Protein AF-A0A843EJM9-F1 (afdb_monomer_lite)

pLDDT: mean 90.45, std 9.43, range [41.16, 98.75]

Radius of gyration: 26.61 Å; chains: 1; bounding box: 65×50×75 Å

Secondary structure (DSSP, 8-state):
--HHHHHHHH----HHHHHHHT-B-SS--HHHHHHHHHHHHHHHHHHHHHHHHHHHHHH-TT-B---TT-SSSSHHHHHHH---S-BHHHHHHHHHSPPPP-SSSHHHHHHHHHHHHHHHHHHHHHHTTT--S--SSPPPHHHHHHTHHHHHSSSS--EEEEEE----HHHHHHHHHHHHHTTPEEEEETTHHHHHHHTT---BTTTTEEEEESGGGGHHHHHHHHHHHHHHS-PPTT-HHHHHHHHHHSS-EEEEEESPPBHHHHHHHHHHHHTT-EEEESS----BTTTEEE-S-HHHHHHHHHHHHT-----PPP--SS-BSGGGTT----GGGEEEEEETTTS-EEEEEEE--GGG--TT-EEEES--GGGS-TTEEE-EEEEEEEE-TT--TTSHHHHHTTHHHHHHTBTTEEEE--GGG-EEEEEHHHHHHT--THHHHHHHHHHHHHHHTTT-SEEEEEEE--HHHHHHHHHHHHHHHHHHHHHHHH--GGG-S--EEE-GGGGT-TT--EEEBTTB---

Structure (mmCIF, N/CA/C/O backbone):
data_AF-A0A843EJM9-F1
#
_entry.id   AF-A0A843EJM9-F1
#
loop_
_atom_site.group_PDB
_atom_site.id
_atom_site.type_symbol
_atom_site.label_atom_id
_atom_site.label_alt_id
_atom_site.label_comp_id
_atom_site.label_asym_id
_atom_site.label_entity_id
_atom_site.label_seq_id
_atom_site.pdbx_PDB_ins_code
_atom_site.Cartn_x
_atom_site.Cartn_y
_atom_site.Cartn_z
_atom_site.occupancy
_atom_site.B_iso_or_equiv
_atom_site.auth_seq_id
_atom_site.auth_comp_id
_atom_site.auth_asym_id
_atom_site.auth_atom_id
_atom_site.pdbx_PDB_model_num
ATOM 1 N N . MET A 1 1 ? 20.949 8.458 -7.447 1.00 70.50 1 MET A N 1
ATOM 2 C CA . MET A 1 1 ? 21.059 6.996 -7.638 1.00 70.50 1 MET A CA 1
ATOM 3 C C . MET A 1 1 ? 22.525 6.599 -7.776 1.00 70.50 1 MET A C 1
ATOM 5 O O . MET A 1 1 ? 23.237 7.225 -8.551 1.00 70.50 1 MET A O 1
ATOM 9 N N . ASP A 1 2 ? 22.974 5.608 -7.005 1.00 79.94 2 ASP A N 1
ATOM 10 C CA . ASP A 1 2 ? 24.360 5.109 -6.994 1.00 79.94 2 ASP A CA 1
ATOM 11 C C . ASP A 1 2 ? 24.574 4.036 -8.083 1.00 79.94 2 ASP A C 1
ATOM 13 O O . ASP A 1 2 ? 23.915 2.993 -8.078 1.00 79.94 2 ASP A O 1
ATOM 17 N N . THR A 1 3 ? 25.498 4.279 -9.019 1.00 85.12 3 THR A N 1
ATOM 18 C CA . THR A 1 3 ? 25.834 3.345 -10.109 1.00 85.12 3 THR A CA 1
ATOM 19 C C . THR A 1 3 ? 26.498 2.060 -9.612 1.00 85.12 3 THR A C 1
ATOM 21 O O . THR A 1 3 ? 26.381 1.022 -10.270 1.00 85.12 3 THR A O 1
ATOM 24 N N . GLY A 1 4 ? 27.128 2.084 -8.432 1.00 87.31 4 GLY A N 1
ATOM 25 C CA . GLY A 1 4 ? 27.654 0.892 -7.770 1.00 87.31 4 GLY A CA 1
ATOM 26 C C . GLY A 1 4 ? 26.537 -0.083 -7.398 1.00 87.31 4 GLY A C 1
ATOM 27 O O . GLY A 1 4 ? 26.602 -1.258 -7.758 1.00 87.31 4 GLY A O 1
ATOM 28 N N . ARG A 1 5 ? 25.456 0.424 -6.785 1.00 88.81 5 ARG A N 1
ATOM 29 C CA . ARG A 1 5 ? 24.248 -0.363 -6.459 1.00 88.81 5 ARG A CA 1
ATOM 30 C C . ARG A 1 5 ? 23.571 -0.941 -7.702 1.00 88.81 5 ARG A C 1
ATOM 32 O O . ARG A 1 5 ? 23.078 -2.066 -7.665 1.00 88.81 5 ARG A O 1
ATOM 39 N N . ILE A 1 6 ? 23.532 -0.185 -8.803 1.00 91.88 6 ILE A N 1
ATOM 40 C CA . ILE A 1 6 ? 22.977 -0.665 -10.081 1.00 91.88 6 ILE A CA 1
ATOM 41 C C . ILE A 1 6 ? 23.817 -1.828 -10.609 1.00 91.88 6 ILE A C 1
ATOM 43 O O . ILE A 1 6 ? 23.265 -2.880 -10.922 1.00 91.88 6 ILE A O 1
ATOM 47 N N . THR A 1 7 ? 25.141 -1.665 -10.638 1.00 90.75 7 THR A N 1
ATOM 48 C CA . THR A 1 7 ? 26.065 -2.707 -11.104 1.00 90.75 7 THR A CA 1
ATOM 49 C C . THR A 1 7 ? 25.955 -3.987 -10.274 1.00 90.75 7 THR A C 1
ATOM 51 O O . THR A 1 7 ? 25.952 -5.086 -10.823 1.00 90.75 7 THR A O 1
ATOM 54 N N . GLU A 1 8 ? 25.814 -3.866 -8.952 1.00 90.06 8 GLU A N 1
ATOM 55 C CA . GLU A 1 8 ? 25.643 -5.014 -8.055 1.00 90.06 8 GLU A CA 1
ATOM 56 C C . GLU A 1 8 ? 24.356 -5.805 -8.345 1.00 90.06 8 GLU A C 1
ATOM 58 O O . GLU A 1 8 ? 24.375 -7.035 -8.346 1.00 90.06 8 GLU A O 1
ATOM 63 N N . ARG A 1 9 ? 23.239 -5.114 -8.617 1.00 90.12 9 ARG A N 1
ATOM 64 C CA . ARG A 1 9 ? 21.922 -5.748 -8.804 1.00 90.12 9 ARG A CA 1
ATOM 65 C C . ARG A 1 9 ? 21.672 -6.240 -10.231 1.00 90.12 9 ARG A C 1
ATOM 67 O O . ARG A 1 9 ? 21.027 -7.272 -10.404 1.00 90.12 9 ARG A O 1
ATOM 74 N N . TYR A 1 10 ? 22.145 -5.507 -11.235 1.00 92.44 10 TYR A N 1
ATOM 75 C CA . TYR A 1 10 ? 21.808 -5.740 -12.647 1.00 92.44 10 TYR A CA 1
ATOM 76 C C . TYR A 1 10 ? 23.015 -6.140 -13.506 1.00 92.44 10 TYR A C 1
ATOM 78 O O . TYR A 1 10 ? 22.869 -6.386 -14.701 1.00 92.44 10 TYR A O 1
ATOM 86 N N . GLY A 1 11 ? 24.205 -6.240 -12.911 1.00 88.62 11 GLY A N 1
ATOM 87 C CA . GLY A 1 11 ? 25.445 -6.508 -13.630 1.00 88.62 11 GLY A CA 1
ATOM 88 C C . GLY A 1 11 ? 26.003 -5.271 -14.341 1.00 88.62 11 GLY A C 1
ATOM 89 O O . GLY A 1 11 ? 25.555 -4.145 -14.139 1.00 88.62 11 GLY A O 1
ATOM 90 N N . ASN A 1 12 ? 27.017 -5.485 -15.180 1.00 90.50 12 ASN A N 1
ATOM 91 C CA . ASN A 1 12 ? 27.814 -4.421 -15.802 1.00 90.50 12 ASN A CA 1
ATOM 92 C C . ASN A 1 12 ? 27.115 -3.761 -17.006 1.00 90.50 12 ASN A C 1
ATOM 94 O O . ASN A 1 12 ? 27.649 -3.796 -18.115 1.00 90.50 12 ASN A O 1
ATOM 98 N N . ILE A 1 13 ? 25.944 -3.153 -16.801 1.00 93.56 13 ILE A N 1
ATOM 99 C CA . ILE A 1 13 ? 25.294 -2.338 -17.839 1.00 93.56 13 ILE A CA 1
ATOM 100 C C . ILE A 1 13 ? 26.285 -1.249 -18.300 1.00 93.56 13 ILE A C 1
ATOM 102 O O . ILE A 1 13 ? 26.849 -0.558 -17.445 1.00 93.56 13 ILE A O 1
ATOM 106 N N . PRO A 1 14 ? 26.509 -1.071 -19.619 1.00 94.50 14 PRO A N 1
ATOM 107 C CA . PRO A 1 14 ? 27.457 -0.089 -20.132 1.00 94.50 14 PRO A CA 1
ATOM 108 C C . PRO A 1 14 ? 27.232 1.322 -19.577 1.00 94.50 14 PRO A C 1
ATOM 110 O O . PRO A 1 14 ? 26.109 1.834 -19.553 1.00 94.50 14 PRO A O 1
ATOM 113 N N . GLU A 1 15 ? 28.326 1.972 -19.171 1.00 93.19 15 GLU A N 1
ATOM 114 C CA . GLU A 1 15 ? 28.306 3.307 -18.558 1.00 93.19 15 GLU A CA 1
ATOM 115 C C . GLU A 1 15 ? 27.680 4.363 -19.481 1.00 93.19 15 GLU A C 1
ATOM 117 O O . GLU A 1 15 ? 27.012 5.276 -19.005 1.00 93.19 15 GLU A O 1
ATOM 122 N N . GLU A 1 16 ? 27.816 4.204 -20.800 1.00 94.50 16 GLU A N 1
ATOM 123 C CA . GLU A 1 16 ? 27.178 5.076 -21.791 1.00 94.50 16 GLU A CA 1
ATOM 124 C C . GLU A 1 16 ? 25.646 5.086 -21.677 1.00 94.50 16 GLU A C 1
ATOM 126 O O . GLU A 1 16 ? 25.035 6.151 -21.764 1.00 94.50 16 GLU A O 1
ATOM 131 N N . TYR A 1 17 ? 25.016 3.938 -21.402 1.00 95.56 17 TYR A N 1
ATOM 132 C CA . TYR A 1 17 ? 23.567 3.867 -21.205 1.00 95.56 17 TYR A CA 1
ATOM 133 C C . TYR A 1 17 ? 23.180 4.409 -19.834 1.00 95.56 17 TYR A C 1
ATOM 135 O O . TYR A 1 17 ? 22.233 5.184 -19.728 1.00 95.56 17 TYR A O 1
ATOM 143 N N . LEU A 1 18 ? 23.932 4.055 -18.786 1.00 95.25 18 LEU A N 1
ATOM 144 C CA . LEU A 1 18 ? 23.668 4.539 -17.428 1.00 95.25 18 LEU A CA 1
ATOM 145 C C . LEU A 1 18 ? 23.794 6.063 -17.327 1.00 95.25 18 LEU A C 1
ATOM 147 O O . LEU A 1 18 ? 22.966 6.700 -16.680 1.00 95.25 18 LEU A O 1
ATOM 151 N N . SER A 1 19 ? 24.786 6.653 -17.996 1.00 94.88 19 SER A N 1
ATOM 152 C CA . SER A 1 19 ? 24.987 8.100 -18.024 1.00 94.88 19 SER A CA 1
ATOM 153 C C . SER A 1 19 ? 23.803 8.828 -18.660 1.00 94.88 19 SER A C 1
ATOM 155 O O . SER A 1 19 ? 23.397 9.866 -18.140 1.00 94.88 19 SER A O 1
ATOM 157 N N . VAL A 1 20 ? 23.221 8.279 -19.733 1.00 96.81 20 VAL A N 1
ATOM 158 C CA . VAL A 1 20 ? 21.998 8.833 -20.332 1.00 96.81 20 VAL A CA 1
ATOM 159 C C . VAL A 1 20 ? 20.810 8.616 -19.400 1.00 96.81 20 VAL A C 1
ATOM 161 O O . VAL A 1 20 ? 20.120 9.569 -19.067 1.00 96.81 20 VAL A O 1
ATOM 164 N N . LEU A 1 21 ? 20.581 7.396 -18.914 1.00 97.00 21 LEU A N 1
ATOM 165 C CA . LEU A 1 21 ? 19.407 7.067 -18.096 1.00 97.00 21 LEU A CA 1
ATOM 166 C C . LEU A 1 21 ? 19.302 7.904 -16.820 1.00 97.00 21 LEU A C 1
ATOM 168 O O . LEU A 1 21 ? 18.214 8.358 -16.467 1.00 97.00 21 LEU A O 1
ATOM 172 N N . LEU A 1 22 ? 20.435 8.115 -16.150 1.00 95.31 22 LEU A N 1
ATOM 173 C CA . LEU A 1 22 ? 20.527 8.858 -14.895 1.00 95.31 22 LEU A CA 1
ATOM 174 C C . LEU A 1 22 ? 20.715 10.367 -15.104 1.00 95.31 22 LEU A C 1
ATOM 176 O O . LEU A 1 22 ? 20.708 11.117 -14.130 1.00 95.31 22 LEU A O 1
ATOM 180 N N . GLY A 1 23 ? 20.875 10.818 -16.351 1.00 95.06 23 GLY A N 1
ATOM 181 C CA . GLY A 1 23 ? 21.037 12.227 -16.683 1.00 95.06 23 GLY A CA 1
ATOM 182 C C . GLY A 1 23 ? 19.778 13.034 -16.368 1.00 95.06 23 GLY A C 1
ATOM 183 O O . GLY A 1 23 ? 18.676 12.675 -16.794 1.00 95.06 23 GLY A O 1
ATOM 184 N N . THR A 1 24 ? 19.952 14.150 -15.665 1.00 93.62 24 THR A N 1
ATOM 185 C CA . THR A 1 24 ? 18.893 15.097 -15.280 1.00 93.62 24 THR A CA 1
ATOM 186 C C . THR A 1 24 ? 19.000 16.395 -16.080 1.00 93.62 24 THR A C 1
ATOM 188 O O . THR A 1 24 ? 20.034 16.666 -16.684 1.00 93.62 24 THR A O 1
ATOM 191 N N . GLU A 1 25 ? 17.955 17.219 -16.037 1.00 88.88 25 GLU A N 1
ATOM 192 C CA . GLU A 1 25 ? 17.950 18.577 -16.594 1.00 88.88 25 GLU A CA 1
ATOM 193 C C . GLU A 1 25 ? 17.579 19.592 -15.505 1.00 88.88 25 GLU A C 1
ATOM 195 O O . GLU A 1 25 ? 16.745 19.307 -14.647 1.00 88.88 25 GLU A O 1
ATOM 200 N N . ASP A 1 26 ? 18.177 20.787 -15.544 1.00 80.50 26 ASP A N 1
ATOM 201 C CA . ASP A 1 26 ? 17.941 21.834 -14.532 1.00 80.50 26 ASP A CA 1
ATOM 202 C C . ASP A 1 26 ? 16.578 22.528 -14.690 1.00 80.50 26 ASP A C 1
ATOM 204 O O . ASP A 1 26 ? 16.025 23.075 -13.734 1.00 80.50 26 ASP A O 1
ATOM 208 N N . LYS A 1 27 ? 16.048 22.574 -15.916 1.00 82.88 27 LYS A N 1
ATOM 209 C CA . LYS A 1 27 ? 14.751 23.175 -16.245 1.00 82.88 27 LYS A CA 1
ATOM 210 C C . LYS A 1 27 ? 14.001 22.256 -17.185 1.00 82.88 27 LYS A C 1
ATOM 212 O O . LYS A 1 27 ? 14.516 21.926 -18.247 1.00 82.88 27 LYS A O 1
ATOM 217 N N . ILE A 1 28 ? 12.776 21.908 -16.812 1.00 85.25 28 ILE A N 1
ATOM 218 C CA . ILE A 1 28 ? 11.966 20.953 -17.556 1.00 85.25 28 ILE A CA 1
ATOM 219 C C . ILE A 1 28 ? 10.690 21.658 -18.026 1.00 85.25 28 ILE A C 1
ATOM 221 O O . ILE A 1 28 ? 9.839 22.033 -17.228 1.00 85.25 28 ILE A O 1
ATOM 225 N N . ASP A 1 29 ? 10.561 21.862 -19.334 1.00 86.75 29 ASP A N 1
ATOM 226 C CA . ASP A 1 29 ? 9.294 22.195 -19.990 1.00 86.75 29 ASP A CA 1
ATOM 227 C C . ASP A 1 29 ? 8.723 20.955 -20.706 1.00 86.75 29 ASP A C 1
ATOM 229 O O . ASP A 1 29 ? 9.326 19.883 -20.667 1.00 86.75 29 ASP A O 1
ATOM 233 N N . VAL A 1 30 ? 7.545 21.056 -21.340 1.00 86.81 30 VAL A N 1
ATOM 234 C CA . VAL A 1 30 ? 6.938 19.890 -22.024 1.00 86.81 30 VAL A CA 1
ATOM 235 C C . VAL A 1 30 ? 7.855 19.313 -23.113 1.00 86.81 30 VAL A C 1
ATOM 237 O O . VAL A 1 30 ? 8.052 18.098 -23.104 1.00 86.81 30 VAL A O 1
ATOM 240 N N . PRO A 1 31 ? 8.445 20.115 -24.027 1.00 91.06 31 PRO A N 1
ATOM 241 C CA . PRO A 1 31 ? 9.383 19.587 -25.020 1.00 91.06 31 PRO A CA 1
ATOM 242 C C . PRO A 1 31 ? 10.592 18.884 -24.397 1.00 91.06 31 PRO A C 1
ATOM 244 O O . PRO A 1 31 ? 10.966 17.802 -24.843 1.00 91.06 31 PRO A O 1
ATOM 247 N N . THR A 1 32 ? 11.172 19.460 -23.342 1.00 92.56 32 THR A N 1
ATOM 248 C CA . THR A 1 32 ? 12.307 18.853 -22.634 1.00 92.56 32 THR A CA 1
ATOM 249 C C . THR A 1 32 ? 11.893 17.541 -21.978 1.00 92.56 32 THR A C 1
ATOM 251 O O . THR A 1 32 ? 12.598 16.550 -22.121 1.00 92.56 32 THR A O 1
ATOM 254 N N . LEU A 1 33 ? 10.721 17.486 -21.337 1.00 92.44 33 LEU A N 1
ATOM 255 C CA . LEU A 1 33 ? 10.196 16.263 -20.728 1.00 92.44 33 LEU A CA 1
ATOM 256 C C . LEU A 1 33 ? 9.973 15.147 -21.763 1.00 92.44 33 LEU A C 1
ATOM 258 O O . LEU A 1 33 ? 10.309 13.993 -21.500 1.00 92.44 33 LEU A O 1
ATOM 262 N N . LEU A 1 34 ? 9.441 15.483 -22.944 1.00 95.00 34 LEU A N 1
ATOM 263 C CA . LEU A 1 34 ? 9.267 14.538 -24.053 1.00 95.00 34 LEU A CA 1
ATOM 264 C C . LEU A 1 34 ? 10.615 14.042 -24.598 1.00 95.00 34 LEU A C 1
ATOM 266 O O . LEU A 1 34 ? 10.774 12.841 -24.809 1.00 95.00 34 LEU A O 1
ATOM 270 N N . SER A 1 35 ? 11.598 14.935 -24.765 1.00 96.56 35 SER A N 1
ATOM 271 C CA . SER A 1 35 ? 12.964 14.561 -25.171 1.00 96.56 35 SER A CA 1
ATOM 272 C C . SER A 1 35 ? 13.613 13.644 -24.143 1.00 96.56 35 SER A C 1
ATOM 274 O O . SER A 1 35 ? 14.123 12.585 -24.494 1.00 96.56 35 SER A O 1
ATOM 276 N N . MET A 1 36 ? 13.520 13.995 -22.858 1.00 96.75 36 MET A N 1
ATOM 277 C CA . MET A 1 36 ? 14.058 13.187 -21.767 1.00 96.75 36 MET A CA 1
ATOM 278 C C . MET A 1 36 ? 13.436 11.789 -21.738 1.00 96.75 36 MET A C 1
ATOM 280 O O . MET A 1 36 ? 14.160 10.807 -21.591 1.00 96.75 36 MET A O 1
ATOM 284 N N . ALA A 1 37 ? 12.114 11.686 -21.901 1.00 97.38 37 ALA A N 1
ATOM 285 C CA . ALA A 1 37 ? 11.422 10.403 -21.947 1.00 97.38 37 ALA A CA 1
ATOM 286 C C . ALA A 1 37 ? 11.839 9.565 -23.166 1.00 97.38 37 ALA A C 1
ATOM 288 O O . ALA A 1 37 ? 12.096 8.372 -23.019 1.00 97.38 37 ALA A O 1
ATOM 289 N N . SER A 1 38 ? 11.953 10.177 -24.349 1.00 98.25 38 SER A N 1
ATOM 290 C CA . SER A 1 38 ? 12.423 9.516 -25.575 1.00 98.25 38 SER A CA 1
ATOM 291 C C . SER A 1 38 ? 13.861 9.002 -25.436 1.00 98.25 38 SER A C 1
ATOM 293 O O . SER A 1 38 ? 14.134 7.824 -25.676 1.00 98.25 38 SER A O 1
ATOM 295 N N . GLU A 1 39 ? 14.774 9.852 -24.956 1.00 98.25 39 GLU A N 1
ATOM 296 C CA . GLU A 1 39 ? 16.179 9.514 -24.709 1.00 98.25 39 GLU A CA 1
ATOM 297 C C . GLU A 1 39 ? 16.314 8.399 -23.665 1.00 98.25 39 GLU A C 1
ATOM 299 O O . GLU A 1 39 ? 17.049 7.433 -23.880 1.00 98.25 39 GLU A O 1
ATOM 304 N N . GLY A 1 40 ? 15.569 8.497 -22.560 1.00 98.12 40 GLY A N 1
ATOM 305 C CA . GLY A 1 40 ? 15.523 7.473 -21.520 1.00 98.12 40 GLY A CA 1
ATOM 306 C C . GLY A 1 40 ? 14.978 6.144 -22.037 1.00 98.12 40 GLY A C 1
ATOM 307 O O . GLY A 1 40 ? 15.568 5.099 -21.777 1.00 98.12 40 GLY A O 1
ATOM 308 N N . SER A 1 41 ? 13.900 6.183 -22.823 1.00 98.56 41 SER A N 1
ATOM 309 C CA . SER A 1 41 ? 13.293 5.010 -23.457 1.00 98.56 41 SER A CA 1
ATOM 310 C C . SER A 1 41 ? 14.263 4.304 -24.404 1.00 98.56 41 SER A C 1
ATOM 312 O O . SER A 1 41 ? 14.472 3.095 -24.303 1.00 98.56 41 SER A O 1
ATOM 314 N N . LYS A 1 42 ? 14.942 5.060 -25.271 1.00 98.31 42 LYS A N 1
ATOM 315 C CA . LYS A 1 42 ? 15.961 4.511 -26.168 1.00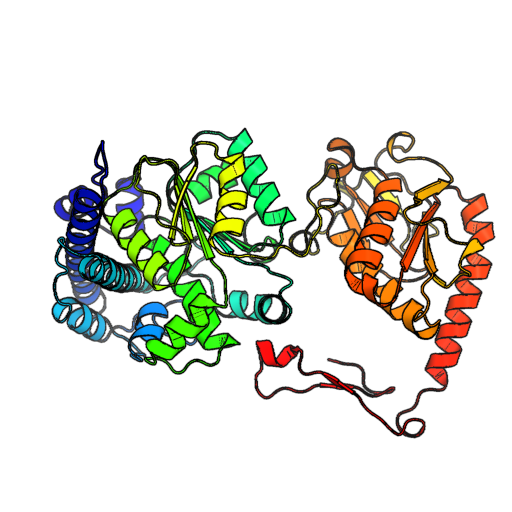 98.31 42 LYS A CA 1
ATOM 316 C C . LYS A 1 42 ? 17.113 3.880 -25.390 1.00 98.31 42 LYS A C 1
ATOM 318 O O . LYS A 1 42 ? 17.488 2.742 -25.662 1.00 98.31 42 LYS A O 1
ATOM 323 N N . ALA A 1 43 ? 17.650 4.590 -24.399 1.00 98.44 43 ALA A N 1
ATOM 324 C CA . ALA A 1 43 ? 18.776 4.103 -23.612 1.00 98.44 43 ALA A CA 1
ATOM 325 C C . ALA A 1 43 ? 18.429 2.843 -22.802 1.00 98.44 43 ALA A C 1
ATOM 327 O O . ALA A 1 43 ? 19.255 1.935 -22.718 1.00 98.44 43 ALA A O 1
ATOM 328 N N . ILE A 1 44 ? 17.216 2.741 -22.242 1.00 98.56 44 ILE A N 1
ATOM 329 C CA . ILE A 1 44 ? 16.826 1.554 -21.467 1.00 98.56 44 ILE A CA 1
ATOM 330 C C . ILE A 1 44 ? 16.556 0.352 -22.372 1.00 98.56 44 ILE A C 1
ATOM 332 O O . ILE A 1 44 ? 16.877 -0.770 -21.991 1.00 98.56 44 ILE A O 1
ATOM 336 N N . VAL A 1 45 ? 16.036 0.568 -23.585 1.00 98.69 45 VAL A N 1
ATOM 337 C CA . VAL A 1 45 ? 15.889 -0.495 -24.590 1.00 98.69 45 VAL A CA 1
ATOM 338 C C . VAL A 1 45 ? 17.259 -1.041 -25.003 1.00 98.69 45 VAL A C 1
ATOM 340 O O . VAL A 1 45 ? 17.434 -2.258 -25.039 1.00 98.69 45 VAL A O 1
ATOM 343 N N . GLU A 1 46 ? 18.254 -0.182 -25.248 1.00 98.38 46 GLU A N 1
ATOM 344 C CA . GLU A 1 46 ? 19.625 -0.630 -25.547 1.00 98.38 46 GLU A CA 1
ATOM 345 C C . GLU A 1 46 ? 20.276 -1.348 -24.354 1.00 98.38 46 GLU A C 1
ATOM 347 O O . GLU A 1 46 ? 20.861 -2.422 -24.517 1.00 98.38 46 GLU A O 1
ATOM 352 N N . ALA A 1 47 ? 20.085 -0.840 -23.132 1.00 98.25 47 ALA A N 1
ATOM 353 C CA . ALA A 1 47 ? 20.531 -1.525 -21.920 1.00 98.25 47 ALA A CA 1
ATOM 354 C C . ALA A 1 47 ? 19.864 -2.903 -21.751 1.00 98.25 47 ALA A C 1
ATOM 356 O O . ALA A 1 47 ? 20.523 -3.868 -21.355 1.00 98.25 47 ALA A O 1
ATOM 357 N N . ALA A 1 48 ? 18.578 -3.033 -22.090 1.00 98.56 48 ALA A N 1
ATOM 358 C CA . ALA A 1 48 ? 17.859 -4.301 -22.047 1.00 98.56 48 ALA A CA 1
ATOM 359 C C . ALA A 1 48 ? 18.377 -5.289 -23.103 1.00 98.56 48 ALA A C 1
ATOM 361 O O . ALA A 1 48 ? 18.592 -6.455 -22.776 1.00 98.56 48 ALA A O 1
ATOM 362 N N . LYS A 1 49 ? 18.658 -4.838 -24.336 1.00 98.44 49 LYS A N 1
ATOM 363 C CA . LYS A 1 49 ? 19.265 -5.674 -25.394 1.00 98.44 49 LYS A CA 1
ATOM 364 C C . LYS A 1 49 ? 20.632 -6.218 -24.975 1.00 98.44 49 LYS A C 1
ATOM 366 O O . LYS A 1 49 ? 20.914 -7.401 -25.189 1.00 98.44 49 LYS A O 1
ATOM 371 N N . TRP A 1 50 ? 21.457 -5.374 -24.351 1.00 97.94 50 TRP A N 1
ATOM 372 C CA . TRP A 1 50 ? 22.734 -5.793 -23.772 1.00 97.94 50 TRP A CA 1
ATOM 373 C C . TRP A 1 50 ? 22.520 -6.836 -22.667 1.00 97.94 50 TRP A C 1
ATOM 375 O O . TRP A 1 50 ? 23.118 -7.910 -22.703 1.00 97.94 50 TRP A O 1
ATOM 385 N N . THR A 1 51 ? 21.599 -6.561 -21.737 1.00 98.06 51 THR A N 1
ATOM 386 C CA . THR A 1 51 ? 21.331 -7.412 -20.564 1.00 98.06 51 THR A CA 1
ATOM 387 C C . THR A 1 51 ? 20.823 -8.794 -20.971 1.00 98.06 51 THR A C 1
ATOM 389 O O . THR A 1 51 ? 21.282 -9.808 -20.447 1.00 98.06 51 THR A O 1
ATOM 392 N N . VAL A 1 52 ? 19.913 -8.848 -21.947 1.00 98.31 52 VAL A N 1
ATOM 393 C CA . VAL A 1 52 ? 19.395 -10.098 -22.516 1.00 98.31 52 VAL A CA 1
ATOM 394 C C . VAL A 1 52 ? 20.499 -10.886 -23.222 1.00 98.31 52 VAL A C 1
ATOM 396 O O . VAL A 1 52 ? 20.570 -12.097 -23.030 1.00 98.31 52 VAL A O 1
ATOM 399 N N . SER A 1 53 ? 21.375 -10.233 -23.995 1.00 97.81 53 SER A N 1
ATOM 400 C CA . SER A 1 53 ? 22.476 -10.929 -24.684 1.00 97.81 53 SER A CA 1
ATOM 401 C C . SER A 1 53 ? 23.464 -11.548 -23.694 1.00 97.81 53 SER A C 1
ATOM 403 O O . SER A 1 53 ? 23.791 -12.725 -23.806 1.00 97.81 53 SER A O 1
ATOM 405 N N . GLU A 1 54 ? 23.867 -10.802 -22.666 1.00 97.31 54 GLU A N 1
ATOM 406 C CA . GLU A 1 54 ? 24.767 -11.302 -21.619 1.00 97.31 54 GLU A CA 1
ATOM 407 C C . GLU A 1 54 ? 24.164 -12.446 -20.803 1.00 97.31 54 GLU A C 1
ATOM 409 O O . GLU A 1 54 ? 24.867 -13.368 -20.382 1.00 97.31 54 GLU A O 1
ATOM 414 N N . ALA A 1 55 ? 22.855 -12.394 -20.553 1.00 97.50 55 ALA A N 1
ATOM 415 C CA . ALA A 1 55 ? 22.143 -13.491 -19.918 1.00 97.50 55 ALA A CA 1
ATOM 416 C C . ALA A 1 55 ? 22.058 -14.710 -20.844 1.00 97.50 55 ALA A C 1
ATOM 418 O O . ALA A 1 55 ? 22.245 -15.835 -20.382 1.00 97.50 55 ALA A O 1
ATOM 419 N N . ALA A 1 56 ? 21.834 -14.507 -22.144 1.00 97.75 56 ALA A N 1
ATOM 420 C CA . ALA A 1 56 ? 21.754 -15.588 -23.122 1.00 97.75 56 ALA A CA 1
ATOM 421 C C . ALA A 1 56 ? 23.102 -16.294 -23.305 1.00 97.75 56 ALA A C 1
ATOM 423 O O . ALA A 1 56 ? 23.132 -17.521 -23.391 1.00 97.75 56 ALA A O 1
ATOM 424 N N . ASP A 1 57 ? 24.214 -15.559 -23.260 1.00 97.19 57 ASP A N 1
ATOM 425 C CA . ASP A 1 57 ? 25.561 -16.138 -23.282 1.00 97.19 57 ASP A CA 1
ATOM 426 C C . ASP A 1 57 ? 25.825 -17.053 -22.072 1.00 97.19 57 ASP A C 1
ATOM 428 O O . ASP A 1 57 ? 26.577 -18.025 -22.170 1.00 97.19 57 ASP A O 1
ATOM 432 N N . LYS A 1 58 ? 25.184 -16.778 -20.927 1.00 96.31 58 LYS A N 1
ATOM 433 C CA . LYS A 1 58 ? 25.336 -17.550 -19.680 1.00 96.31 58 LYS A CA 1
ATOM 434 C C . LYS A 1 58 ? 24.334 -18.697 -19.546 1.00 96.31 58 LYS A C 1
ATOM 436 O O . LYS A 1 58 ? 24.690 -19.756 -19.030 1.00 96.31 58 LYS A O 1
ATOM 441 N N . HIS A 1 59 ? 23.091 -18.487 -19.972 1.00 97.25 59 HIS A N 1
ATOM 442 C CA . HIS A 1 59 ? 21.956 -19.369 -19.673 1.00 97.25 59 HIS A CA 1
ATOM 443 C C . HIS A 1 59 ? 21.302 -19.996 -20.916 1.00 97.25 59 HIS A C 1
ATOM 445 O O . HIS A 1 59 ? 20.506 -20.922 -20.776 1.00 97.25 59 HIS A O 1
ATOM 451 N N . GLY A 1 60 ? 21.662 -19.544 -22.120 1.00 98.00 60 GLY A N 1
ATOM 452 C CA . GLY A 1 60 ? 21.079 -19.969 -23.393 1.00 98.00 60 GLY A CA 1
ATOM 453 C C . GLY A 1 60 ? 19.795 -19.215 -23.759 1.00 98.00 60 GLY A C 1
ATOM 454 O O . GLY A 1 60 ? 19.018 -18.822 -22.895 1.00 98.00 60 GLY A O 1
ATOM 455 N N . TRP A 1 61 ? 19.548 -19.039 -25.061 1.00 98.19 61 TRP A N 1
ATOM 456 C CA . TRP A 1 61 ? 18.398 -18.288 -25.596 1.00 98.19 61 TRP A CA 1
ATOM 457 C C . TRP A 1 61 ? 17.023 -18.866 -25.215 1.00 98.19 61 TRP A C 1
ATOM 459 O O . TRP A 1 61 ? 16.065 -18.110 -25.052 1.00 98.19 61 TRP A O 1
ATOM 469 N N . ASP A 1 62 ? 16.943 -20.180 -24.992 1.00 97.88 62 ASP A N 1
ATOM 470 C CA . ASP A 1 62 ? 15.722 -20.877 -24.562 1.00 97.88 62 ASP A CA 1
ATOM 471 C C . ASP A 1 62 ? 15.423 -20.719 -23.059 1.00 97.88 62 ASP A C 1
ATOM 473 O O . ASP A 1 62 ? 14.425 -21.248 -22.569 1.00 97.88 62 ASP A O 1
ATOM 477 N N . CYS A 1 63 ? 16.281 -20.026 -22.299 1.00 97.94 63 CYS A N 1
ATOM 478 C CA . CYS A 1 63 ? 16.091 -19.828 -20.865 1.00 97.94 63 CYS A CA 1
ATOM 479 C C . CYS A 1 63 ? 14.782 -19.058 -20.595 1.00 97.94 63 CYS A C 1
ATOM 481 O O . CYS A 1 63 ? 14.630 -17.936 -21.095 1.00 97.94 63 CYS A O 1
ATOM 483 N N . PRO A 1 64 ? 13.841 -19.625 -19.812 1.00 97.00 64 PRO A N 1
ATOM 484 C CA . PRO A 1 64 ? 12.632 -18.921 -19.403 1.00 97.00 64 PRO A CA 1
ATOM 485 C C . PRO A 1 64 ? 12.957 -17.742 -18.489 1.00 97.00 64 PRO A C 1
ATOM 487 O O . PRO A 1 64 ? 13.818 -17.845 -17.614 1.00 97.00 64 PRO A O 1
ATOM 490 N N . ILE A 1 65 ? 12.212 -16.652 -18.643 1.00 97.12 65 ILE A N 1
ATOM 491 C CA . ILE A 1 65 ? 12.287 -15.484 -17.766 1.00 97.12 65 ILE A CA 1
ATOM 492 C C . ILE A 1 65 ? 10.942 -15.237 -17.090 1.00 97.12 65 ILE A C 1
ATOM 494 O O . ILE A 1 65 ? 9.875 -15.500 -17.647 1.00 97.12 65 ILE A O 1
ATOM 498 N N . GLY A 1 66 ? 10.981 -14.730 -15.862 1.00 95.31 66 GLY A N 1
ATOM 499 C CA . GLY A 1 66 ? 9.773 -14.491 -15.087 1.00 95.31 66 GLY A CA 1
ATOM 500 C C . GLY A 1 66 ? 10.061 -14.057 -13.663 1.00 95.31 66 GLY A C 1
ATOM 501 O O . GLY A 1 66 ? 11.211 -13.916 -13.252 1.00 95.31 66 GLY A O 1
ATOM 502 N N . PHE A 1 67 ? 8.984 -13.859 -12.913 1.00 95.56 67 PHE A N 1
ATOM 503 C CA . PHE A 1 67 ? 9.040 -13.486 -11.507 1.00 95.56 67 PHE A CA 1
ATOM 504 C C . PHE A 1 67 ? 8.581 -14.638 -10.603 1.00 95.56 67 PHE A C 1
ATOM 506 O O . PHE A 1 67 ? 7.851 -15.528 -11.051 1.00 95.56 67 PHE A O 1
ATOM 513 N N . PRO A 1 68 ? 8.983 -14.645 -9.321 1.00 91.44 68 PRO A N 1
ATOM 514 C CA . PRO A 1 68 ? 8.504 -15.640 -8.369 1.00 91.44 68 PRO A CA 1
ATOM 515 C C . PRO A 1 68 ? 7.009 -15.461 -8.068 1.00 91.44 68 PRO A C 1
ATOM 517 O O . PRO A 1 68 ? 6.502 -14.342 -8.017 1.00 91.44 68 PRO A O 1
ATOM 520 N N . GLU A 1 69 ? 6.315 -16.576 -7.813 1.00 90.19 69 GLU A N 1
ATOM 521 C CA . GLU A 1 69 ? 4.930 -16.589 -7.308 1.00 90.19 69 GLU A CA 1
ATOM 522 C C . GLU A 1 69 ? 3.939 -15.731 -8.136 1.00 90.19 69 GLU A C 1
ATOM 524 O O . GLU A 1 69 ? 3.074 -15.051 -7.575 1.00 90.19 69 GLU A O 1
ATOM 529 N N . THR A 1 70 ? 4.042 -15.766 -9.472 1.00 91.94 70 THR A N 1
ATOM 530 C CA . THR A 1 70 ? 3.087 -15.114 -10.388 1.00 91.94 70 THR A CA 1
ATOM 531 C C . THR A 1 70 ? 2.539 -16.066 -11.444 1.00 91.94 70 THR A C 1
ATOM 533 O O . THR A 1 70 ? 3.268 -16.880 -12.008 1.00 91.94 70 THR A O 1
ATOM 536 N N . GLY A 1 71 ? 1.240 -15.948 -11.726 1.00 90.50 71 GLY A N 1
ATOM 537 C CA . GLY A 1 71 ? 0.577 -16.636 -12.838 1.00 90.50 71 GLY A CA 1
ATOM 538 C C . GLY A 1 71 ? 0.620 -15.861 -14.159 1.00 90.50 71 GLY A C 1
ATOM 539 O O . GLY A 1 71 ? 0.113 -16.354 -15.162 1.00 90.50 71 GLY A O 1
ATOM 540 N N . TYR A 1 72 ? 1.203 -14.660 -14.165 1.00 92.25 72 TYR A N 1
ATOM 541 C CA . TYR A 1 72 ? 1.100 -13.692 -15.262 1.00 92.25 72 TYR A CA 1
ATOM 542 C C . TYR A 1 72 ? 2.417 -13.466 -16.023 1.00 92.25 72 TYR A C 1
ATOM 544 O O . TYR A 1 72 ? 2.577 -12.431 -16.663 1.00 92.25 72 TYR A O 1
ATOM 552 N N . SER A 1 73 ? 3.368 -14.411 -15.960 1.00 91.56 73 SER A N 1
ATOM 553 C CA . SER A 1 73 ? 4.684 -14.309 -16.619 1.00 91.56 73 SER A CA 1
ATOM 554 C C . SER A 1 73 ? 5.381 -12.972 -16.291 1.00 91.56 73 SER A C 1
ATOM 556 O O . SER A 1 73 ? 5.663 -12.730 -15.117 1.00 91.56 73 SER A O 1
ATOM 558 N N . LEU A 1 74 ? 5.640 -12.117 -17.289 1.00 97.50 74 LEU A N 1
ATOM 559 C CA . LEU A 1 74 ? 6.028 -10.709 -17.135 1.00 97.50 74 LEU A CA 1
ATOM 560 C C . LEU A 1 74 ? 4.752 -9.853 -17.202 1.00 97.50 74 LEU A C 1
ATOM 562 O O . LEU A 1 74 ? 4.223 -9.661 -18.299 1.00 97.50 74 LEU A O 1
ATOM 566 N N . PRO A 1 75 ? 4.200 -9.386 -16.067 1.00 97.44 75 PRO A N 1
ATOM 567 C CA . PRO A 1 75 ? 2.805 -8.973 -16.042 1.00 97.44 75 PRO A CA 1
ATOM 568 C C . PRO A 1 75 ? 2.453 -7.721 -16.840 1.00 97.44 75 PRO A C 1
ATOM 570 O O . PRO A 1 75 ? 1.333 -7.658 -17.338 1.00 97.44 75 PRO A O 1
ATOM 573 N N . ALA A 1 76 ? 3.342 -6.732 -16.980 1.00 97.25 76 ALA A N 1
ATOM 574 C CA . ALA A 1 76 ? 3.042 -5.575 -17.824 1.00 97.25 76 ALA A CA 1
ATOM 575 C C . ALA A 1 76 ? 3.038 -5.969 -19.304 1.00 97.25 76 ALA A C 1
ATOM 577 O O . ALA A 1 76 ? 2.069 -5.680 -20.004 1.00 97.25 76 ALA A O 1
ATOM 578 N N . ILE A 1 77 ? 4.051 -6.704 -19.768 1.00 98.12 77 ILE A N 1
ATOM 579 C CA . ILE A 1 77 ? 4.075 -7.229 -21.142 1.00 98.12 77 ILE A CA 1
ATOM 580 C C . ILE A 1 77 ? 2.851 -8.110 -21.400 1.00 98.12 77 ILE A C 1
ATOM 582 O O . ILE A 1 77 ? 2.141 -7.911 -22.387 1.00 98.12 77 ILE A O 1
ATOM 586 N N . HIS A 1 78 ? 2.559 -9.042 -20.496 1.00 97.69 78 HIS A N 1
ATOM 587 C CA . HIS A 1 78 ? 1.427 -9.949 -20.622 1.00 97.69 78 HIS A CA 1
ATOM 588 C C . HIS A 1 78 ? 0.092 -9.203 -20.679 1.00 97.69 78 HIS A C 1
ATOM 590 O O . HIS A 1 78 ? -0.700 -9.439 -21.589 1.00 97.69 78 HIS A O 1
ATOM 596 N N . ALA A 1 79 ? -0.139 -8.249 -19.772 1.00 97.00 79 ALA A N 1
ATOM 597 C CA . ALA A 1 79 ? -1.375 -7.473 -19.738 1.00 97.00 79 ALA A CA 1
ATOM 598 C C . ALA A 1 79 ? -1.598 -6.673 -21.031 1.00 97.00 79 ALA A C 1
ATOM 600 O O . ALA A 1 79 ? -2.701 -6.676 -21.572 1.00 97.00 79 ALA A O 1
ATOM 601 N N . TRP A 1 80 ? -0.556 -6.014 -21.544 1.00 97.31 80 TRP A N 1
ATOM 602 C CA . TRP A 1 80 ? -0.669 -5.095 -22.681 1.00 97.31 80 TRP A CA 1
ATOM 603 C C . TRP A 1 80 ? -0.574 -5.760 -24.059 1.00 97.31 80 TRP A C 1
ATOM 605 O O . TRP A 1 80 ? -0.970 -5.143 -25.050 1.00 97.31 80 TRP A O 1
ATOM 615 N N . THR A 1 81 ? -0.039 -6.983 -24.146 1.00 96.69 81 THR A N 1
ATOM 616 C CA . THR A 1 81 ? 0.228 -7.663 -25.430 1.00 96.69 81 THR A CA 1
ATOM 617 C C . THR A 1 81 ? -0.362 -9.069 -25.540 1.00 96.69 81 THR A C 1
ATOM 619 O O . THR A 1 81 ? -0.432 -9.613 -26.638 1.00 96.69 81 THR A O 1
ATOM 622 N N . GLY A 1 82 ? -0.753 -9.685 -24.422 1.00 96.44 82 GLY A N 1
ATOM 623 C CA . GLY A 1 82 ? -1.206 -11.077 -24.361 1.00 96.44 82 GLY A CA 1
ATOM 624 C C . GLY A 1 82 ? -0.081 -12.117 -24.411 1.00 96.44 82 GLY A C 1
ATOM 625 O O . GLY A 1 82 ? -0.339 -13.307 -24.225 1.00 96.44 82 GLY A O 1
ATOM 626 N N . MET A 1 83 ? 1.175 -11.706 -24.619 1.00 96.00 83 MET A N 1
ATOM 627 C CA . MET A 1 83 ? 2.314 -12.628 -24.652 1.00 96.00 83 MET A CA 1
ATOM 628 C C . MET A 1 83 ? 2.566 -13.256 -23.276 1.00 96.00 83 MET A C 1
ATOM 630 O O . MET A 1 83 ? 2.420 -12.599 -22.249 1.00 96.00 83 MET A O 1
ATOM 634 N N . LYS A 1 84 ? 2.943 -14.535 -23.239 1.00 94.69 84 LYS A N 1
ATOM 635 C CA . LYS A 1 84 ? 3.226 -15.291 -22.009 1.00 94.69 84 LYS A CA 1
ATOM 636 C C . LYS A 1 84 ? 4.351 -16.293 -22.240 1.00 94.69 84 LYS A C 1
ATOM 638 O O . LYS A 1 84 ? 4.736 -16.513 -23.385 1.00 94.69 84 LYS A O 1
ATOM 643 N N . ASP A 1 85 ? 4.811 -16.920 -21.159 1.00 91.44 85 ASP A N 1
ATOM 644 C CA . ASP A 1 85 ? 5.820 -17.987 -21.191 1.00 91.44 85 ASP A CA 1
ATOM 645 C C . ASP A 1 85 ? 7.108 -17.543 -21.916 1.00 91.44 85 ASP A C 1
ATOM 647 O O . ASP A 1 85 ? 7.674 -18.266 -22.733 1.00 91.44 85 ASP A O 1
ATOM 651 N N . LEU A 1 86 ? 7.540 -16.306 -21.636 1.00 96.44 86 LEU A N 1
ATOM 652 C CA . LEU A 1 86 ? 8.644 -15.653 -22.334 1.00 96.44 86 LEU A CA 1
ATOM 653 C C . LEU A 1 86 ? 10.003 -16.289 -22.010 1.00 96.44 86 LEU A C 1
ATOM 655 O O . LEU A 1 86 ? 10.298 -16.654 -20.871 1.00 96.44 86 LEU A O 1
ATOM 659 N N . THR A 1 87 ? 10.858 -16.337 -23.027 1.00 98.38 87 THR A N 1
ATOM 660 C CA . THR A 1 87 ? 12.275 -16.714 -22.940 1.00 98.38 87 THR A CA 1
ATOM 661 C C . THR A 1 87 ? 13.182 -15.517 -23.220 1.00 98.38 87 THR A C 1
ATOM 663 O O . THR A 1 87 ? 12.711 -14.460 -23.650 1.00 98.38 87 THR A O 1
ATOM 666 N N . LEU A 1 88 ? 14.496 -15.679 -23.039 1.00 98.50 88 LEU A N 1
ATOM 667 C CA . LEU A 1 88 ? 15.483 -14.687 -23.484 1.00 98.50 88 LEU A CA 1
ATOM 668 C C . LEU A 1 88 ? 15.390 -14.405 -24.995 1.00 98.50 88 LEU A C 1
ATOM 670 O O . LEU A 1 88 ? 15.525 -13.254 -25.406 1.00 98.50 88 LEU A O 1
ATOM 674 N N . GLU A 1 89 ? 15.101 -15.415 -25.823 1.00 98.31 89 GLU A N 1
ATOM 675 C CA . GLU A 1 89 ? 14.828 -15.205 -27.252 1.00 98.31 89 GLU A CA 1
ATOM 676 C C . GLU A 1 89 ? 13.579 -14.350 -27.481 1.00 98.31 89 GLU A C 1
ATOM 678 O O . GLU A 1 89 ? 13.629 -13.368 -28.222 1.00 98.31 89 GLU A O 1
ATOM 683 N N . SER A 1 90 ? 12.481 -14.665 -26.791 1.00 97.62 90 SER A N 1
ATOM 684 C CA . SER A 1 90 ? 11.245 -13.882 -26.903 1.00 97.62 90 SER A CA 1
ATOM 685 C C . SER A 1 90 ? 11.475 -12.427 -26.479 1.00 97.62 90 SER A C 1
ATOM 687 O O . SER A 1 90 ? 11.007 -11.501 -27.136 1.00 97.62 90 SER A O 1
ATOM 689 N N . ALA A 1 91 ? 12.243 -12.209 -25.406 1.00 98.06 91 ALA A N 1
ATOM 690 C CA . ALA A 1 91 ? 12.612 -10.879 -24.928 1.00 98.06 91 ALA A CA 1
ATOM 691 C C . ALA A 1 91 ? 13.455 -10.101 -25.949 1.00 98.06 91 ALA A C 1
ATOM 693 O O . ALA A 1 91 ? 13.192 -8.920 -26.177 1.00 98.06 91 ALA A O 1
ATOM 694 N N . ARG A 1 92 ? 14.428 -10.756 -26.601 1.00 98.31 92 ARG A N 1
ATOM 695 C CA . ARG A 1 92 ? 15.181 -10.167 -27.718 1.00 98.31 92 ARG A CA 1
ATOM 696 C C . ARG A 1 92 ? 14.223 -9.722 -28.815 1.00 98.31 92 ARG A C 1
ATOM 698 O O . ARG A 1 92 ? 14.253 -8.564 -29.215 1.00 98.31 92 ARG A O 1
ATOM 705 N N . ASP A 1 93 ? 13.360 -10.613 -29.280 1.00 97.88 93 ASP A N 1
ATOM 706 C CA . ASP A 1 93 ? 12.471 -10.311 -30.399 1.00 97.88 93 ASP A CA 1
ATOM 707 C C . ASP A 1 93 ? 11.512 -9.161 -30.061 1.00 97.88 93 ASP A C 1
ATOM 709 O O . ASP A 1 93 ? 11.285 -8.287 -30.895 1.00 97.88 93 ASP A O 1
ATOM 713 N N . ILE A 1 94 ? 11.021 -9.089 -28.821 1.00 97.81 94 ILE A N 1
ATOM 714 C CA . ILE A 1 94 ? 10.240 -7.949 -28.331 1.00 97.81 94 ILE A CA 1
ATOM 715 C C . ILE A 1 94 ? 11.056 -6.652 -28.437 1.00 97.81 94 ILE A C 1
ATOM 717 O O . ILE A 1 94 ? 10.605 -5.711 -29.083 1.00 97.81 94 ILE A O 1
ATOM 721 N N . LEU A 1 95 ? 12.266 -6.606 -27.871 1.00 98.25 95 LEU A N 1
ATOM 722 C CA . LEU A 1 95 ? 13.115 -5.405 -27.835 1.00 98.25 95 LEU A CA 1
ATOM 723 C C . LEU A 1 95 ? 13.563 -4.917 -29.220 1.00 98.25 95 LEU A C 1
ATOM 725 O O . LEU A 1 95 ? 13.700 -3.715 -29.433 1.00 98.25 95 LEU A O 1
ATOM 729 N N . TYR A 1 96 ? 13.827 -5.831 -30.155 1.00 97.44 96 TYR A N 1
ATOM 730 C CA . TYR A 1 96 ? 14.269 -5.481 -31.509 1.00 97.44 96 TYR A CA 1
ATOM 731 C C . TYR A 1 96 ? 13.122 -5.060 -32.433 1.00 97.44 96 TYR A C 1
ATOM 733 O O . TYR A 1 96 ? 13.378 -4.375 -33.420 1.00 97.44 96 TYR A O 1
ATOM 741 N N . ASN A 1 97 ? 11.880 -5.433 -32.110 1.00 96.56 97 ASN A N 1
ATOM 742 C CA . ASN A 1 97 ? 10.690 -5.036 -32.865 1.00 96.56 97 ASN A CA 1
ATOM 743 C C . ASN A 1 97 ? 9.988 -3.791 -32.288 1.00 96.56 97 ASN A C 1
ATOM 745 O O . ASN A 1 97 ? 8.963 -3.378 -32.826 1.00 96.56 97 ASN A O 1
ATOM 749 N N . MET A 1 98 ? 10.496 -3.190 -31.204 1.00 94.75 98 MET A N 1
ATOM 750 C CA . MET A 1 98 ? 9.959 -1.926 -30.692 1.00 94.75 98 MET A CA 1
ATOM 751 C C . MET A 1 98 ? 10.352 -0.760 -31.598 1.00 94.75 98 MET A C 1
ATOM 753 O O . MET A 1 98 ? 11.537 -0.507 -31.816 1.00 94.75 98 MET A O 1
ATOM 757 N N . ASP A 1 99 ? 9.359 0.002 -32.051 1.00 94.25 99 ASP A N 1
ATOM 758 C CA . ASP A 1 99 ? 9.598 1.289 -32.700 1.00 94.25 99 ASP A CA 1
ATOM 759 C C . ASP A 1 99 ? 10.181 2.298 -31.701 1.00 94.25 99 ASP A C 1
ATOM 761 O O . ASP A 1 99 ? 9.695 2.416 -30.568 1.00 94.25 99 ASP A O 1
ATOM 765 N N . GLU A 1 100 ? 11.197 3.054 -32.128 1.00 93.88 100 GLU A N 1
ATOM 766 C CA . GLU A 1 100 ? 11.718 4.180 -31.349 1.00 93.88 100 GLU A CA 1
ATOM 767 C C . GLU A 1 100 ? 10.626 5.246 -31.174 1.00 93.88 100 GLU A C 1
ATOM 769 O O . GLU A 1 100 ? 9.923 5.606 -32.120 1.00 93.88 100 GLU A O 1
ATOM 774 N N . ALA A 1 101 ? 10.489 5.765 -29.955 1.00 94.06 101 ALA A N 1
ATOM 775 C CA . ALA A 1 101 ? 9.554 6.844 -29.671 1.00 94.06 101 ALA A CA 1
ATOM 776 C C . ALA A 1 101 ? 10.106 8.185 -30.173 1.00 94.06 101 ALA A C 1
ATOM 778 O O . ALA A 1 101 ? 11.288 8.481 -29.982 1.00 94.06 101 ALA A O 1
ATOM 779 N N . GLY A 1 102 ? 9.250 9.024 -30.762 1.00 95.00 102 GLY A N 1
ATOM 780 C CA . GLY A 1 102 ? 9.593 10.414 -31.057 1.00 95.00 102 GLY A CA 1
ATOM 781 C C . GLY A 1 102 ? 9.752 11.258 -29.784 1.00 95.00 102 GLY A C 1
ATOM 782 O O . GLY A 1 102 ? 9.865 10.735 -28.678 1.00 95.00 102 GLY A O 1
ATOM 783 N N . ALA A 1 103 ? 9.736 12.581 -29.933 1.00 94.75 103 ALA A N 1
ATOM 784 C CA . ALA A 1 103 ? 9.843 13.528 -28.814 1.00 94.75 103 ALA A CA 1
ATOM 785 C C . ALA A 1 103 ? 9.027 14.818 -29.037 1.00 94.75 103 ALA A C 1
ATOM 787 O O . ALA A 1 103 ? 9.294 15.846 -28.418 1.00 94.75 103 ALA A O 1
ATOM 788 N N . SER A 1 104 ? 8.079 14.804 -29.978 1.00 91.12 104 SER A N 1
ATOM 789 C CA . SER A 1 104 ? 7.382 16.013 -30.438 1.00 91.12 104 SER A CA 1
ATOM 790 C C . SER A 1 104 ? 5.967 16.139 -29.885 1.00 91.12 104 SER A C 1
ATOM 792 O O . SER A 1 104 ? 5.486 17.255 -29.691 1.00 91.12 104 SER A O 1
ATOM 794 N N . GLU A 1 105 ? 5.290 15.020 -29.631 1.00 93.75 105 GLU A N 1
ATOM 795 C CA . GLU A 1 105 ? 3.895 15.009 -29.193 1.00 93.75 105 GLU A CA 1
ATOM 796 C C . GLU A 1 105 ? 3.637 14.078 -28.005 1.00 93.75 105 GLU A C 1
ATOM 798 O O . GLU A 1 105 ? 4.448 13.232 -27.645 1.00 93.75 105 GLU A O 1
ATOM 803 N N . LEU A 1 106 ? 2.468 14.217 -27.375 1.00 91.06 106 LEU A N 1
ATOM 804 C CA . LEU A 1 106 ? 2.092 13.398 -26.219 1.00 91.06 106 LEU A CA 1
ATOM 805 C C . LEU A 1 106 ? 2.085 11.893 -26.538 1.00 91.06 106 LEU A C 1
ATOM 807 O O . LEU A 1 106 ? 2.441 11.087 -25.681 1.00 91.06 106 LEU A O 1
ATOM 811 N N . ALA A 1 107 ? 1.691 11.519 -27.759 1.00 94.88 107 ALA A N 1
ATOM 812 C CA . ALA A 1 107 ? 1.698 10.129 -28.208 1.00 94.88 107 ALA A CA 1
ATOM 813 C C . ALA A 1 107 ? 3.115 9.534 -28.199 1.00 94.88 107 ALA A C 1
ATOM 815 O O . ALA A 1 107 ? 3.283 8.382 -27.798 1.00 94.88 107 ALA A O 1
ATOM 816 N N . ASP A 1 108 ? 4.127 10.339 -28.538 1.00 96.50 108 ASP A N 1
ATOM 817 C CA . ASP A 1 108 ? 5.528 9.940 -28.438 1.00 96.50 108 ASP A CA 1
ATOM 818 C C . ASP A 1 108 ? 5.922 9.656 -26.987 1.00 96.50 108 ASP A C 1
ATOM 820 O O . ASP A 1 108 ? 6.519 8.623 -26.700 1.00 96.50 108 ASP A O 1
ATOM 824 N N . GLY A 1 109 ? 5.532 10.533 -26.056 1.00 96.31 109 GLY A N 1
ATOM 825 C CA . GLY A 1 109 ? 5.770 10.328 -24.626 1.00 96.31 109 GLY A CA 1
ATOM 826 C C . GLY A 1 109 ? 5.138 9.029 -24.116 1.00 96.31 109 GLY A C 1
ATOM 827 O O . GLY A 1 109 ? 5.800 8.234 -23.452 1.00 96.31 109 GLY A O 1
ATOM 828 N N . MET A 1 110 ? 3.882 8.756 -24.488 1.00 96.38 110 MET A N 1
ATOM 829 C CA . MET A 1 110 ? 3.193 7.507 -24.125 1.00 96.38 110 MET A CA 1
ATOM 830 C C . MET A 1 110 ? 3.898 6.274 -24.702 1.00 96.38 110 MET A C 1
ATOM 832 O O . MET A 1 110 ? 4.059 5.277 -23.996 1.00 96.38 110 MET A O 1
ATOM 836 N N . LYS A 1 111 ? 4.374 6.348 -25.953 1.00 98.06 111 LYS A N 1
ATOM 837 C CA . LYS A 1 111 ? 5.158 5.274 -26.574 1.00 98.06 111 LYS A CA 1
ATOM 838 C C . LYS A 1 111 ? 6.498 5.069 -25.867 1.00 98.06 111 LYS A C 1
ATOM 840 O O . LYS A 1 111 ? 6.883 3.931 -25.605 1.00 98.06 111 LYS A O 1
ATOM 845 N N . ALA A 1 112 ? 7.177 6.158 -25.510 1.00 98.50 112 ALA A N 1
ATOM 846 C CA . ALA A 1 112 ? 8.425 6.124 -24.762 1.00 98.50 112 ALA A CA 1
ATOM 847 C C . ALA A 1 112 ? 8.238 5.424 -23.407 1.00 98.50 112 ALA A C 1
ATOM 849 O O . ALA A 1 112 ? 9.047 4.568 -23.042 1.00 98.50 112 ALA A O 1
ATOM 850 N N . GLY A 1 113 ? 7.143 5.737 -22.706 1.00 98.31 113 GLY A N 1
ATOM 851 C CA . GLY A 1 113 ? 6.772 5.094 -21.449 1.00 98.31 113 GLY A CA 1
ATOM 852 C C . GLY A 1 113 ? 6.455 3.605 -21.591 1.00 98.31 113 GLY A C 1
ATOM 853 O O . GLY A 1 113 ? 6.956 2.808 -20.801 1.00 98.31 113 GLY A O 1
ATOM 854 N N . GLU A 1 114 ? 5.691 3.204 -22.611 1.00 98.31 114 GLU A N 1
ATOM 855 C CA . GLU A 1 114 ? 5.421 1.787 -22.903 1.00 98.31 114 GLU A CA 1
ATOM 856 C C . GLU A 1 114 ? 6.719 1.001 -23.141 1.00 98.31 114 GLU A C 1
ATOM 858 O O . GLU A 1 114 ? 6.968 -0.009 -22.479 1.00 98.31 114 GLU A O 1
ATOM 863 N N . ASN A 1 115 ? 7.571 1.496 -24.043 1.00 98.62 115 ASN A N 1
ATOM 864 C CA . ASN A 1 115 ? 8.848 0.865 -24.367 1.00 98.62 115 ASN A CA 1
ATOM 865 C C . ASN A 1 115 ? 9.746 0.752 -23.123 1.00 98.62 115 ASN A C 1
ATOM 867 O O . ASN A 1 115 ? 10.324 -0.305 -22.868 1.00 98.62 115 ASN A O 1
ATOM 871 N N . ALA A 1 116 ? 9.827 1.816 -22.314 1.00 98.75 116 ALA A N 1
ATOM 872 C CA . ALA A 1 116 ? 10.632 1.824 -21.097 1.00 98.75 116 ALA A CA 1
ATOM 873 C C . ALA A 1 116 ? 10.105 0.838 -20.047 1.00 98.75 116 ALA A C 1
ATOM 875 O O . ALA A 1 116 ? 10.893 0.130 -19.423 1.00 98.75 116 ALA A O 1
ATOM 876 N N . MET A 1 117 ? 8.784 0.748 -19.878 1.00 98.56 117 MET A N 1
ATOM 877 C CA . MET A 1 117 ? 8.150 -0.219 -18.983 1.00 98.56 117 MET A CA 1
ATOM 878 C C . MET A 1 117 ? 8.456 -1.660 -19.408 1.00 98.56 117 MET A C 1
ATOM 880 O O . MET A 1 117 ? 8.861 -2.461 -18.570 1.00 98.56 117 MET A O 1
ATOM 884 N N . PHE A 1 118 ? 8.319 -1.995 -20.694 1.00 98.69 118 PHE A N 1
ATOM 885 C CA . PHE A 1 118 ? 8.628 -3.342 -21.187 1.00 98.69 118 PHE A CA 1
ATOM 886 C C . PHE A 1 118 ? 10.118 -3.677 -21.069 1.00 98.69 118 PHE A C 1
ATOM 888 O O . PHE A 1 118 ? 10.465 -4.753 -20.582 1.00 98.69 118 PHE A O 1
ATOM 895 N N . ALA A 1 119 ? 11.006 -2.757 -21.456 1.00 98.75 119 ALA A N 1
ATOM 896 C CA . ALA A 1 119 ? 12.449 -2.951 -21.338 1.00 98.75 119 ALA A CA 1
ATOM 897 C C . ALA A 1 119 ? 12.891 -3.129 -19.876 1.00 98.75 119 ALA A C 1
ATOM 899 O O . ALA A 1 119 ? 13.667 -4.035 -19.571 1.00 98.75 119 ALA A O 1
ATOM 900 N N . ALA A 1 120 ? 12.354 -2.320 -18.959 1.00 98.62 120 ALA A N 1
ATOM 901 C CA . ALA A 1 120 ? 12.630 -2.441 -17.532 1.00 98.62 120 ALA A CA 1
ATOM 902 C C . ALA A 1 120 ? 12.100 -3.754 -16.942 1.00 98.62 120 ALA A C 1
ATOM 904 O O . ALA A 1 120 ? 12.792 -4.378 -16.142 1.00 98.62 120 ALA A O 1
ATOM 905 N N . GLU A 1 121 ? 10.908 -4.207 -17.346 1.00 98.62 121 GLU A N 1
ATOM 906 C CA . GLU A 1 121 ? 10.360 -5.482 -16.874 1.00 98.62 121 GLU A CA 1
ATOM 907 C C . GLU A 1 121 ? 11.193 -6.677 -17.354 1.00 98.62 121 GLU A C 1
ATOM 909 O O . GLU A 1 121 ? 11.402 -7.618 -16.588 1.00 98.62 121 GLU A O 1
ATOM 914 N N . ILE A 1 122 ? 11.735 -6.612 -18.576 1.00 98.75 122 ILE A N 1
ATOM 915 C CA . ILE A 1 122 ? 12.689 -7.603 -19.093 1.00 98.75 122 ILE A CA 1
ATOM 916 C C . ILE A 1 122 ? 13.986 -7.587 -18.276 1.00 98.75 122 ILE A C 1
ATOM 918 O O . ILE A 1 122 ? 14.434 -8.650 -17.853 1.00 98.75 122 ILE A O 1
ATOM 922 N N . ILE A 1 123 ? 14.577 -6.413 -18.012 1.00 98.56 123 ILE A N 1
ATOM 923 C CA . ILE A 1 123 ? 15.798 -6.301 -17.190 1.00 98.56 123 ILE A CA 1
ATOM 924 C C . ILE A 1 123 ? 15.563 -6.868 -15.785 1.00 98.56 123 ILE A C 1
ATOM 926 O O . ILE A 1 123 ? 16.376 -7.661 -15.305 1.00 98.56 123 ILE A O 1
ATOM 930 N N . GLU A 1 124 ? 14.445 -6.518 -15.134 1.00 98.12 124 GLU A N 1
ATOM 931 C CA . GLU A 1 124 ? 14.117 -7.095 -13.830 1.00 98.12 124 GLU A CA 1
ATOM 932 C C . GLU A 1 124 ? 13.989 -8.614 -13.941 1.00 98.12 124 GLU A C 1
ATOM 934 O O . GLU A 1 124 ? 14.651 -9.308 -13.176 1.00 98.12 124 GLU A O 1
ATOM 939 N N . ALA A 1 125 ? 13.213 -9.144 -14.893 1.00 97.69 125 ALA A N 1
ATOM 940 C CA . ALA A 1 125 ? 13.012 -10.586 -15.054 1.00 97.69 125 ALA A CA 1
ATOM 941 C C . ALA A 1 125 ? 14.331 -11.344 -15.284 1.00 97.69 125 ALA A C 1
ATOM 943 O O . ALA A 1 125 ? 14.529 -12.413 -14.707 1.00 97.69 125 ALA A O 1
ATOM 944 N N . VAL A 1 126 ? 15.267 -10.769 -16.048 1.00 97.88 126 VAL A N 1
ATOM 945 C CA . VAL A 1 126 ? 16.626 -11.313 -16.200 1.00 97.88 126 VAL A CA 1
ATOM 946 C C . VAL A 1 126 ? 17.370 -11.323 -14.862 1.00 97.88 126 VAL A C 1
ATOM 948 O O . VAL A 1 126 ? 18.000 -12.321 -14.520 1.00 97.88 126 VAL A O 1
ATOM 951 N N . SER A 1 127 ? 17.253 -10.263 -14.057 1.00 95.88 127 SER A N 1
ATOM 952 C CA . SER A 1 127 ? 17.877 -10.196 -12.724 1.00 95.88 127 SER A CA 1
ATOM 953 C C . SER A 1 127 ? 17.307 -11.202 -11.708 1.00 95.88 127 SER A C 1
ATOM 955 O O . SER A 1 127 ? 17.895 -11.383 -10.641 1.00 95.88 127 SER A O 1
ATOM 957 N N . TYR A 1 128 ? 16.170 -11.841 -12.017 1.00 95.56 128 TYR A N 1
ATOM 958 C CA . TYR A 1 128 ? 15.570 -12.912 -11.216 1.00 95.56 128 TYR A CA 1
ATOM 959 C C . TYR A 1 128 ? 15.998 -14.322 -11.664 1.00 95.56 128 TYR A C 1
ATOM 961 O O . TYR A 1 128 ? 15.699 -15.288 -10.957 1.00 95.56 128 TYR A O 1
ATOM 969 N N . ILE A 1 129 ? 16.723 -14.478 -12.781 1.00 95.19 129 ILE A N 1
ATOM 970 C CA . ILE A 1 129 ? 17.226 -15.788 -13.225 1.00 95.19 129 ILE A CA 1
ATOM 971 C C . ILE A 1 129 ? 18.164 -16.360 -12.156 1.00 95.19 129 ILE A C 1
ATOM 973 O O . ILE A 1 129 ? 19.225 -15.810 -11.871 1.00 95.19 129 ILE A O 1
ATOM 977 N N . GLY A 1 130 ? 17.766 -17.486 -11.558 1.00 88.69 130 GLY A N 1
ATOM 978 C CA . GLY A 1 130 ? 18.546 -18.159 -10.515 1.00 88.69 130 GLY A CA 1
ATOM 979 C C . GLY A 1 130 ? 18.651 -17.388 -9.194 1.00 88.69 130 GLY A C 1
ATOM 980 O O . GLY A 1 130 ? 19.454 -17.771 -8.346 1.00 88.69 130 GLY A O 1
ATOM 981 N N . PHE A 1 131 ? 17.870 -16.319 -9.002 1.00 89.50 131 PHE A N 1
ATOM 982 C CA . PHE A 1 131 ? 17.840 -15.595 -7.735 1.00 89.50 131 PHE A CA 1
ATOM 983 C C . PHE A 1 131 ? 17.040 -16.380 -6.687 1.00 89.50 131 PHE A C 1
ATOM 985 O O . PHE A 1 131 ? 15.848 -16.636 -6.860 1.00 89.50 131 PHE A O 1
ATOM 992 N N . GLU A 1 132 ? 17.689 -16.710 -5.572 1.00 82.88 132 GLU A N 1
ATOM 993 C CA . GLU A 1 132 ? 17.064 -17.312 -4.394 1.00 82.88 132 GLU A CA 1
ATOM 994 C C . GLU A 1 132 ? 17.197 -16.351 -3.206 1.00 82.88 132 GLU A C 1
ATOM 996 O O . GLU A 1 132 ? 18.305 -15.991 -2.808 1.00 82.88 132 GLU A O 1
ATOM 1001 N N . GLY A 1 133 ? 16.072 -15.926 -2.626 1.00 81.44 133 GLY A N 1
ATOM 1002 C CA . GLY A 1 133 ? 16.056 -15.080 -1.433 1.00 81.44 133 GLY A CA 1
ATOM 1003 C C . GLY A 1 133 ? 14.958 -14.024 -1.440 1.00 81.44 133 GLY A C 1
ATOM 1004 O O . GLY A 1 133 ? 14.100 -13.985 -2.321 1.00 81.44 133 GLY A O 1
ATOM 1005 N N . GLU A 1 134 ? 15.001 -13.152 -0.437 1.00 78.56 134 GLU A N 1
ATOM 1006 C CA . GLU A 1 134 ? 14.119 -11.992 -0.322 1.00 78.56 134 GLU A CA 1
ATOM 1007 C C . GLU A 1 134 ? 14.876 -10.728 -0.748 1.00 78.56 134 GLU A C 1
ATOM 1009 O O . GLU A 1 134 ? 16.001 -10.487 -0.308 1.00 78.56 134 GLU A O 1
ATOM 1014 N N . ARG A 1 135 ? 14.261 -9.914 -1.610 1.00 86.50 135 ARG A N 1
ATOM 1015 C CA . ARG A 1 135 ? 14.749 -8.583 -1.994 1.00 86.50 135 ARG A CA 1
ATOM 1016 C C . ARG A 1 135 ? 13.578 -7.650 -2.261 1.00 86.50 135 ARG A C 1
ATOM 1018 O O . ARG A 1 135 ? 12.507 -8.109 -2.652 1.00 86.50 135 ARG A O 1
ATOM 1025 N N . ASP A 1 136 ? 13.822 -6.350 -2.139 1.00 87.56 136 ASP A N 1
ATOM 1026 C CA . ASP A 1 136 ? 12.920 -5.326 -2.665 1.00 87.56 136 ASP A CA 1
ATOM 1027 C C . ASP A 1 136 ? 12.732 -5.540 -4.171 1.00 87.56 136 ASP A C 1
ATOM 1029 O O . ASP A 1 136 ? 13.706 -5.784 -4.904 1.00 87.56 136 ASP A O 1
ATOM 1033 N N . GLY A 1 137 ? 11.503 -5.421 -4.660 1.00 94.12 137 GLY A N 1
ATOM 1034 C CA . GLY A 1 137 ? 11.219 -5.678 -6.065 1.00 94.12 137 GLY A CA 1
ATOM 1035 C C . GLY A 1 137 ? 9.819 -6.206 -6.317 1.00 94.12 137 GLY A C 1
ATOM 1036 O O . GLY A 1 137 ? 8.826 -5.622 -5.882 1.00 94.12 137 GLY A O 1
ATOM 1037 N N . PHE A 1 138 ? 9.751 -7.306 -7.066 1.00 95.44 138 PHE A N 1
ATOM 1038 C CA . PHE A 1 138 ? 8.498 -7.901 -7.492 1.00 95.44 138 PHE A CA 1
ATOM 1039 C C . PHE A 1 138 ? 7.628 -8.305 -6.301 1.00 95.44 138 PHE A C 1
ATOM 1041 O O . PHE A 1 138 ? 8.035 -9.095 -5.452 1.00 95.44 138 PHE A O 1
ATOM 1048 N N . ILE A 1 139 ? 6.396 -7.798 -6.279 1.00 93.38 139 ILE A N 1
ATOM 1049 C CA . ILE A 1 139 ? 5.385 -8.161 -5.285 1.00 93.38 139 ILE A CA 1
ATOM 1050 C C . ILE A 1 139 ? 4.648 -9.419 -5.778 1.00 93.38 139 ILE A C 1
ATOM 1052 O O . ILE A 1 139 ? 4.012 -9.319 -6.826 1.00 93.38 139 ILE A O 1
ATOM 1056 N N . PRO A 1 140 ? 4.669 -10.567 -5.073 1.00 91.38 140 PRO A N 1
ATOM 1057 C CA . PRO A 1 140 ? 3.991 -11.807 -5.483 1.00 91.38 140 PRO A CA 1
ATOM 1058 C C . PRO A 1 140 ? 2.469 -11.712 -5.658 1.00 91.38 140 PRO A C 1
ATOM 1060 O O . PRO A 1 140 ? 1.800 -10.940 -4.967 1.00 91.38 140 PRO A O 1
ATOM 1063 N N . ASP A 1 141 ? 1.876 -12.587 -6.478 1.00 89.38 141 ASP A N 1
ATOM 1064 C CA . ASP A 1 141 ? 0.414 -12.629 -6.660 1.00 89.38 141 ASP A CA 1
ATOM 1065 C C . ASP A 1 141 ? -0.324 -13.021 -5.376 1.00 89.38 141 ASP A C 1
ATOM 1067 O O . ASP A 1 141 ? -1.455 -12.594 -5.152 1.00 89.38 141 ASP A O 1
ATOM 1071 N N . ARG A 1 142 ? 0.313 -13.802 -4.494 1.00 85.25 142 ARG A N 1
ATOM 1072 C CA . ARG A 1 142 ? -0.235 -14.133 -3.169 1.00 85.25 142 ARG A CA 1
ATOM 1073 C C . ARG A 1 142 ? -0.509 -12.877 -2.338 1.00 85.25 142 ARG A C 1
ATOM 1075 O O . ARG A 1 142 ? -1.550 -12.798 -1.689 1.00 85.25 142 ARG A O 1
ATOM 1082 N N . VAL A 1 143 ? 0.400 -11.899 -2.386 1.00 85.12 143 VAL A N 1
ATOM 1083 C CA . VAL A 1 143 ? 0.250 -10.604 -1.704 1.00 85.12 143 VAL A CA 1
ATOM 1084 C C . VAL A 1 143 ? -0.908 -9.830 -2.321 1.00 85.12 143 VAL A C 1
ATOM 1086 O O . VAL A 1 143 ? -1.798 -9.390 -1.599 1.00 85.12 143 VAL A O 1
ATOM 1089 N N . LEU A 1 144 ? -0.947 -9.736 -3.654 1.00 85.00 144 LEU A N 1
ATOM 1090 C CA . LEU A 1 144 ? -2.026 -9.053 -4.366 1.00 85.00 144 LEU A CA 1
ATOM 1091 C C . LEU A 1 144 ? -3.401 -9.655 -4.031 1.00 85.00 144 LEU A C 1
ATOM 1093 O O . LEU A 1 144 ? -4.317 -8.917 -3.677 1.00 85.00 144 LEU A O 1
ATOM 1097 N N . ARG A 1 145 ? -3.545 -10.986 -4.075 1.00 81.12 145 ARG A N 1
ATOM 1098 C CA . ARG A 1 145 ? -4.799 -11.690 -3.744 1.00 81.12 145 ARG A CA 1
ATOM 1099 C C . ARG A 1 145 ? -5.235 -11.460 -2.299 1.00 81.12 145 ARG A C 1
ATOM 1101 O O . ARG A 1 145 ? -6.430 -11.312 -2.060 1.00 81.12 145 ARG A O 1
ATOM 1108 N N . GLY A 1 146 ? -4.289 -11.365 -1.361 1.00 75.75 146 GLY A N 1
ATOM 1109 C CA . GLY A 1 146 ? -4.573 -11.006 0.033 1.00 75.75 146 GLY A CA 1
ATOM 1110 C C . GLY A 1 146 ? -5.209 -9.619 0.195 1.00 75.75 146 GLY A C 1
ATOM 1111 O O . GLY A 1 146 ? -5.934 -9.385 1.156 1.00 75.75 146 GLY A O 1
ATOM 1112 N N . LEU A 1 147 ? -5.002 -8.715 -0.767 1.00 76.62 147 LEU A N 1
ATOM 1113 C CA . LEU A 1 147 ? -5.616 -7.384 -0.799 1.00 76.62 147 LEU A CA 1
ATOM 1114 C C . LEU A 1 147 ? -6.951 -7.354 -1.567 1.00 76.62 147 LEU A C 1
ATOM 1116 O O . LEU A 1 147 ? -7.601 -6.312 -1.609 1.00 76.62 147 LEU A O 1
ATOM 1120 N N . GLY A 1 148 ? -7.366 -8.467 -2.182 1.00 67.94 148 GLY A N 1
ATOM 1121 C CA . GLY A 1 148 ? -8.457 -8.501 -3.158 1.00 67.94 148 GLY A CA 1
ATOM 1122 C C . GLY A 1 148 ? -9.816 -8.076 -2.618 1.00 67.94 148 GLY A C 1
ATOM 1123 O O . GLY A 1 148 ? -10.496 -7.279 -3.261 1.00 67.94 148 GLY A O 1
ATOM 1124 N N . LEU A 1 149 ? -10.183 -8.535 -1.418 1.00 63.66 149 LEU A N 1
ATOM 1125 C CA . LEU A 1 149 ? -11.407 -8.085 -0.750 1.00 63.66 149 LEU A CA 1
ATOM 1126 C C . LEU A 1 149 ? -11.410 -6.557 -0.594 1.00 63.66 149 LEU A C 1
ATOM 1128 O O . LEU A 1 149 ? -12.358 -5.890 -1.006 1.00 63.66 149 LEU A O 1
ATOM 1132 N N . ASN A 1 150 ? -10.286 -6.021 -0.121 1.00 67.44 150 ASN A N 1
ATOM 1133 C CA . ASN A 1 150 ? -10.143 -4.608 0.197 1.00 67.44 150 ASN A CA 1
ATOM 1134 C C . ASN A 1 150 ? -10.170 -3.689 -1.045 1.00 67.44 150 ASN A C 1
ATOM 1136 O O . ASN A 1 150 ? -10.510 -2.508 -0.963 1.00 67.44 150 ASN A O 1
ATOM 1140 N N . PHE A 1 151 ? -9.792 -4.216 -2.216 1.00 66.44 151 PHE A N 1
ATOM 1141 C CA . PHE A 1 151 ? -9.922 -3.513 -3.498 1.00 66.44 151 PHE A CA 1
ATOM 1142 C C . PHE A 1 151 ? -11.359 -3.512 -4.040 1.00 66.44 151 PHE A C 1
ATOM 1144 O O . PHE A 1 151 ? -11.735 -2.616 -4.807 1.00 66.44 151 PHE A O 1
ATOM 1151 N N . VAL A 1 152 ? -12.164 -4.516 -3.683 1.00 62.97 152 VAL A N 1
ATOM 1152 C CA . VAL A 1 152 ? -13.539 -4.665 -4.174 1.00 62.97 152 VAL A CA 1
ATOM 1153 C C . VAL A 1 152 ? -14.522 -3.860 -3.332 1.00 62.97 152 VAL A C 1
ATOM 1155 O O . VAL A 1 152 ? -15.332 -3.131 -3.913 1.00 62.97 152 VAL A O 1
ATOM 1158 N N . ASP A 1 153 ? -14.409 -3.921 -2.004 1.00 64.31 153 ASP A N 1
ATOM 1159 C CA . ASP A 1 153 ? -15.254 -3.165 -1.065 1.00 64.31 153 ASP A CA 1
ATOM 1160 C C . ASP A 1 153 ? -14.837 -1.688 -0.886 1.00 64.31 153 ASP A C 1
ATOM 1162 O O . ASP A 1 153 ? -15.515 -0.926 -0.195 1.00 64.31 153 ASP A O 1
ATOM 1166 N N . GLU A 1 154 ? -13.764 -1.267 -1.571 1.00 63.56 154 GLU A N 1
ATOM 1167 C CA . GLU A 1 154 ? -13.177 0.081 -1.533 1.00 63.56 154 GLU A CA 1
ATOM 1168 C C . GLU A 1 154 ? -12.651 0.506 -0.152 1.00 63.56 154 GLU A C 1
ATOM 1170 O O . GLU A 1 154 ? -12.491 1.701 0.103 1.00 63.56 154 GLU A O 1
ATOM 1175 N N . THR A 1 155 ? -12.349 -0.445 0.738 1.00 68.62 155 THR A N 1
ATOM 1176 C CA . THR A 1 155 ? -11.639 -0.149 1.995 1.00 68.62 155 THR A CA 1
ATOM 1177 C C . THR A 1 155 ? -10.203 0.316 1.754 1.00 68.62 155 THR A C 1
ATOM 1179 O O . THR A 1 155 ? -9.666 1.065 2.567 1.00 68.62 155 THR A O 1
ATOM 1182 N N . ILE A 1 156 ? -9.582 -0.076 0.633 1.00 79.50 156 ILE A N 1
ATOM 1183 C CA . ILE A 1 156 ? -8.370 0.567 0.109 1.00 79.50 156 ILE A CA 1
ATOM 1184 C C . ILE A 1 156 ? -8.800 1.604 -0.939 1.00 79.50 156 ILE A C 1
ATOM 1186 O O . ILE A 1 156 ? -9.166 1.227 -2.057 1.00 79.50 156 ILE A O 1
ATOM 1190 N N . PRO A 1 157 ? -8.739 2.913 -0.630 1.00 79.62 157 PRO A N 1
ATOM 1191 C CA . PRO A 1 157 ? -9.242 3.946 -1.536 1.00 79.62 157 PRO A CA 1
ATOM 1192 C C . PRO A 1 157 ? -8.327 4.180 -2.751 1.00 79.62 157 PRO A C 1
ATOM 1194 O O . PRO A 1 157 ? -8.775 4.682 -3.784 1.00 79.62 157 PRO A O 1
ATOM 1197 N N . GLY A 1 158 ? -7.049 3.802 -2.656 1.00 88.19 158 GLY A N 1
ATOM 1198 C CA . GLY A 1 158 ? -6.075 3.913 -3.739 1.00 88.19 158 GLY A CA 1
ATOM 1199 C C . GLY A 1 158 ? -4.659 3.530 -3.311 1.00 88.19 158 GLY A C 1
ATOM 1200 O O . GLY A 1 158 ? -4.442 3.024 -2.208 1.00 88.19 158 GLY A O 1
ATOM 1201 N N . ALA A 1 159 ? -3.693 3.784 -4.192 1.00 93.12 159 ALA A N 1
ATOM 1202 C CA . ALA A 1 159 ? -2.272 3.555 -3.949 1.00 93.12 159 ALA A CA 1
ATOM 1203 C C . ALA A 1 159 ? -1.438 4.822 -4.190 1.00 93.12 159 ALA A C 1
ATOM 1205 O O . ALA A 1 159 ? -1.755 5.624 -5.069 1.00 93.12 159 ALA A O 1
ATOM 1206 N N . VAL A 1 160 ? -0.358 4.966 -3.425 1.00 96.38 160 VAL A N 1
ATOM 1207 C CA . VAL A 1 160 ? 0.644 6.029 -3.516 1.00 96.38 160 VAL A CA 1
ATOM 1208 C C . VAL A 1 160 ? 1.971 5.405 -3.937 1.00 96.38 160 VAL A C 1
ATOM 1210 O O . VAL A 1 160 ? 2.535 4.595 -3.204 1.00 96.38 160 VAL A O 1
ATOM 1213 N N . ALA A 1 161 ? 2.474 5.772 -5.112 1.00 97.38 161 ALA A N 1
ATOM 1214 C CA . ALA A 1 161 ? 3.797 5.388 -5.587 1.00 97.38 161 ALA A CA 1
ATOM 1215 C C . ALA A 1 161 ? 4.789 6.533 -5.353 1.00 97.38 161 ALA A C 1
ATOM 1217 O O . ALA A 1 161 ? 4.618 7.618 -5.898 1.00 97.38 161 ALA A O 1
ATOM 1218 N N . PHE A 1 162 ? 5.820 6.303 -4.548 1.00 97.06 162 PHE A N 1
ATOM 1219 C CA . PHE A 1 162 ? 6.877 7.269 -4.268 1.00 97.06 162 PHE A CA 1
ATOM 1220 C C . PHE A 1 162 ? 8.037 7.072 -5.247 1.00 97.06 162 PHE A C 1
ATOM 1222 O O . PHE A 1 162 ? 8.589 5.972 -5.338 1.00 97.06 162 PHE A O 1
ATOM 1229 N N . LEU A 1 163 ? 8.400 8.133 -5.967 1.00 94.50 163 LEU A N 1
ATOM 1230 C CA . LEU A 1 163 ? 9.445 8.145 -6.989 1.00 94.50 163 LEU A CA 1
ATOM 1231 C C . LEU A 1 163 ? 10.465 9.253 -6.701 1.00 94.50 163 LEU A C 1
ATOM 1233 O O . LEU A 1 163 ? 10.096 10.413 -6.534 1.00 94.50 163 LEU A O 1
ATOM 1237 N N . GLY A 1 164 ? 11.749 8.904 -6.674 1.00 90.50 164 GLY A N 1
ATOM 1238 C CA . GLY A 1 164 ? 12.832 9.842 -6.371 1.00 90.50 164 GLY A CA 1
ATOM 1239 C C . GLY A 1 164 ? 13.269 9.770 -4.909 1.00 90.50 164 GLY A C 1
ATOM 1240 O O . GLY A 1 164 ? 13.531 8.676 -4.396 1.00 90.50 164 GLY A O 1
ATOM 1241 N N . SER A 1 165 ? 13.409 10.930 -4.263 1.00 91.38 165 SER A N 1
ATOM 1242 C CA . SER A 1 165 ? 13.896 11.031 -2.882 1.00 91.38 165 SER A CA 1
ATOM 1243 C C . SER A 1 165 ? 13.471 12.332 -2.198 1.00 91.38 165 SER A C 1
ATOM 1245 O O . SER A 1 165 ? 13.264 13.355 -2.853 1.00 91.38 165 SER A O 1
ATOM 1247 N N . LEU A 1 166 ? 13.353 12.307 -0.866 1.00 93.25 166 LEU A N 1
ATOM 1248 C CA . LEU A 1 166 ? 13.016 13.482 -0.055 1.00 93.25 166 LEU A CA 1
ATOM 1249 C C . LEU A 1 166 ? 13.947 13.598 1.159 1.00 93.25 166 LEU A C 1
ATOM 1251 O O . LEU A 1 166 ? 13.866 12.797 2.089 1.00 93.25 166 LEU A O 1
ATOM 1255 N N . ASP A 1 167 ? 14.812 14.614 1.176 1.00 91.38 167 ASP A N 1
ATOM 1256 C CA . ASP A 1 167 ? 15.740 14.878 2.290 1.00 91.38 167 ASP A CA 1
ATOM 1257 C C . ASP A 1 167 ? 15.089 15.712 3.414 1.00 91.38 167 ASP A C 1
ATOM 1259 O O . ASP A 1 167 ? 15.560 16.777 3.804 1.00 91.38 167 ASP A O 1
ATOM 1263 N N . ASP A 1 168 ? 13.951 15.233 3.919 1.00 94.06 168 ASP A N 1
ATOM 1264 C CA . ASP A 1 168 ? 13.262 15.790 5.086 1.00 94.06 168 ASP A CA 1
ATOM 1265 C C . ASP A 1 168 ? 12.612 14.653 5.884 1.00 94.06 168 ASP A C 1
ATOM 1267 O O . ASP A 1 168 ? 11.564 14.115 5.523 1.00 94.06 168 ASP A O 1
ATOM 1271 N N . LYS A 1 169 ? 13.249 14.277 6.999 1.00 93.75 169 LYS A N 1
ATOM 1272 C CA . LYS A 1 169 ? 12.805 13.156 7.840 1.00 93.75 169 LYS A CA 1
ATOM 1273 C C . LYS A 1 169 ? 11.455 13.400 8.513 1.00 93.75 169 LYS A C 1
ATOM 1275 O O . LYS A 1 169 ? 10.707 12.443 8.711 1.00 93.75 169 LYS A O 1
ATOM 1280 N N . ASP A 1 170 ? 11.156 14.641 8.902 1.00 90.94 170 ASP A N 1
ATOM 1281 C CA . ASP A 1 170 ? 9.885 14.964 9.560 1.00 90.94 170 ASP A CA 1
ATOM 1282 C C . ASP A 1 170 ? 8.744 14.906 8.545 1.00 90.94 170 ASP A C 1
ATOM 1284 O O . ASP A 1 170 ? 7.720 14.264 8.801 1.00 90.94 170 ASP A O 1
ATOM 1288 N N . ALA A 1 171 ? 8.956 15.484 7.359 1.00 92.38 171 ALA A N 1
ATOM 1289 C CA . ALA A 1 171 ? 8.004 15.378 6.265 1.00 92.38 171 ALA A CA 1
ATOM 1290 C C . ALA A 1 171 ? 7.775 13.920 5.853 1.00 92.38 171 ALA A C 1
ATOM 1292 O O . ALA A 1 171 ? 6.626 13.496 5.744 1.00 92.38 171 ALA A O 1
ATOM 1293 N N . LEU A 1 172 ? 8.841 13.129 5.718 1.00 94.62 172 LEU A N 1
ATOM 1294 C CA . LEU A 1 172 ? 8.754 11.715 5.359 1.00 94.62 172 LEU A CA 1
ATOM 1295 C C . LEU A 1 172 ? 7.938 10.902 6.378 1.00 94.62 172 LEU A C 1
ATOM 1297 O O . LEU A 1 172 ? 7.077 10.112 5.992 1.00 94.62 172 LEU A O 1
ATOM 1301 N N . ASN A 1 173 ? 8.153 11.123 7.679 1.00 89.88 173 ASN A N 1
ATOM 1302 C CA . ASN A 1 173 ? 7.393 10.450 8.738 1.00 89.88 173 ASN A CA 1
ATOM 1303 C C . ASN A 1 173 ? 5.912 10.849 8.731 1.00 89.88 173 ASN A C 1
ATOM 1305 O O . ASN A 1 173 ? 5.035 10.006 8.918 1.00 89.88 173 ASN A O 1
ATOM 1309 N N . LYS A 1 174 ? 5.614 12.126 8.480 1.00 86.88 174 LYS A N 1
ATOM 1310 C CA . LYS A 1 174 ? 4.233 12.603 8.349 1.00 86.88 174 LYS A CA 1
ATOM 1311 C C . LYS A 1 174 ? 3.554 12.043 7.103 1.00 86.88 174 LYS A C 1
ATOM 1313 O O . LYS A 1 174 ? 2.426 11.586 7.214 1.00 86.88 174 LYS A O 1
ATOM 1318 N N . MET A 1 175 ? 4.239 12.001 5.961 1.00 91.50 175 MET A N 1
ATOM 1319 C CA . MET A 1 175 ? 3.722 11.391 4.732 1.00 91.50 175 MET A CA 1
ATOM 1320 C C . MET A 1 175 ? 3.465 9.892 4.910 1.00 91.50 175 MET A C 1
ATOM 1322 O O . MET A 1 175 ? 2.421 9.410 4.480 1.00 91.50 175 MET A O 1
ATOM 1326 N N . TYR A 1 176 ? 4.369 9.172 5.590 1.00 90.00 176 TYR A N 1
ATOM 1327 C CA . TYR A 1 176 ? 4.175 7.762 5.942 1.00 90.00 176 TYR A CA 1
ATOM 1328 C C . TYR A 1 176 ? 2.883 7.557 6.739 1.00 90.00 176 TYR A C 1
ATOM 1330 O O . TYR A 1 176 ? 2.043 6.744 6.363 1.00 90.00 176 TYR A O 1
ATOM 1338 N N . ARG A 1 177 ? 2.689 8.339 7.805 1.00 82.50 177 ARG A N 1
ATOM 1339 C CA . ARG A 1 177 ? 1.468 8.284 8.622 1.00 82.50 177 ARG A CA 1
ATOM 1340 C C . ARG A 1 177 ? 0.223 8.703 7.845 1.00 82.50 177 ARG A C 1
ATOM 1342 O O . ARG A 1 177 ? -0.836 8.131 8.074 1.00 82.50 177 ARG A O 1
ATOM 1349 N N . ASP A 1 178 ? 0.350 9.666 6.938 1.00 83.12 178 ASP A N 1
ATOM 1350 C CA . ASP A 1 178 ? -0.765 10.210 6.166 1.00 83.12 178 ASP A CA 1
ATOM 1351 C C . ASP A 1 178 ? -1.379 9.162 5.228 1.00 83.12 178 ASP A C 1
ATOM 1353 O O . ASP A 1 178 ? -2.566 8.853 5.342 1.00 83.12 178 ASP A O 1
ATOM 1357 N N . PHE A 1 179 ? -0.587 8.540 4.343 1.00 87.38 179 PHE A N 1
ATOM 1358 C CA . PHE A 1 179 ? -1.149 7.532 3.432 1.00 87.38 179 PHE A CA 1
ATOM 1359 C C . PHE A 1 179 ? -1.629 6.275 4.181 1.00 87.38 179 PHE A C 1
ATOM 1361 O O . PHE A 1 179 ? -2.631 5.679 3.782 1.00 87.38 179 PHE A O 1
ATOM 1368 N N . GLN A 1 180 ? -0.953 5.903 5.279 1.00 83.00 180 GLN A N 1
ATOM 1369 C CA . GLN A 1 180 ? -1.368 4.803 6.156 1.00 83.00 180 GLN A CA 1
ATOM 1370 C C . GLN A 1 180 ? -2.720 5.088 6.812 1.00 83.00 180 GLN A C 1
ATOM 1372 O O . GLN A 1 180 ? -3.626 4.268 6.703 1.00 83.00 180 GLN A O 1
ATOM 1377 N N . GLY A 1 181 ? -2.886 6.261 7.433 1.00 73.50 181 GLY A N 1
ATOM 1378 C CA . GLY A 1 181 ? -4.143 6.673 8.067 1.00 73.50 181 GLY A CA 1
ATOM 1379 C C . GLY A 1 181 ? -5.302 6.790 7.075 1.00 73.50 181 GLY A C 1
ATOM 1380 O O . GLY A 1 181 ? -6.450 6.529 7.417 1.00 73.50 181 GLY A O 1
ATOM 1381 N N . LYS A 1 182 ? -4.996 7.087 5.808 1.00 79.19 182 LYS A N 1
ATOM 1382 C CA . LYS A 1 182 ? -5.953 7.057 4.692 1.00 79.19 182 LYS A CA 1
ATOM 1383 C C . LYS A 1 182 ? -6.231 5.644 4.158 1.00 79.19 182 LYS A C 1
ATOM 1385 O O . LYS A 1 182 ? -6.985 5.501 3.199 1.00 79.19 182 LYS A O 1
ATOM 1390 N N . GLY A 1 183 ? -5.621 4.603 4.728 1.00 77.50 183 GLY A N 1
ATOM 1391 C CA . GLY A 1 183 ? -5.801 3.205 4.328 1.00 77.50 183 GLY A CA 1
ATOM 1392 C C . GLY A 1 183 ? -5.247 2.862 2.939 1.00 77.50 183 GLY A C 1
ATOM 1393 O O . GLY A 1 183 ? -5.628 1.840 2.366 1.00 77.50 183 GLY A O 1
ATOM 1394 N N . MET A 1 184 ? -4.383 3.710 2.372 1.00 87.12 184 MET A N 1
ATOM 1395 C CA . MET A 1 184 ? -3.839 3.539 1.023 1.00 87.12 184 MET A CA 1
ATOM 1396 C C . MET A 1 184 ? -2.683 2.535 0.994 1.00 87.12 184 MET A C 1
ATOM 1398 O O . MET A 1 184 ? -1.977 2.337 1.981 1.00 87.12 184 MET A O 1
ATOM 1402 N N . ILE A 1 185 ? -2.446 1.933 -0.172 1.00 91.56 185 ILE A N 1
ATOM 1403 C CA . ILE A 1 185 ? -1.237 1.133 -0.413 1.00 91.56 185 ILE A CA 1
ATOM 1404 C C . ILE A 1 185 ? -0.067 2.069 -0.710 1.00 91.56 185 ILE A C 1
ATOM 1406 O O . ILE A 1 185 ? -0.208 2.977 -1.522 1.00 91.56 185 ILE A O 1
ATOM 1410 N N . GLY A 1 186 ? 1.098 1.821 -0.119 1.00 95.00 186 GLY A N 1
ATOM 1411 C CA . GLY A 1 186 ? 2.337 2.504 -0.486 1.00 95.00 186 GLY A CA 1
ATOM 1412 C C . GLY A 1 186 ? 3.225 1.634 -1.381 1.00 95.00 186 GLY A C 1
ATOM 1413 O O . GLY A 1 186 ? 3.391 0.441 -1.123 1.00 95.00 186 GLY A O 1
ATOM 1414 N N . LEU A 1 187 ? 3.842 2.232 -2.396 1.00 96.94 187 LEU A N 1
ATOM 1415 C CA . LEU A 1 187 ? 4.851 1.614 -3.260 1.00 96.94 187 LEU A CA 1
ATOM 1416 C C . LEU A 1 187 ? 6.079 2.533 -3.274 1.00 96.94 187 LEU A C 1
ATOM 1418 O O . LEU A 1 187 ? 6.013 3.623 -3.832 1.00 96.94 187 LEU A O 1
ATOM 1422 N N . ALA A 1 188 ? 7.178 2.148 -2.629 1.00 96.12 188 ALA A N 1
ATOM 1423 C CA . ALA A 1 188 ? 8.379 2.981 -2.540 1.00 96.12 188 ALA A CA 1
ATOM 1424 C C . ALA A 1 188 ? 9.424 2.564 -3.577 1.00 96.12 188 ALA A C 1
ATOM 1426 O O . ALA A 1 188 ? 9.860 1.412 -3.570 1.00 96.12 188 ALA A O 1
ATOM 1427 N N . SER A 1 189 ? 9.846 3.504 -4.426 1.00 93.81 189 SER A N 1
ATOM 1428 C CA . SER A 1 189 ? 10.903 3.303 -5.419 1.00 93.81 189 SER A CA 1
ATOM 1429 C C . SER A 1 189 ? 12.061 4.292 -5.259 1.00 93.81 189 SER A C 1
ATOM 1431 O O . SER A 1 189 ? 11.937 5.325 -4.603 1.00 93.81 189 SER A O 1
ATOM 1433 N N . GLY A 1 190 ? 13.193 3.992 -5.892 1.00 89.94 190 GLY A N 1
ATOM 1434 C CA . GLY A 1 190 ? 14.378 4.844 -5.895 1.00 89.94 190 GLY A CA 1
ATOM 1435 C C . GLY A 1 190 ? 15.088 4.811 -4.545 1.00 89.94 190 GLY A C 1
ATOM 1436 O O . GLY A 1 190 ? 15.448 3.736 -4.059 1.00 89.94 190 GLY A O 1
ATOM 1437 N N . ASP A 1 191 ? 15.290 5.981 -3.941 1.00 91.06 191 ASP A N 1
ATOM 1438 C CA . ASP A 1 191 ? 15.966 6.090 -2.643 1.00 91.06 191 ASP A CA 1
ATOM 1439 C C . ASP A 1 191 ? 14.966 6.058 -1.468 1.00 91.06 191 ASP A C 1
ATOM 1441 O O . ASP A 1 191 ? 15.354 5.821 -0.321 1.00 91.06 191 ASP A O 1
ATOM 1445 N N . TYR A 1 192 ? 13.664 6.214 -1.741 1.00 94.06 192 TYR A N 1
ATOM 1446 C CA . TYR A 1 192 ? 12.614 6.186 -0.721 1.00 94.06 192 TYR A CA 1
ATOM 1447 C C . TYR A 1 192 ? 12.622 4.941 0.180 1.00 94.06 192 TYR A C 1
ATOM 1449 O O . TYR A 1 192 ? 12.475 5.128 1.389 1.00 94.06 192 TYR A O 1
ATOM 1457 N N . PRO A 1 193 ? 12.799 3.694 -0.313 1.00 92.94 193 PRO A N 1
ATOM 1458 C CA . PRO A 1 193 ? 12.848 2.515 0.557 1.00 92.94 193 PRO A CA 1
ATOM 1459 C C . PRO A 1 193 ? 13.847 2.653 1.715 1.00 92.94 193 PRO A C 1
ATOM 1461 O O . PRO A 1 193 ? 13.513 2.395 2.875 1.00 92.94 193 PRO A O 1
ATOM 1464 N N . GLU A 1 194 ? 15.060 3.132 1.426 1.00 91.81 194 GLU A N 1
ATOM 1465 C CA . GLU A 1 194 ? 16.097 3.347 2.438 1.00 91.81 194 GLU A CA 1
ATOM 1466 C C . GLU A 1 194 ? 15.758 4.525 3.357 1.00 91.81 194 GLU A C 1
ATOM 1468 O O . GLU A 1 194 ? 15.956 4.433 4.572 1.00 91.81 194 GLU A O 1
ATOM 1473 N N . GLN A 1 195 ? 15.192 5.607 2.815 1.00 94.69 195 GLN A N 1
ATOM 1474 C CA . GLN A 1 195 ? 14.780 6.774 3.600 1.00 94.69 195 GLN A CA 1
ATOM 1475 C C . GLN A 1 195 ? 13.658 6.432 4.594 1.00 94.69 195 GLN A C 1
ATOM 1477 O O . GLN A 1 195 ? 13.756 6.774 5.776 1.00 94.69 195 GLN A O 1
ATOM 1482 N N . PHE A 1 196 ? 12.628 5.699 4.155 1.00 94.94 196 PHE A N 1
ATOM 1483 C CA . PHE A 1 196 ? 11.531 5.245 5.013 1.00 94.94 196 PHE A CA 1
ATOM 1484 C C . PHE A 1 196 ? 12.029 4.273 6.087 1.00 94.94 196 PHE A C 1
ATOM 1486 O O . PHE A 1 196 ? 11.696 4.417 7.265 1.00 94.94 196 PHE A O 1
ATOM 1493 N N . LYS A 1 197 ? 12.915 3.336 5.729 1.00 92.62 197 LYS A N 1
ATOM 1494 C CA . LYS A 1 197 ? 13.579 2.471 6.714 1.00 92.62 197 LYS A CA 1
ATOM 1495 C C . LYS A 1 197 ? 14.385 3.284 7.735 1.00 92.62 197 LYS A C 1
ATOM 1497 O O . LYS A 1 197 ? 14.360 2.975 8.925 1.00 92.62 197 LYS A O 1
ATOM 1502 N N . GLY A 1 198 ? 15.059 4.347 7.293 1.00 92.56 198 GLY A N 1
ATOM 1503 C CA . GLY A 1 198 ? 15.859 5.242 8.134 1.00 92.56 198 GLY A CA 1
ATOM 1504 C C . GLY A 1 198 ? 15.064 6.024 9.187 1.00 92.56 198 GLY A C 1
ATOM 1505 O O . GLY A 1 198 ? 15.641 6.423 10.199 1.00 92.56 198 GLY A O 1
ATOM 1506 N N . ILE A 1 199 ? 13.756 6.213 8.988 1.00 91.38 199 ILE A N 1
ATOM 1507 C CA . ILE A 1 199 ? 12.842 6.801 9.984 1.00 91.38 199 ILE A CA 1
ATOM 1508 C C . ILE A 1 199 ? 12.074 5.745 10.799 1.00 91.38 199 ILE A C 1
ATOM 1510 O O . ILE A 1 199 ? 11.215 6.097 11.602 1.00 91.38 199 ILE A O 1
ATOM 1514 N N . GLY A 1 200 ? 12.381 4.456 10.615 1.00 88.38 200 GLY A N 1
ATOM 1515 C CA . GLY A 1 200 ? 11.728 3.354 11.323 1.00 88.38 200 GLY A CA 1
ATOM 1516 C C . GLY A 1 200 ? 10.363 2.953 10.760 1.00 88.38 200 GLY A C 1
ATOM 1517 O O . GLY A 1 200 ? 9.612 2.272 11.458 1.00 88.38 200 GLY A O 1
ATOM 1518 N N . ALA A 1 201 ? 10.029 3.349 9.524 1.00 88.50 201 ALA A N 1
ATOM 1519 C CA . ALA A 1 201 ? 8.797 2.912 8.876 1.00 88.50 201 ALA A CA 1
ATOM 1520 C C . ALA A 1 201 ? 8.811 1.390 8.682 1.00 88.50 201 ALA A C 1
ATOM 1522 O O . ALA A 1 201 ? 9.801 0.810 8.220 1.00 88.50 201 ALA A O 1
ATOM 1523 N N . LYS A 1 202 ? 7.699 0.744 9.033 1.00 86.12 202 LYS A N 1
ATOM 1524 C CA . LYS A 1 202 ? 7.512 -0.689 8.824 1.00 86.12 202 LYS A CA 1
ATOM 1525 C C . LYS A 1 202 ? 6.978 -0.904 7.402 1.00 86.12 202 LYS A C 1
ATOM 1527 O O . LYS A 1 202 ? 6.127 -0.160 6.924 1.00 86.12 202 LYS A O 1
ATOM 1532 N N . MET A 1 203 ? 7.524 -1.896 6.710 1.00 88.06 203 MET A N 1
ATOM 1533 C CA . MET A 1 203 ? 7.194 -2.237 5.323 1.00 88.06 203 MET A CA 1
ATOM 1534 C C . MET A 1 203 ? 6.862 -3.725 5.223 1.00 88.06 203 MET A C 1
ATOM 1536 O O . MET A 1 203 ? 7.274 -4.518 6.069 1.00 88.06 203 MET A O 1
ATOM 1540 N N . GLY A 1 204 ? 6.117 -4.101 4.189 1.00 82.19 204 GLY A N 1
ATOM 1541 C CA . GLY A 1 204 ? 5.661 -5.460 3.925 1.00 82.19 204 GLY A CA 1
ATOM 1542 C C . GLY A 1 204 ? 4.140 -5.572 3.839 1.00 82.19 204 GLY A C 1
ATOM 1543 O O . GLY A 1 204 ? 3.418 -4.573 3.866 1.00 82.19 204 GLY A O 1
ATOM 1544 N N . LEU A 1 205 ? 3.671 -6.820 3.735 1.00 73.56 205 LEU A N 1
ATOM 1545 C CA . LEU A 1 205 ? 2.260 -7.175 3.545 1.00 73.56 205 LEU A CA 1
ATOM 1546 C C . LEU A 1 205 ? 1.354 -6.591 4.635 1.00 73.56 205 LEU A C 1
ATOM 1548 O O . LEU A 1 205 ? 0.373 -5.927 4.305 1.00 73.56 205 LEU A O 1
ATOM 1552 N N . ASP A 1 206 ? 1.714 -6.787 5.906 1.00 68.56 206 ASP A N 1
ATOM 1553 C CA . ASP A 1 206 ? 0.916 -6.326 7.053 1.00 68.56 206 ASP A CA 1
ATOM 1554 C C . ASP A 1 206 ? 0.722 -4.802 7.017 1.00 68.56 206 ASP A C 1
ATOM 1556 O O . ASP A 1 206 ? -0.364 -4.286 7.258 1.00 68.56 206 ASP A O 1
ATOM 1560 N N . TRP A 1 207 ? 1.757 -4.085 6.577 1.00 78.19 207 TRP A N 1
ATOM 1561 C CA . TRP A 1 207 ? 1.800 -2.624 6.522 1.00 78.19 207 TRP A CA 1
ATOM 1562 C C . TRP A 1 207 ? 1.238 -2.049 5.220 1.00 78.19 207 TRP A C 1
ATOM 1564 O O . TRP A 1 207 ? 1.160 -0.833 5.076 1.00 78.19 207 TRP A O 1
ATOM 1574 N N . ARG A 1 208 ? 0.882 -2.894 4.241 1.00 85.81 208 ARG A N 1
ATOM 1575 C CA . ARG A 1 208 ? 0.459 -2.487 2.885 1.00 85.81 208 ARG A CA 1
ATOM 1576 C C . ARG A 1 208 ? 1.415 -1.472 2.245 1.00 85.81 208 ARG A C 1
ATOM 1578 O O . ARG A 1 208 ? 0.994 -0.604 1.480 1.00 85.81 208 ARG A O 1
ATOM 1585 N N . PHE A 1 209 ? 2.702 -1.577 2.569 1.00 92.31 209 PHE A N 1
ATOM 1586 C CA . PHE A 1 209 ? 3.732 -0.656 2.113 1.00 92.31 209 PHE A CA 1
ATOM 1587 C C . PHE A 1 209 ? 4.926 -1.432 1.578 1.00 92.31 209 PHE A C 1
ATOM 1589 O O . PHE A 1 209 ? 5.620 -2.103 2.338 1.00 92.31 209 PHE A O 1
ATOM 1596 N N . TYR A 1 210 ? 5.152 -1.368 0.270 1.00 94.31 210 TYR A N 1
ATOM 1597 C CA . TYR A 1 210 ? 6.069 -2.272 -0.414 1.00 94.31 210 TYR A CA 1
ATOM 1598 C C . TYR A 1 210 ? 7.251 -1.517 -1.022 1.00 94.31 210 TYR A C 1
ATOM 1600 O O . TYR A 1 210 ? 7.037 -0.595 -1.814 1.00 94.31 210 TYR A O 1
ATOM 1608 N N . PRO A 1 211 ? 8.495 -1.912 -0.708 1.00 95.19 211 PRO A N 1
ATOM 1609 C CA . PRO A 1 211 ? 9.658 -1.430 -1.428 1.00 95.19 211 PRO A CA 1
ATOM 1610 C C . PRO A 1 211 ? 9.750 -2.161 -2.774 1.00 95.19 211 PRO A C 1
ATOM 1612 O O . PRO A 1 211 ? 9.945 -3.375 -2.842 1.00 95.19 211 PRO A O 1
ATOM 1615 N N . VAL A 1 212 ? 9.588 -1.413 -3.862 1.00 94.75 212 VAL A N 1
ATOM 1616 C CA . VAL A 1 212 ? 9.591 -1.953 -5.231 1.00 94.75 212 VAL A CA 1
ATOM 1617 C C . VAL A 1 212 ? 10.976 -1.902 -5.882 1.00 94.75 212 VAL A C 1
ATOM 1619 O O . VAL A 1 212 ? 11.161 -2.379 -6.993 1.00 94.75 212 VAL A O 1
ATOM 1622 N N . GLY A 1 213 ? 11.987 -1.394 -5.180 1.00 91.75 213 GLY A N 1
ATOM 1623 C CA . GLY A 1 213 ? 13.371 -1.345 -5.649 1.00 91.75 213 GLY A CA 1
ATOM 1624 C C . GLY A 1 213 ? 13.767 0.025 -6.195 1.00 91.75 213 GLY A C 1
ATOM 1625 O O . GLY A 1 213 ? 13.226 1.049 -5.800 1.00 91.75 213 GLY A O 1
ATOM 1626 N N . PHE A 1 214 ? 14.771 0.051 -7.063 1.00 92.50 214 PHE A N 1
ATOM 1627 C CA . PHE A 1 214 ? 15.363 1.269 -7.621 1.00 92.50 214 PHE A CA 1
ATOM 1628 C C . PHE A 1 214 ? 15.737 1.036 -9.084 1.00 92.50 214 PHE A C 1
ATOM 1630 O O . PHE A 1 214 ? 15.811 -0.118 -9.518 1.00 92.50 214 PHE A O 1
ATOM 1637 N N . PHE A 1 215 ? 16.020 2.112 -9.825 1.00 94.69 215 PHE A N 1
ATOM 1638 C CA . PHE A 1 215 ? 16.313 2.036 -11.259 1.00 94.69 215 PHE A CA 1
ATOM 1639 C C . PHE A 1 215 ? 15.150 1.344 -12.000 1.00 94.69 215 PHE A C 1
ATOM 1641 O O . PHE A 1 215 ? 14.014 1.814 -11.905 1.00 94.69 215 PHE A O 1
ATOM 1648 N N . THR A 1 216 ? 15.382 0.211 -12.667 1.00 96.69 216 THR A N 1
ATOM 1649 C CA . THR A 1 216 ? 14.346 -0.586 -13.346 1.00 96.69 216 THR A CA 1
ATOM 1650 C C . THR A 1 216 ? 13.311 -1.190 -12.403 1.00 96.69 216 THR A C 1
ATOM 1652 O O . THR A 1 216 ? 12.174 -1.384 -12.824 1.00 96.69 216 THR A O 1
ATOM 1655 N N . GLY A 1 217 ? 13.635 -1.379 -11.118 1.00 95.25 217 GLY A N 1
ATOM 1656 C CA . GLY A 1 217 ? 12.725 -1.957 -10.122 1.00 95.25 217 GLY A CA 1
ATOM 1657 C C . GLY A 1 217 ? 11.428 -1.163 -9.949 1.00 95.25 217 GLY A C 1
ATOM 1658 O O . GLY A 1 217 ? 10.386 -1.740 -9.645 1.00 95.25 217 GLY A O 1
ATOM 1659 N N . THR A 1 218 ? 11.441 0.138 -10.266 1.00 94.38 218 THR A N 1
ATOM 1660 C CA . THR A 1 218 ? 10.241 0.994 -10.323 1.00 94.38 218 THR A CA 1
ATOM 1661 C C . THR A 1 218 ? 9.104 0.362 -11.135 1.00 94.38 218 THR A C 1
ATOM 1663 O O . THR A 1 218 ? 7.930 0.546 -10.806 1.00 94.38 218 THR A O 1
ATOM 1666 N N . VAL A 1 219 ? 9.431 -0.447 -12.150 1.00 97.50 219 VAL A N 1
ATOM 1667 C CA . VAL A 1 219 ? 8.459 -1.170 -12.980 1.00 97.50 219 VAL A CA 1
ATOM 1668 C C . VAL A 1 219 ? 7.536 -2.084 -12.173 1.00 97.50 219 VAL A C 1
ATOM 1670 O O . VAL A 1 219 ? 6.398 -2.316 -12.573 1.00 97.50 219 VAL A O 1
ATOM 1673 N N . HIS A 1 220 ? 7.958 -2.561 -11.001 1.00 97.06 220 HIS A N 1
ATOM 1674 C CA . HIS A 1 220 ? 7.120 -3.397 -10.148 1.00 97.06 220 HIS A CA 1
ATOM 1675 C C . HIS A 1 220 ? 5.911 -2.646 -9.576 1.00 97.06 220 HIS A C 1
ATOM 1677 O O . HIS A 1 220 ? 4.883 -3.270 -9.319 1.00 97.06 220 HIS A O 1
ATOM 1683 N N . ALA A 1 221 ? 5.967 -1.314 -9.453 1.00 95.25 221 ALA A N 1
ATOM 1684 C CA . ALA A 1 221 ? 4.778 -0.520 -9.138 1.00 95.25 221 ALA A CA 1
ATOM 1685 C C . ALA A 1 221 ? 3.770 -0.521 -10.305 1.00 95.25 221 ALA A C 1
ATOM 1687 O O . ALA A 1 221 ? 2.566 -0.686 -10.092 1.00 95.25 221 ALA A O 1
ATOM 1688 N N . LEU A 1 222 ? 4.259 -0.400 -11.545 1.00 96.25 222 LEU A N 1
ATOM 1689 C CA . LEU A 1 222 ? 3.434 -0.442 -12.758 1.00 96.25 222 LEU A CA 1
ATOM 1690 C C . LEU A 1 222 ? 2.820 -1.832 -12.963 1.00 96.25 222 LEU A C 1
ATOM 1692 O O . LEU A 1 222 ? 1.617 -1.957 -13.212 1.00 96.25 222 LEU A O 1
ATOM 1696 N N . ASN A 1 223 ? 3.629 -2.883 -12.802 1.00 95.56 223 ASN A N 1
ATOM 1697 C CA . ASN A 1 223 ? 3.187 -4.255 -13.011 1.00 95.56 223 ASN A CA 1
ATOM 1698 C C . ASN A 1 223 ? 2.275 -4.776 -11.882 1.00 95.56 223 ASN A C 1
ATOM 1700 O O . ASN A 1 223 ? 1.486 -5.699 -12.092 1.00 95.56 223 ASN A O 1
ATOM 1704 N N . PHE A 1 224 ? 2.326 -4.171 -10.692 1.00 93.81 224 PHE A N 1
ATOM 1705 C CA . PHE A 1 224 ? 1.361 -4.421 -9.622 1.00 93.81 224 PHE A CA 1
ATOM 1706 C C . PHE A 1 224 ? -0.034 -3.899 -9.999 1.00 93.81 224 PHE A C 1
ATOM 1708 O O . PHE A 1 224 ? -1.024 -4.618 -9.850 1.00 93.81 224 PHE A O 1
ATOM 1715 N N . ALA A 1 225 ? -0.117 -2.686 -10.557 1.00 90.69 225 ALA A N 1
ATOM 1716 C CA . ALA A 1 225 ? -1.389 -2.076 -10.950 1.00 90.69 225 ALA A CA 1
ATOM 1717 C C . ALA A 1 225 ? -2.115 -2.872 -12.052 1.00 90.69 225 ALA A C 1
ATOM 1719 O O . ALA A 1 225 ? -3.310 -3.138 -11.930 1.00 90.69 225 ALA A O 1
ATOM 1720 N N . VAL A 1 226 ? -1.406 -3.316 -13.097 1.00 93.75 226 VAL A N 1
ATOM 1721 C CA . VAL A 1 226 ? -2.013 -4.121 -14.183 1.00 93.75 226 VAL A CA 1
ATOM 1722 C C . VAL A 1 226 ? -2.450 -5.500 -13.707 1.00 93.75 226 VAL A C 1
ATOM 1724 O O . VAL A 1 226 ? -3.485 -5.995 -14.142 1.00 93.75 226 VAL A O 1
ATOM 1727 N N . ARG A 1 227 ? -1.732 -6.118 -12.761 1.00 93.56 227 ARG A N 1
ATOM 1728 C CA . ARG A 1 227 ? -2.155 -7.411 -12.207 1.00 93.56 227 ARG A CA 1
ATOM 1729 C C . ARG A 1 227 ? -3.427 -7.311 -11.394 1.00 93.56 227 ARG A C 1
ATOM 1731 O O . ARG A 1 227 ? -4.209 -8.257 -11.408 1.00 93.56 227 ARG A O 1
ATOM 1738 N N . ALA A 1 228 ? -3.677 -6.183 -10.732 1.00 87.38 228 ALA A N 1
ATOM 1739 C CA . ALA A 1 228 ? -4.971 -5.945 -10.105 1.00 87.38 228 ALA A CA 1
ATOM 1740 C C . ALA A 1 228 ? -6.105 -5.966 -11.150 1.00 87.38 228 ALA A C 1
ATOM 1742 O O . ALA A 1 228 ? -7.175 -6.502 -10.869 1.00 87.38 228 ALA A O 1
ATOM 1743 N N . ALA A 1 229 ? -5.866 -5.464 -12.367 1.00 88.12 229 ALA A N 1
ATOM 1744 C CA . ALA A 1 229 ? -6.823 -5.550 -13.472 1.00 88.12 229 ALA A CA 1
ATOM 1745 C C . ALA A 1 229 ? -7.019 -6.985 -13.974 1.00 88.12 229 ALA A C 1
ATOM 1747 O O . ALA A 1 229 ? -8.154 -7.448 -14.073 1.00 88.12 229 ALA A O 1
ATOM 1748 N N . LEU A 1 230 ? -5.931 -7.720 -14.213 1.00 90.88 230 LEU A N 1
ATOM 1749 C CA . LEU A 1 230 ? -6.009 -9.116 -14.655 1.00 90.88 230 LEU A CA 1
ATOM 1750 C C . LEU A 1 230 ? -6.665 -10.029 -13.605 1.00 90.88 230 LEU A C 1
ATOM 1752 O O . LEU A 1 230 ? -7.413 -10.936 -13.951 1.00 90.88 230 LEU A O 1
ATOM 1756 N N . THR A 1 231 ? -6.399 -9.790 -12.319 1.00 88.12 231 THR A N 1
ATOM 1757 C CA . THR A 1 231 ? -6.883 -10.640 -11.220 1.00 88.12 231 THR A CA 1
ATOM 1758 C C . THR A 1 231 ? -8.326 -10.319 -10.842 1.00 88.12 231 THR A C 1
ATOM 1760 O O . THR A 1 231 ? -9.147 -11.224 -10.744 1.00 88.12 231 THR A O 1
ATOM 1763 N N . PHE A 1 232 ? -8.638 -9.039 -10.609 1.00 82.69 232 PHE A N 1
ATOM 1764 C CA . PHE A 1 232 ?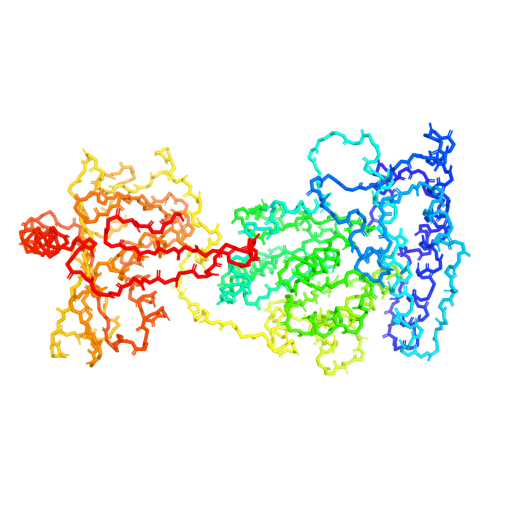 -9.927 -8.612 -10.047 1.00 82.69 232 PHE A CA 1
ATOM 1765 C C . PHE A 1 232 ? -10.906 -8.126 -11.112 1.00 82.69 232 PHE A C 1
ATOM 1767 O O . PHE A 1 232 ? -12.115 -8.285 -10.962 1.00 82.69 232 PHE A O 1
ATOM 1774 N N . GLY A 1 233 ? -10.388 -7.540 -12.191 1.00 81.31 233 GLY A N 1
ATOM 1775 C CA . GLY A 1 233 ? -11.187 -7.139 -13.345 1.00 81.31 233 GLY A CA 1
ATOM 1776 C C . GLY A 1 233 ? -11.464 -8.276 -14.317 1.00 81.31 233 GLY A C 1
ATOM 1777 O O . GLY A 1 233 ? -12.335 -8.120 -15.167 1.00 81.31 233 GLY A O 1
ATOM 1778 N N . ASN A 1 234 ? -10.737 -9.395 -14.193 1.00 86.56 234 ASN A N 1
ATOM 1779 C CA . ASN A 1 234 ? -10.760 -10.507 -15.143 1.00 86.56 234 ASN A CA 1
ATOM 1780 C C . ASN A 1 234 ? -10.614 -10.011 -16.595 1.00 86.56 234 ASN A C 1
ATOM 1782 O O . ASN A 1 234 ? -11.320 -10.466 -17.494 1.00 86.56 234 ASN A O 1
ATOM 1786 N N . ILE A 1 235 ? -9.742 -9.015 -16.787 1.00 90.62 235 ILE A N 1
ATOM 1787 C CA . ILE A 1 235 ? -9.451 -8.435 -18.097 1.00 90.62 235 ILE A CA 1
ATOM 1788 C C . ILE A 1 235 ? -8.633 -9.442 -18.898 1.00 90.62 235 ILE A C 1
ATOM 1790 O O . ILE A 1 235 ? -7.640 -9.971 -18.393 1.00 90.62 235 ILE A O 1
ATOM 1794 N N . GLU A 1 236 ? -9.042 -9.691 -20.141 1.00 94.00 236 GLU A N 1
ATOM 1795 C CA . GLU A 1 236 ? -8.317 -10.599 -21.025 1.00 94.00 236 GLU A CA 1
ATOM 1796 C C . GLU A 1 236 ? -6.938 -9.998 -21.377 1.00 94.00 236 GLU A C 1
ATOM 1798 O O . GLU A 1 236 ? -6.857 -8.834 -21.787 1.00 94.00 236 GLU A O 1
ATOM 1803 N N . PRO A 1 237 ? -5.835 -10.751 -21.226 1.00 96.38 237 PRO A N 1
ATOM 1804 C CA . PRO A 1 237 ? -4.506 -10.279 -21.603 1.00 96.38 237 PRO A CA 1
ATOM 1805 C C . PRO A 1 237 ? -4.438 -9.830 -23.072 1.00 96.38 237 PRO A C 1
ATOM 1807 O O . PRO A 1 237 ? -4.875 -10.542 -23.973 1.00 96.38 237 PRO A O 1
ATOM 1810 N N . GLY A 1 238 ? -3.858 -8.656 -23.329 1.00 96.19 238 GLY A N 1
ATOM 1811 C CA . GLY A 1 238 ? -3.777 -8.057 -24.667 1.00 96.19 238 GLY A CA 1
ATOM 1812 C C . GLY A 1 238 ? -4.970 -7.174 -25.049 1.00 96.19 238 GLY A C 1
ATOM 1813 O O . GLY A 1 238 ? -4.872 -6.427 -26.025 1.00 96.19 238 GLY A O 1
ATOM 1814 N N . SER A 1 239 ? -6.057 -7.172 -24.269 1.00 96.38 239 SER A N 1
ATOM 1815 C CA . SER A 1 239 ? -7.186 -6.249 -24.452 1.00 96.38 239 SER A CA 1
ATOM 1816 C C . SER A 1 239 ? -6.839 -4.848 -23.941 1.00 96.38 239 SER A C 1
ATOM 1818 O O . SER A 1 239 ? -7.204 -4.457 -22.830 1.00 96.38 239 SER A O 1
ATOM 1820 N N . ARG A 1 240 ? -6.115 -4.075 -24.758 1.00 95.75 240 ARG A N 1
ATOM 1821 C CA . ARG A 1 240 ? -5.580 -2.751 -24.390 1.00 95.75 240 ARG A CA 1
ATOM 1822 C C . ARG A 1 240 ? -6.668 -1.776 -23.946 1.00 95.75 240 ARG A C 1
ATOM 1824 O O . ARG A 1 240 ? -6.505 -1.118 -22.921 1.00 95.75 240 ARG A O 1
ATOM 1831 N N . GLU A 1 241 ? -7.778 -1.691 -24.679 1.00 95.00 241 GLU A N 1
ATOM 1832 C CA . GLU A 1 241 ? -8.878 -0.782 -24.345 1.00 95.00 241 GLU A CA 1
ATOM 1833 C C . GLU A 1 241 ? -9.538 -1.151 -23.011 1.00 95.00 241 GLU A C 1
ATOM 1835 O O . GLU A 1 241 ? -9.766 -0.276 -22.175 1.00 95.00 241 GLU A O 1
ATOM 1840 N N . GLU A 1 242 ? -9.809 -2.440 -22.786 1.00 94.56 242 GLU A N 1
ATOM 1841 C CA . GLU A 1 242 ? -10.417 -2.924 -21.541 1.00 94.56 242 GLU A CA 1
ATOM 1842 C C . GLU A 1 242 ? -9.491 -2.699 -20.341 1.00 94.56 242 GLU A C 1
ATOM 1844 O O . GLU A 1 242 ? -9.941 -2.242 -19.287 1.00 94.56 242 GLU A O 1
ATOM 1849 N N . LEU A 1 243 ? -8.188 -2.941 -20.517 1.00 94.88 243 LEU A N 1
ATOM 1850 C CA . LEU A 1 243 ? -7.176 -2.687 -19.498 1.00 94.88 243 LEU A CA 1
ATOM 1851 C C . LEU A 1 243 ? -7.106 -1.197 -19.141 1.00 94.88 243 LEU A C 1
ATOM 1853 O O . LEU A 1 243 ? -7.171 -0.846 -17.961 1.00 94.88 243 LEU A O 1
ATOM 1857 N N . SER A 1 244 ? -7.038 -0.309 -20.137 1.00 94.12 244 SER A N 1
ATOM 1858 C CA . SER A 1 244 ? -7.053 1.141 -19.913 1.00 94.12 244 SER A CA 1
ATOM 1859 C C . SER A 1 244 ? -8.328 1.605 -19.201 1.00 94.12 244 SER A C 1
ATOM 1861 O O . SER A 1 244 ? -8.254 2.407 -18.269 1.00 94.12 244 SER A O 1
ATOM 1863 N N . GLU A 1 245 ? -9.501 1.105 -19.596 1.00 91.88 245 GLU A N 1
ATOM 1864 C CA . GLU A 1 245 ? -10.773 1.449 -18.949 1.00 91.88 245 GLU A CA 1
ATOM 1865 C C . GLU A 1 245 ? -10.865 0.941 -17.507 1.00 91.88 245 GLU A C 1
ATOM 1867 O O . GLU A 1 245 ? -11.437 1.621 -16.645 1.00 91.88 245 GLU A O 1
ATOM 1872 N N . TYR A 1 246 ? -10.280 -0.222 -17.217 1.00 90.31 246 TYR A N 1
ATOM 1873 C CA . TYR A 1 246 ? -10.197 -0.734 -15.856 1.00 90.31 246 TYR A CA 1
ATOM 1874 C C . TYR A 1 246 ? -9.277 0.136 -14.989 1.00 90.31 246 TYR A C 1
ATOM 1876 O O . TYR A 1 246 ? -9.702 0.603 -13.929 1.00 90.31 246 TYR A O 1
ATOM 1884 N N . LEU A 1 247 ? -8.060 0.436 -15.460 1.00 91.56 247 LEU A N 1
ATOM 1885 C CA . LEU A 1 247 ? -7.054 1.211 -14.717 1.00 91.56 247 LEU A CA 1
ATOM 1886 C C . LEU A 1 247 ? -7.488 2.659 -14.427 1.00 91.56 247 LEU A C 1
ATOM 1888 O O . LEU A 1 247 ? -7.134 3.226 -13.390 1.00 91.56 247 LEU A O 1
ATOM 1892 N N . LYS A 1 248 ? -8.353 3.253 -15.263 1.00 90.38 248 LYS A N 1
ATOM 1893 C CA . LYS A 1 248 ? -9.018 4.535 -14.947 1.00 90.38 248 LYS A CA 1
ATOM 1894 C C . LYS A 1 248 ? -9.845 4.466 -13.664 1.00 90.38 248 LYS A C 1
ATOM 1896 O O . LYS A 1 248 ? -9.939 5.460 -12.935 1.00 90.38 248 LYS A O 1
ATOM 1901 N N . LYS A 1 249 ? -10.432 3.307 -13.369 1.00 85.00 249 LYS A N 1
ATOM 1902 C CA . LYS A 1 249 ? -11.345 3.106 -12.242 1.00 85.00 249 LYS A CA 1
ATOM 1903 C C . LYS A 1 249 ? -10.622 2.557 -11.020 1.00 85.00 249 LYS A C 1
ATOM 1905 O O . LYS A 1 249 ? -10.836 3.097 -9.934 1.00 85.00 249 LYS A O 1
ATOM 1910 N N . ARG A 1 250 ? -9.817 1.496 -11.177 1.00 81.75 250 ARG A N 1
ATOM 1911 C CA . ARG A 1 250 ? -9.174 0.757 -10.077 1.00 81.75 250 ARG A CA 1
ATOM 1912 C C . ARG A 1 250 ? -7.879 0.043 -10.535 1.00 81.75 250 ARG A C 1
ATOM 1914 O O . ARG A 1 250 ? -7.837 -0.448 -11.655 1.00 81.75 250 ARG A O 1
ATOM 1921 N N . PRO A 1 251 ? -6.866 -0.105 -9.662 1.00 82.56 251 PRO A N 1
ATOM 1922 C CA . PRO A 1 251 ? -6.658 0.722 -8.480 1.00 82.56 251 PRO A CA 1
ATOM 1923 C C . PRO A 1 251 ? -6.382 2.171 -8.907 1.00 82.56 251 PRO A C 1
ATOM 1925 O O . PRO A 1 251 ? -5.702 2.415 -9.900 1.00 82.56 251 PRO A O 1
ATOM 1928 N N . LYS A 1 252 ? -6.910 3.151 -8.167 1.00 89.88 252 LYS A N 1
ATOM 1929 C CA . LYS A 1 252 ? -6.554 4.556 -8.396 1.00 89.88 252 LYS A CA 1
ATOM 1930 C C . LYS A 1 252 ? -5.157 4.795 -7.836 1.00 89.88 252 LYS A C 1
ATOM 1932 O O . LYS A 1 252 ? -4.942 4.601 -6.641 1.00 89.88 252 LYS A O 1
ATOM 1937 N N . VAL A 1 253 ? -4.224 5.192 -8.694 1.00 94.56 253 VAL A N 1
ATOM 1938 C CA . VAL A 1 253 ? -2.821 5.400 -8.323 1.00 94.56 253 VAL A CA 1
ATOM 1939 C C . VAL A 1 253 ? -2.477 6.880 -8.402 1.00 94.56 253 VAL A C 1
ATOM 1941 O O . VAL A 1 253 ? -2.824 7.551 -9.377 1.00 94.56 253 VAL A O 1
ATOM 1944 N N . ILE A 1 254 ? -1.773 7.367 -7.385 1.00 97.38 254 ILE A N 1
ATOM 1945 C CA . ILE A 1 254 ? -1.085 8.656 -7.407 1.00 97.38 254 ILE A CA 1
ATOM 1946 C C . ILE A 1 254 ? 0.419 8.407 -7.340 1.00 97.38 254 ILE A C 1
ATOM 1948 O O . ILE A 1 254 ? 0.870 7.533 -6.601 1.00 97.38 254 ILE A O 1
ATOM 1952 N N . VAL A 1 255 ? 1.194 9.154 -8.114 1.00 98.00 255 VAL A N 1
ATOM 1953 C CA . VAL A 1 255 ? 2.657 9.140 -8.068 1.00 98.00 255 VAL A CA 1
ATOM 1954 C C . VAL A 1 255 ? 3.109 10.408 -7.363 1.00 98.00 255 VAL A C 1
ATOM 1956 O O . VAL A 1 255 ? 2.765 11.505 -7.791 1.00 98.00 255 VAL A O 1
ATOM 1959 N N . ILE A 1 256 ? 3.873 10.263 -6.289 1.00 97.88 256 ILE A N 1
ATOM 1960 C CA . ILE A 1 256 ? 4.537 11.361 -5.597 1.00 97.88 256 ILE A CA 1
ATOM 1961 C C . ILE A 1 256 ? 5.985 11.360 -6.058 1.00 97.88 256 ILE A C 1
ATOM 1963 O O . ILE A 1 256 ? 6.755 10.475 -5.684 1.00 97.88 25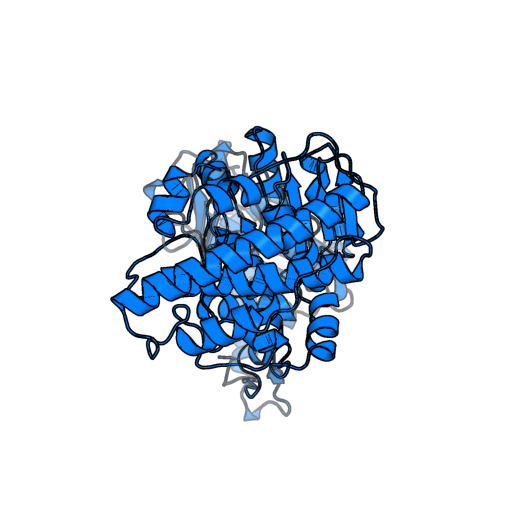6 ILE A O 1
ATOM 1967 N N . GLN A 1 257 ? 6.325 12.323 -6.905 1.00 95.75 257 GLN A N 1
ATOM 1968 C CA . GLN A 1 257 ? 7.663 12.471 -7.454 1.00 95.75 257 GLN A CA 1
ATOM 1969 C C . GLN A 1 257 ? 8.359 13.660 -6.786 1.00 95.75 257 GLN A C 1
ATOM 1971 O O . GLN A 1 257 ? 7.885 14.787 -6.895 1.00 95.75 257 GLN A O 1
ATOM 1976 N N . THR A 1 258 ? 9.471 13.424 -6.094 1.00 94.44 258 THR A N 1
ATOM 1977 C CA . THR A 1 258 ? 10.268 14.504 -5.488 1.00 94.44 258 THR A CA 1
ATOM 1978 C C . THR A 1 258 ? 11.728 14.430 -5.892 1.00 94.44 258 THR A C 1
ATOM 1980 O O . THR A 1 258 ? 12.268 13.353 -6.166 1.00 94.44 258 THR A O 1
ATOM 1983 N N . GLY A 1 259 ? 12.376 15.591 -5.888 1.00 90.94 259 GLY A N 1
ATOM 1984 C CA . GLY A 1 259 ? 13.755 15.736 -6.318 1.00 90.94 259 GLY A CA 1
ATOM 1985 C C . GLY A 1 259 ? 13.918 15.710 -7.844 1.00 90.94 259 GLY A C 1
ATOM 1986 O O . GLY A 1 259 ? 12.935 15.689 -8.589 1.00 90.94 259 GLY A O 1
ATOM 1987 N N . PRO A 1 260 ? 15.170 15.749 -8.329 1.00 90.44 260 PRO A N 1
ATOM 1988 C CA . PRO A 1 260 ? 15.461 15.829 -9.756 1.00 90.44 260 PRO A CA 1
ATOM 1989 C C . PRO A 1 260 ? 14.901 14.636 -10.534 1.00 90.44 260 PRO A C 1
ATOM 1991 O O . PRO A 1 260 ? 15.075 13.487 -10.129 1.00 90.44 260 PRO A O 1
ATOM 1994 N N . LEU A 1 261 ? 14.280 14.912 -11.680 1.00 90.69 261 LEU A N 1
ATOM 1995 C CA . LEU A 1 261 ? 13.781 13.884 -12.587 1.00 90.69 261 LEU A CA 1
ATOM 1996 C C . LEU A 1 261 ? 14.900 13.453 -13.543 1.00 90.69 261 LEU A C 1
ATOM 1998 O O . LEU A 1 261 ? 15.437 14.280 -14.283 1.00 90.69 261 LEU A O 1
ATOM 2002 N N . CYS A 1 262 ? 15.258 12.168 -13.544 1.00 94.50 262 CYS A N 1
ATOM 2003 C CA . CYS A 1 262 ? 16.153 11.619 -14.565 1.00 94.50 262 CYS A CA 1
ATOM 2004 C C . CYS A 1 262 ? 15.375 11.172 -15.814 1.00 94.50 262 CYS A C 1
ATOM 2006 O O . CYS A 1 262 ? 14.148 11.059 -15.798 1.00 94.50 262 CYS A O 1
ATOM 2008 N N . ARG A 1 263 ? 16.083 10.903 -16.915 1.00 97.31 263 ARG A N 1
ATOM 2009 C CA . ARG A 1 263 ? 15.484 10.465 -18.190 1.00 97.31 263 ARG A CA 1
ATOM 2010 C C . ARG A 1 263 ? 14.691 9.160 -18.076 1.00 97.31 263 ARG A C 1
ATOM 2012 O O . ARG A 1 263 ? 13.632 9.038 -18.690 1.00 97.31 263 ARG A O 1
ATOM 2019 N N . LEU A 1 264 ? 15.156 8.205 -17.265 1.00 97.25 264 LEU A N 1
ATOM 2020 C CA . LEU A 1 264 ? 14.397 6.977 -17.000 1.00 97.25 264 LEU A CA 1
ATOM 2021 C C . LEU A 1 264 ? 13.089 7.268 -16.246 1.00 97.25 264 LEU A C 1
ATOM 2023 O O . LEU A 1 264 ? 12.031 6.779 -16.639 1.00 97.25 264 LEU A O 1
ATOM 2027 N N . ASP A 1 265 ? 13.146 8.102 -15.208 1.00 95.19 265 ASP A N 1
ATOM 2028 C CA . ASP A 1 265 ? 11.963 8.481 -14.428 1.00 95.19 265 ASP A CA 1
ATOM 2029 C C . ASP A 1 265 ? 10.959 9.275 -15.274 1.00 95.19 265 ASP A C 1
ATOM 2031 O O . ASP A 1 265 ? 9.752 9.085 -15.134 1.00 95.19 265 ASP A O 1
ATOM 2035 N N . ALA A 1 266 ? 11.438 10.111 -16.204 1.00 95.50 266 ALA A N 1
ATOM 2036 C CA . ALA A 1 266 ? 10.594 10.794 -17.182 1.00 95.50 266 ALA A CA 1
ATOM 2037 C C . ALA A 1 266 ? 9.836 9.799 -18.077 1.00 95.50 266 ALA A C 1
ATOM 2039 O O . ALA A 1 266 ? 8.633 9.954 -18.284 1.00 95.50 266 ALA A O 1
ATOM 2040 N N . ALA A 1 267 ? 10.493 8.739 -18.560 1.00 97.75 267 ALA A N 1
ATOM 2041 C CA . ALA A 1 267 ? 9.817 7.689 -19.321 1.00 97.75 267 ALA A CA 1
ATOM 2042 C C . ALA A 1 267 ? 8.796 6.920 -18.456 1.00 97.75 267 ALA A C 1
ATOM 2044 O O . ALA A 1 267 ? 7.656 6.710 -18.876 1.00 97.75 267 ALA A O 1
ATOM 2045 N N . PHE A 1 268 ? 9.144 6.565 -17.213 1.00 97.44 268 PHE A N 1
ATOM 2046 C CA . PHE A 1 268 ? 8.201 5.919 -16.291 1.00 97.44 268 PHE A CA 1
ATOM 2047 C C . PHE A 1 268 ? 7.018 6.807 -15.900 1.00 97.44 268 PHE A C 1
ATOM 2049 O O . PHE A 1 268 ? 5.919 6.284 -15.712 1.00 97.44 268 PHE A O 1
ATOM 2056 N N . ALA A 1 269 ? 7.191 8.128 -15.835 1.00 95.00 269 ALA A N 1
ATOM 2057 C CA . ALA A 1 269 ? 6.087 9.060 -15.639 1.00 95.00 269 ALA A CA 1
ATOM 2058 C C . ALA A 1 269 ? 5.038 8.908 -16.754 1.00 95.00 269 ALA A C 1
ATOM 2060 O O . ALA A 1 269 ? 3.850 8.785 -16.462 1.00 95.00 269 ALA A O 1
ATOM 2061 N N . PHE A 1 270 ? 5.453 8.800 -18.021 1.00 96.75 270 PHE A N 1
ATOM 2062 C CA . PHE A 1 270 ? 4.517 8.529 -19.117 1.00 96.75 270 PHE A CA 1
ATOM 2063 C C . PHE A 1 270 ? 3.882 7.134 -19.041 1.00 96.75 270 PHE A C 1
ATOM 2065 O O . PHE A 1 270 ? 2.693 7.001 -19.329 1.00 96.75 270 PHE A O 1
ATOM 2072 N N . ALA A 1 271 ? 4.609 6.107 -18.589 1.00 97.50 271 ALA A N 1
ATOM 2073 C CA . ALA A 1 271 ? 4.015 4.790 -18.335 1.00 97.50 271 ALA A CA 1
ATOM 2074 C C . ALA A 1 271 ? 2.937 4.848 -17.232 1.00 97.50 271 ALA A C 1
ATOM 2076 O O . ALA A 1 271 ? 1.868 4.250 -17.358 1.00 97.50 271 ALA A O 1
ATOM 2077 N N . ALA A 1 272 ? 3.171 5.629 -16.174 1.00 96.75 272 ALA A N 1
ATOM 2078 C CA . ALA A 1 272 ? 2.188 5.859 -15.120 1.00 96.75 272 ALA A CA 1
ATOM 2079 C C . ALA A 1 272 ? 0.954 6.618 -15.644 1.00 96.75 272 ALA A C 1
ATOM 2081 O O . ALA A 1 272 ? -0.176 6.249 -15.318 1.00 96.75 272 ALA A O 1
ATOM 2082 N N . LEU A 1 273 ? 1.143 7.621 -16.510 1.00 95.62 273 LEU A N 1
ATOM 2083 C CA . LEU A 1 273 ? 0.039 8.324 -17.176 1.00 95.62 273 LEU A CA 1
ATOM 2084 C C . LEU A 1 273 ? -0.762 7.396 -18.104 1.00 95.62 273 LEU A C 1
ATOM 2086 O O . LEU A 1 273 ? -1.990 7.469 -18.122 1.00 95.62 273 LEU A O 1
ATOM 2090 N N . MET A 1 274 ? -0.105 6.471 -18.812 1.00 95.19 274 MET A N 1
ATOM 2091 C CA . MET A 1 274 ? -0.777 5.425 -19.597 1.00 95.19 274 MET A CA 1
ATOM 2092 C C . MET A 1 274 ? -1.672 4.539 -18.712 1.00 95.19 274 MET A C 1
ATOM 2094 O O . MET A 1 274 ? -2.761 4.138 -19.120 1.00 95.19 274 MET A O 1
ATOM 2098 N N . HIS A 1 275 ? -1.263 4.299 -17.464 1.00 95.62 275 HIS A N 1
ATOM 2099 C CA . HIS A 1 275 ? -2.056 3.598 -16.448 1.00 95.62 275 HIS A CA 1
ATOM 2100 C C . HIS A 1 275 ? -3.090 4.512 -15.759 1.00 95.62 275 HIS A C 1
ATOM 2102 O O . HIS A 1 275 ? -3.717 4.117 -14.777 1.00 95.62 275 HIS A O 1
ATOM 2108 N N . SER A 1 276 ? -3.299 5.731 -16.269 1.00 94.88 276 SER A N 1
ATOM 2109 C CA . SER A 1 276 ? -4.206 6.739 -15.708 1.00 94.88 276 SER A CA 1
ATOM 2110 C C . SER A 1 276 ? -3.872 7.132 -14.263 1.00 94.88 276 SER A C 1
ATOM 2112 O O . SER A 1 276 ? -4.776 7.428 -13.478 1.00 94.88 276 SER A O 1
ATOM 2114 N N . ALA A 1 277 ? -2.595 7.098 -13.876 1.00 96.25 277 ALA A N 1
ATOM 2115 C CA . ALA A 1 277 ? -2.145 7.655 -12.605 1.00 96.25 277 ALA A CA 1
ATOM 2116 C C . ALA A 1 277 ? -2.089 9.190 -12.667 1.00 96.25 277 ALA A C 1
ATOM 2118 O O . ALA A 1 277 ? -1.873 9.765 -13.733 1.00 96.25 277 ALA A O 1
ATOM 2119 N N . SER A 1 278 ? -2.238 9.847 -11.516 1.00 96.25 278 SER A N 1
ATOM 2120 C CA . SER A 1 278 ? -1.984 11.288 -11.379 1.00 96.25 278 SER A CA 1
ATOM 2121 C C . SER A 1 278 ? -0.627 11.501 -10.722 1.00 96.25 278 SER A C 1
ATOM 2123 O O . SER A 1 278 ? -0.318 10.856 -9.723 1.00 96.25 278 SER A O 1
ATOM 2125 N N . ILE A 1 279 ? 0.184 12.399 -11.263 1.00 97.31 279 ILE A N 1
ATOM 2126 C CA . ILE A 1 279 ? 1.533 12.691 -10.788 1.00 97.31 279 ILE A CA 1
ATOM 2127 C C . ILE A 1 279 ? 1.505 14.010 -10.025 1.00 97.31 279 ILE A C 1
ATOM 2129 O O . ILE A 1 279 ? 1.098 15.037 -10.562 1.00 97.31 279 ILE A O 1
ATOM 2133 N N . VAL A 1 280 ? 1.969 13.993 -8.781 1.00 97.62 280 VAL A N 1
ATOM 2134 C CA . VAL A 1 280 ? 2.217 15.189 -7.980 1.00 97.62 280 VAL A CA 1
ATOM 2135 C C . VAL A 1 280 ? 3.716 15.339 -7.813 1.00 97.62 280 VAL A C 1
ATOM 2137 O O . VAL A 1 280 ? 4.384 14.408 -7.365 1.00 97.62 280 VAL A O 1
ATOM 2140 N N . THR A 1 281 ? 4.241 16.501 -8.181 1.00 95.50 281 THR A N 1
ATOM 2141 C CA . THR A 1 281 ? 5.683 16.734 -8.275 1.00 95.50 281 THR A CA 1
ATOM 2142 C C . THR A 1 281 ? 6.116 18.031 -7.608 1.00 95.50 281 THR A C 1
ATOM 2144 O O . THR A 1 281 ? 5.371 19.014 -7.589 1.00 95.50 281 THR A O 1
ATOM 2147 N N . ASP A 1 282 ? 7.333 18.041 -7.065 1.00 93.94 282 ASP A N 1
ATOM 2148 C CA . ASP A 1 282 ? 8.004 19.255 -6.602 1.00 93.94 282 ASP A CA 1
ATOM 2149 C C . ASP A 1 282 ? 8.792 19.970 -7.713 1.00 93.94 282 ASP A C 1
ATOM 2151 O O . ASP A 1 282 ? 9.320 21.056 -7.473 1.00 93.94 282 ASP A O 1
ATOM 2155 N N . GLN A 1 283 ? 8.858 19.415 -8.925 1.00 91.12 283 GLN A N 1
ATOM 2156 C CA . GLN A 1 283 ? 9.521 20.019 -10.077 1.00 91.12 283 GLN A CA 1
ATOM 2157 C C . GLN A 1 283 ? 8.650 21.119 -10.694 1.00 91.12 283 GLN A C 1
ATOM 2159 O O . GLN A 1 283 ? 7.421 21.082 -10.632 1.00 91.12 283 GLN A O 1
ATOM 2164 N N . ASP A 1 284 ? 9.283 22.136 -11.282 1.00 88.88 284 ASP A N 1
ATOM 2165 C CA . ASP A 1 284 ? 8.578 23.200 -12.008 1.00 88.88 284 ASP A CA 1
ATOM 2166 C C . ASP A 1 284 ? 8.118 22.700 -13.383 1.00 88.88 284 ASP A C 1
ATOM 2168 O O . ASP A 1 284 ? 8.725 23.011 -14.403 1.00 88.88 284 ASP A O 1
ATOM 2172 N N . LEU A 1 285 ? 7.044 21.908 -13.392 1.00 86.12 285 LEU A N 1
ATOM 2173 C CA . LEU A 1 285 ? 6.405 21.382 -14.596 1.00 86.12 285 LEU A CA 1
ATOM 2174 C C . LEU A 1 285 ? 5.083 22.104 -14.908 1.00 86.12 285 LEU A C 1
ATOM 2176 O O . LEU A 1 285 ? 4.443 22.666 -14.018 1.00 86.12 285 LEU A O 1
ATOM 2180 N N . PRO A 1 286 ? 4.621 22.087 -16.167 1.00 83.06 286 PRO A N 1
ATOM 2181 C CA . PRO A 1 286 ? 3.274 22.536 -16.501 1.00 83.06 286 PRO A CA 1
ATOM 2182 C C . PRO A 1 286 ? 2.212 21.659 -15.831 1.00 83.06 286 PRO A C 1
ATOM 2184 O O . PRO A 1 286 ? 2.233 20.435 -15.967 1.00 83.06 286 PRO A O 1
ATOM 2187 N N . GLU A 1 287 ? 1.264 22.285 -15.132 1.00 87.88 287 GLU A N 1
ATOM 2188 C CA . GLU A 1 287 ? 0.127 21.566 -14.556 1.00 87.88 287 GLU A CA 1
ATOM 2189 C C . GLU A 1 287 ? -0.838 21.119 -15.658 1.00 87.88 287 GLU A C 1
ATOM 2191 O O . GLU A 1 287 ? -1.255 21.908 -16.511 1.00 87.88 287 GLU A O 1
ATOM 2196 N N . ILE A 1 288 ? -1.215 19.846 -15.617 1.00 87.25 288 ILE A N 1
ATOM 2197 C CA . ILE A 1 288 ? -2.190 19.233 -16.512 1.00 87.25 288 ILE A CA 1
ATOM 2198 C C . ILE A 1 288 ? -3.273 18.630 -15.615 1.00 87.25 288 ILE A C 1
ATOM 2200 O O . ILE A 1 288 ? -2.977 17.662 -14.911 1.00 87.25 288 ILE A O 1
ATOM 2204 N N . PRO A 1 289 ? -4.511 19.157 -15.628 1.00 87.12 289 PRO A N 1
ATOM 2205 C CA . PRO A 1 289 ? -5.584 18.668 -14.767 1.00 87.12 289 PRO A CA 1
ATOM 2206 C C . PRO A 1 289 ? -5.725 17.143 -14.810 1.00 87.12 289 PRO A C 1
ATOM 2208 O O . PRO A 1 289 ? -5.688 16.540 -15.886 1.00 87.12 289 PRO A O 1
ATOM 2211 N N . HIS A 1 290 ? -5.876 16.530 -13.637 1.00 86.19 290 HIS A N 1
ATOM 2212 C CA . HIS A 1 290 ? -5.965 15.085 -13.405 1.00 86.19 290 HIS A CA 1
ATOM 2213 C C . HIS A 1 290 ? -4.704 14.268 -13.731 1.00 86.19 290 HIS A C 1
ATOM 2215 O O . HIS A 1 290 ? -4.663 13.078 -13.416 1.00 86.19 290 HIS A O 1
ATOM 2221 N N . CYS A 1 291 ? -3.673 14.864 -14.336 1.00 89.62 291 CYS A N 1
ATOM 2222 C CA . CYS A 1 291 ? -2.485 14.153 -14.819 1.00 89.62 291 CYS A CA 1
ATOM 2223 C C . CYS A 1 291 ? -1.211 14.589 -14.094 1.00 89.62 291 CYS A C 1
ATOM 2225 O O . CYS A 1 291 ? -0.480 13.738 -13.600 1.00 89.62 291 CYS A O 1
ATOM 2227 N N . VAL A 1 292 ? -0.934 15.894 -14.034 1.00 92.75 292 VAL A N 1
ATOM 2228 C CA . VAL A 1 292 ? 0.296 16.459 -13.462 1.00 92.75 292 VAL A CA 1
ATOM 2229 C C . VAL A 1 292 ? -0.052 17.672 -12.608 1.00 92.75 292 VAL A C 1
ATOM 2231 O O . VAL A 1 292 ? -0.625 18.641 -13.104 1.00 92.75 292 VAL A O 1
ATOM 2234 N N . LYS A 1 293 ? 0.338 17.639 -11.335 1.00 94.88 293 LYS A N 1
ATOM 2235 C CA . LYS A 1 293 ? 0.123 18.713 -10.366 1.00 94.88 293 LYS A CA 1
ATOM 2236 C C . LYS A 1 293 ? 1.437 19.122 -9.721 1.00 94.88 293 LYS A C 1
ATOM 2238 O O . LYS A 1 293 ? 2.172 18.266 -9.230 1.00 94.88 293 LYS A O 1
ATOM 2243 N N . VAL A 1 294 ? 1.714 20.422 -9.666 1.00 95.50 294 VAL A N 1
ATOM 2244 C CA . VAL A 1 294 ? 2.901 20.927 -8.975 1.00 95.50 294 VAL A CA 1
ATOM 2245 C C . VAL A 1 294 ? 2.542 21.237 -7.528 1.00 95.50 294 VAL A C 1
ATOM 2247 O O . VAL A 1 294 ? 1.615 21.991 -7.234 1.00 95.50 294 VAL A O 1
ATOM 2250 N N . CYS A 1 295 ? 3.299 20.669 -6.597 1.00 94.50 295 CYS A N 1
ATOM 2251 C CA . CYS A 1 295 ? 3.157 20.928 -5.175 1.00 94.50 295 CYS A CA 1
ATOM 2252 C C . CYS A 1 295 ? 4.536 20.961 -4.511 1.00 94.50 295 CYS A C 1
ATOM 2254 O O . CYS A 1 295 ? 5.196 19.943 -4.342 1.00 94.50 295 CYS A O 1
ATOM 2256 N N . LYS A 1 296 ? 4.956 22.156 -4.083 1.00 93.69 296 LYS A N 1
ATOM 2257 C CA . LYS A 1 296 ? 6.261 22.381 -3.434 1.00 93.69 296 LYS A CA 1
ATOM 2258 C C . LYS A 1 296 ? 6.284 22.027 -1.945 1.00 93.69 296 LYS A C 1
ATOM 2260 O O . LYS A 1 296 ? 7.319 22.157 -1.302 1.00 93.69 296 LYS A O 1
ATOM 2265 N N . LYS A 1 297 ? 5.138 21.658 -1.369 1.00 92.19 297 LYS A N 1
ATOM 2266 C CA . LYS A 1 297 ? 4.998 21.340 0.053 1.00 92.19 297 LYS A CA 1
ATOM 2267 C C . LYS A 1 297 ? 4.752 19.839 0.204 1.00 92.19 297 LYS A C 1
ATOM 2269 O O . LYS A 1 297 ? 3.625 19.406 -0.031 1.00 92.19 297 LYS A O 1
ATOM 2274 N N . PRO A 1 298 ? 5.745 19.052 0.654 1.00 90.88 298 PRO A N 1
ATOM 2275 C CA . PRO A 1 298 ? 5.633 17.594 0.724 1.00 90.88 298 PRO A CA 1
ATOM 2276 C C . PRO A 1 298 ? 4.376 17.089 1.448 1.00 90.88 298 PRO A C 1
ATOM 2278 O O . PRO A 1 298 ? 3.705 16.172 0.981 1.00 90.88 298 PRO A O 1
ATOM 2281 N N . LEU A 1 299 ? 3.998 17.753 2.546 1.00 88.06 299 LEU A N 1
ATOM 2282 C CA . LEU A 1 299 ? 2.835 17.390 3.366 1.00 88.06 299 LEU A CA 1
ATOM 2283 C C . LEU A 1 299 ? 1.479 17.581 2.668 1.00 88.06 299 LEU A C 1
ATOM 2285 O O . LEU A 1 299 ? 0.488 17.016 3.113 1.00 88.06 299 LEU A O 1
ATOM 2289 N N . GLU A 1 300 ? 1.419 18.369 1.595 1.00 90.44 300 GLU A N 1
ATOM 2290 C CA . GLU A 1 300 ? 0.195 18.592 0.818 1.00 90.44 300 GLU A CA 1
ATOM 2291 C C . GLU A 1 300 ? 0.133 17.678 -0.422 1.00 90.44 300 GLU A C 1
ATOM 2293 O O . GLU A 1 300 ? -0.918 17.570 -1.051 1.00 90.44 300 GLU A O 1
ATOM 2298 N N . MET A 1 301 ? 1.225 16.990 -0.789 1.00 95.38 301 MET A N 1
ATOM 2299 C CA . MET A 1 301 ? 1.313 16.264 -2.064 1.00 95.38 301 MET A CA 1
ATOM 2300 C C . MET A 1 301 ? 0.339 15.083 -2.154 1.00 95.38 301 MET A C 1
ATOM 2302 O O . MET A 1 301 ? -0.315 14.914 -3.180 1.00 95.38 301 MET A O 1
ATOM 2306 N N . ILE A 1 302 ? 0.202 14.287 -1.086 1.00 92.44 302 ILE A N 1
ATOM 2307 C CA . ILE A 1 302 ? -0.723 13.139 -1.060 1.00 92.44 302 ILE A CA 1
ATOM 2308 C C . ILE A 1 302 ? -2.168 13.624 -1.196 1.00 92.44 302 ILE A C 1
ATOM 2310 O O . ILE A 1 302 ? -2.931 13.068 -1.982 1.00 92.44 302 ILE A O 1
ATOM 2314 N N . GLN A 1 303 ? -2.533 14.684 -0.469 1.00 87.50 303 GLN A N 1
ATOM 2315 C CA . GLN A 1 303 ? -3.876 15.259 -0.524 1.00 87.50 303 GLN A CA 1
ATOM 2316 C C . GLN A 1 303 ? -4.194 15.831 -1.914 1.00 87.50 303 GLN A C 1
ATOM 2318 O O . GLN A 1 303 ? -5.226 15.490 -2.487 1.00 87.50 303 GLN A O 1
ATOM 2323 N N . ASN A 1 304 ? -3.273 16.603 -2.499 1.00 91.50 304 ASN A N 1
ATOM 2324 C CA . ASN A 1 304 ? -3.410 17.091 -3.872 1.00 91.50 304 ASN A CA 1
ATOM 2325 C C . ASN A 1 304 ? -3.564 15.932 -4.870 1.00 91.50 304 ASN A C 1
ATOM 2327 O O . ASN A 1 304 ? -4.400 15.992 -5.764 1.00 91.50 304 ASN A O 1
ATOM 2331 N N . GLY A 1 305 ? -2.804 14.847 -4.702 1.00 93.75 305 GLY A N 1
ATOM 2332 C CA . GLY A 1 305 ? -2.917 13.669 -5.562 1.00 93.75 305 GLY A CA 1
ATOM 2333 C C . GLY A 1 305 ? -4.274 12.980 -5.442 1.00 93.75 305 GLY A C 1
ATOM 2334 O O . GLY A 1 305 ? -4.853 12.586 -6.452 1.00 93.75 305 GLY A O 1
ATOM 2335 N N . ILE A 1 306 ? -4.803 12.856 -4.222 1.00 88.12 306 ILE A N 1
ATOM 2336 C CA . ILE A 1 306 ? -6.140 12.306 -3.955 1.00 88.12 306 ILE A CA 1
ATOM 2337 C C . ILE A 1 306 ? -7.211 13.116 -4.687 1.00 88.12 306 ILE A C 1
ATOM 2339 O O . ILE A 1 306 ? -8.067 12.528 -5.351 1.00 88.12 306 ILE A O 1
ATOM 2343 N N . GLU A 1 307 ? -7.140 14.443 -4.607 1.00 88.25 307 GLU A N 1
ATOM 2344 C CA . GLU A 1 307 ? -8.080 15.353 -5.265 1.00 88.25 307 GLU A CA 1
ATOM 2345 C C . GLU A 1 307 ? -7.980 15.264 -6.791 1.00 88.25 307 GLU A C 1
ATOM 2347 O O . GLU A 1 307 ? -8.986 15.022 -7.461 1.00 88.25 307 GLU A O 1
ATOM 2352 N N . GLU A 1 308 ? -6.767 15.356 -7.339 1.00 91.00 308 GLU A N 1
ATOM 2353 C CA . GLU A 1 308 ? -6.513 15.279 -8.783 1.00 91.00 308 GLU A CA 1
ATOM 2354 C C . GLU A 1 308 ? -6.968 13.945 -9.380 1.00 91.00 308 GLU A C 1
ATOM 2356 O O . GLU A 1 308 ? -7.596 13.913 -10.445 1.00 91.00 308 GLU A O 1
ATOM 2361 N N . ARG A 1 309 ? -6.718 12.839 -8.668 1.00 92.81 309 ARG A N 1
ATOM 2362 C CA . ARG A 1 309 ? -7.085 11.487 -9.108 1.00 92.81 309 ARG A CA 1
ATOM 2363 C C . ARG A 1 309 ? -8.555 11.144 -8.856 1.00 92.81 309 ARG A C 1
ATOM 2365 O O . ARG A 1 309 ? -9.032 10.104 -9.333 1.00 92.81 309 ARG A O 1
ATOM 2372 N N . GLY A 1 310 ? -9.270 11.985 -8.106 1.00 88.06 310 GLY A N 1
ATOM 2373 C CA . GLY A 1 310 ? -10.652 11.762 -7.690 1.00 88.06 310 GLY A CA 1
ATOM 2374 C C . GLY A 1 310 ? -10.795 10.555 -6.763 1.00 88.06 310 GLY A C 1
ATOM 2375 O O . GLY A 1 310 ? -11.696 9.731 -6.949 1.00 88.06 310 GLY A O 1
ATOM 2376 N N . ILE A 1 311 ? -9.867 10.379 -5.823 1.00 87.38 311 ILE A N 1
ATOM 2377 C CA . ILE A 1 311 ? -9.921 9.337 -4.795 1.00 87.38 311 ILE A CA 1
ATOM 2378 C C . ILE A 1 311 ? -10.854 9.803 -3.674 1.00 87.38 311 ILE A C 1
ATOM 2380 O O . ILE A 1 311 ? -10.721 10.904 -3.150 1.00 87.38 311 ILE A O 1
ATOM 2384 N N . THR A 1 312 ? -11.800 8.950 -3.287 1.00 81.00 312 THR A N 1
ATOM 2385 C CA . THR A 1 312 ? -12.671 9.199 -2.136 1.00 81.00 312 THR A CA 1
ATOM 2386 C C . THR A 1 312 ? -12.130 8.414 -0.956 1.00 81.00 312 THR A C 1
ATOM 2388 O O . THR A 1 312 ? -12.251 7.192 -0.915 1.00 81.00 312 THR A O 1
ATOM 2391 N N . VAL A 1 313 ? -11.526 9.113 -0.000 1.00 73.19 313 VAL A N 1
ATOM 2392 C CA . VAL A 1 313 ? -11.152 8.519 1.284 1.00 73.19 313 VAL A CA 1
ATOM 2393 C C . VAL A 1 313 ? -12.396 8.543 2.168 1.00 73.19 313 VAL A C 1
ATOM 2395 O O . VAL A 1 313 ? -12.900 9.614 2.490 1.00 73.19 313 VAL A O 1
ATOM 2398 N N . LYS A 1 314 ? -12.937 7.361 2.487 1.00 64.69 314 LYS A N 1
ATOM 2399 C CA . LYS A 1 314 ? -14.139 7.218 3.332 1.00 64.69 314 LYS A CA 1
ATOM 2400 C C . LYS A 1 314 ? -13.834 7.327 4.830 1.00 64.69 314 LYS A C 1
ATOM 2402 O O . LYS A 1 314 ? -14.740 7.622 5.597 1.00 64.69 314 LYS A O 1
ATOM 2407 N N . LEU A 1 315 ? -12.574 7.119 5.211 1.00 57.88 315 LEU A N 1
ATOM 2408 C CA . LEU A 1 315 ? -12.098 7.284 6.578 1.00 57.88 315 LEU A CA 1
ATOM 2409 C C . LEU A 1 315 ? -12.032 8.778 6.903 1.00 57.88 315 LEU A C 1
ATOM 2411 O O . LEU A 1 315 ? -11.095 9.458 6.481 1.00 57.88 315 LEU A O 1
ATOM 2415 N N . GLU A 1 316 ? -13.008 9.300 7.650 1.00 58.09 316 GLU A N 1
ATOM 2416 C CA . GLU A 1 316 ? -12.733 10.498 8.444 1.00 58.09 316 GLU A CA 1
ATOM 2417 C C . GLU A 1 316 ? -11.637 10.111 9.446 1.00 58.09 316 GLU A C 1
ATOM 2419 O O . GLU A 1 316 ? -11.833 9.183 10.226 1.00 58.09 316 GLU A O 1
ATOM 2424 N N . PRO A 1 317 ? -10.458 10.747 9.429 1.00 64.75 317 PRO A N 1
ATOM 2425 C CA . PRO A 1 317 ? -9.392 10.358 10.335 1.00 64.75 317 PRO A CA 1
ATOM 2426 C C . PRO A 1 317 ? -9.819 10.627 11.782 1.00 64.75 317 PRO A C 1
ATOM 2428 O O . PRO A 1 317 ? -10.146 11.756 12.151 1.00 64.75 317 PRO A O 1
ATOM 2431 N N . ILE A 1 318 ? -9.788 9.594 12.625 1.00 79.81 318 ILE A N 1
ATOM 2432 C CA . ILE A 1 318 ? -9.876 9.774 14.072 1.00 79.81 318 ILE A CA 1
ATOM 2433 C C . ILE A 1 318 ? -8.561 10.382 14.579 1.00 79.81 318 ILE A C 1
ATOM 2435 O O . ILE A 1 318 ? -7.476 9.849 14.349 1.00 79.81 318 ILE A O 1
ATOM 2439 N N . GLU A 1 319 ? -8.644 11.508 15.288 1.00 81.44 319 GLU A N 1
ATOM 2440 C CA . GLU A 1 319 ? -7.468 12.125 15.907 1.00 81.44 319 GLU A CA 1
ATOM 2441 C C . GLU A 1 319 ? -6.998 11.304 17.114 1.00 81.44 319 GLU A C 1
ATOM 2443 O O . GLU A 1 319 ? -7.514 11.442 18.232 1.00 81.44 319 GLU A O 1
ATOM 2448 N N . LEU A 1 320 ? -5.994 10.460 16.880 1.00 89.88 320 LEU A N 1
ATOM 2449 C CA . LEU A 1 320 ? -5.307 9.672 17.896 1.00 89.88 320 LEU A CA 1
ATOM 2450 C C . LEU A 1 320 ? -3.818 10.044 17.970 1.00 89.88 320 LEU A C 1
ATOM 2452 O O . LEU A 1 320 ? -3.221 10.458 16.977 1.00 89.88 320 LEU A O 1
ATOM 2456 N N . PRO A 1 321 ? -3.183 9.875 19.142 1.00 87.69 321 PRO A N 1
ATOM 2457 C CA . PRO A 1 321 ? -1.745 10.100 19.314 1.00 87.69 321 PRO A CA 1
ATOM 2458 C C . PRO A 1 321 ? -0.864 9.024 18.649 1.00 87.69 321 PRO A C 1
ATOM 2460 O O . PRO A 1 321 ? 0.360 9.157 18.616 1.00 87.69 321 PRO A O 1
ATOM 2463 N N . VAL A 1 322 ? -1.475 7.959 18.129 1.00 88.94 322 VAL A N 1
ATOM 2464 C CA . VAL A 1 322 ? -0.836 6.818 17.458 1.00 88.94 322 VAL A CA 1
ATOM 2465 C C . VAL A 1 322 ? -1.387 6.670 16.040 1.00 88.94 322 VAL A C 1
ATOM 2467 O O . VAL A 1 322 ? -2.439 7.231 15.730 1.00 88.94 322 VAL A O 1
ATOM 2470 N N . GLY A 1 323 ? -0.690 5.926 15.174 1.00 83.50 323 GLY A N 1
ATOM 2471 C CA . GLY A 1 323 ? -1.241 5.565 13.868 1.00 83.50 323 GLY A CA 1
ATOM 2472 C C . GLY A 1 323 ? -2.556 4.792 14.015 1.00 83.50 323 GLY A C 1
ATOM 2473 O O . GLY A 1 323 ? -2.700 3.991 14.937 1.00 83.50 323 GLY A O 1
ATOM 2474 N N . TYR A 1 324 ? -3.516 5.043 13.124 1.00 86.00 324 TYR A N 1
ATOM 2475 C CA . TYR A 1 324 ? -4.800 4.346 13.117 1.00 86.00 324 TYR A CA 1
ATOM 2476 C C . TYR A 1 324 ? -5.187 3.945 11.698 1.00 86.00 324 TYR A C 1
ATOM 2478 O O . TYR A 1 324 ? -5.492 4.803 10.872 1.00 86.00 324 TYR A O 1
ATOM 2486 N N . ALA A 1 325 ? -5.116 2.651 11.399 1.00 73.12 325 ALA A N 1
ATOM 2487 C CA . ALA A 1 325 ? -5.347 2.104 10.068 1.00 73.12 325 ALA A CA 1
ATOM 2488 C C . ALA A 1 325 ? -5.518 0.575 10.104 1.00 73.12 325 ALA A C 1
ATOM 2490 O O . ALA A 1 325 ? -4.945 -0.090 10.969 1.00 73.12 325 ALA A O 1
ATOM 2491 N N . PRO A 1 326 ? -6.198 -0.024 9.108 1.00 73.75 326 PRO A N 1
ATOM 2492 C CA . PRO A 1 326 ? -6.311 -1.480 8.995 1.00 73.75 326 PRO A CA 1
ATOM 2493 C C . PRO A 1 326 ? -4.980 -2.242 8.909 1.00 73.75 326 PRO A C 1
ATOM 2495 O O . PRO A 1 326 ? -4.936 -3.436 9.178 1.00 73.75 326 PRO A O 1
ATOM 2498 N N . SER A 1 327 ? -3.890 -1.578 8.521 1.00 68.88 327 SER A N 1
ATOM 2499 C CA . SER A 1 327 ? -2.544 -2.161 8.467 1.00 68.88 327 SER A CA 1
ATOM 2500 C C . SER A 1 327 ? -1.957 -2.495 9.845 1.00 68.88 327 SER A C 1
ATOM 2502 O O . SER A 1 327 ? -1.081 -3.349 9.943 1.00 68.88 327 SER A O 1
ATOM 2504 N N . PHE A 1 328 ? -2.438 -1.868 10.922 1.00 78.00 328 PHE A N 1
ATOM 2505 C CA . PHE A 1 328 ? -1.961 -2.164 12.277 1.00 78.00 328 PHE A CA 1
ATOM 2506 C C . PHE A 1 328 ? -2.630 -3.407 12.893 1.00 78.00 328 PHE A C 1
ATOM 2508 O O . PHE A 1 328 ? -2.121 -3.922 13.884 1.00 78.00 328 PHE A O 1
ATOM 2515 N N . GLU A 1 329 ? -3.700 -3.948 12.285 1.00 75.50 329 GLU A N 1
ATOM 2516 C CA . GLU A 1 329 ? -4.526 -5.023 12.872 1.00 75.50 329 GLU A CA 1
ATOM 2517 C C . GLU A 1 329 ? -3.728 -6.279 13.262 1.00 75.50 329 GLU A C 1
ATOM 2519 O O . GLU A 1 329 ? -4.042 -6.950 14.244 1.00 75.50 329 GLU A O 1
ATOM 2524 N N . GLY A 1 330 ? -2.678 -6.597 12.499 1.00 68.56 330 GLY A N 1
ATOM 2525 C CA . GLY A 1 330 ? -1.821 -7.761 12.735 1.00 6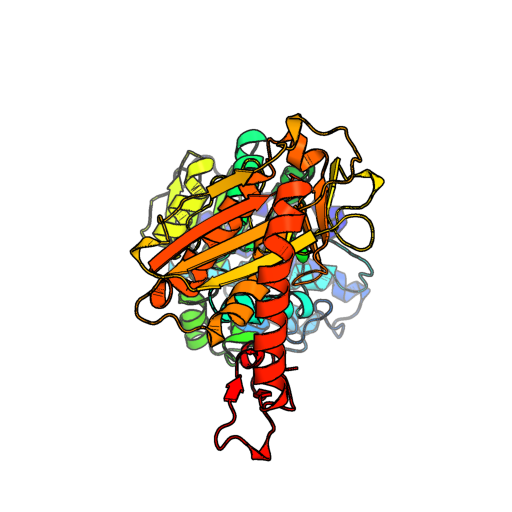8.56 330 GLY A CA 1
ATOM 2526 C C . GLY A 1 330 ? -0.769 -7.583 13.838 1.00 68.56 330 GLY A C 1
ATOM 2527 O O . GLY A 1 330 ? -0.032 -8.528 14.131 1.00 68.56 330 GLY A O 1
ATOM 2528 N N . GLU A 1 331 ? -0.642 -6.397 14.442 1.00 78.88 331 GLU A N 1
ATOM 2529 C CA . GLU A 1 331 ? 0.377 -6.132 15.456 1.00 78.88 331 GLU A CA 1
ATOM 2530 C C . GLU A 1 331 ? 0.106 -6.909 16.753 1.00 78.88 331 GLU A C 1
ATOM 2532 O O . GLU A 1 331 ? -0.965 -6.848 17.348 1.00 78.88 331 GLU A O 1
ATOM 2537 N N . VAL A 1 332 ? 1.117 -7.630 17.246 1.00 83.56 332 VAL A N 1
ATOM 2538 C CA . VAL A 1 332 ? 1.025 -8.364 18.514 1.00 83.56 332 VAL A CA 1
ATOM 2539 C C . VAL A 1 332 ? 1.827 -7.647 19.592 1.00 83.56 332 VAL A C 1
ATOM 2541 O O . VAL A 1 332 ? 3.061 -7.670 19.580 1.00 83.56 332 VAL A O 1
ATOM 2544 N N . VAL A 1 333 ? 1.141 -7.102 20.599 1.00 91.44 333 VAL A N 1
ATOM 2545 C CA . VAL A 1 333 ? 1.793 -6.526 21.785 1.00 91.44 333 VAL A CA 1
ATOM 2546 C C . VAL A 1 333 ? 2.196 -7.649 22.744 1.00 91.44 333 VAL A C 1
ATOM 2548 O O . VAL A 1 333 ? 1.376 -8.257 23.443 1.00 91.44 333 VAL A O 1
ATOM 2551 N N . ARG A 1 334 ? 3.495 -7.960 22.780 1.00 90.12 334 ARG A N 1
ATOM 2552 C CA . ARG A 1 334 ? 4.047 -8.983 23.677 1.00 90.12 334 ARG A CA 1
ATOM 2553 C C . ARG A 1 334 ? 4.153 -8.450 25.105 1.00 90.12 334 ARG A C 1
ATOM 2555 O O . ARG A 1 334 ? 4.269 -7.251 25.346 1.00 90.12 334 ARG A O 1
ATOM 2562 N N . LYS A 1 335 ? 4.171 -9.366 26.077 1.00 90.44 335 LYS A N 1
ATOM 2563 C CA . LYS A 1 335 ? 4.242 -9.037 27.511 1.00 90.44 335 LYS A CA 1
ATOM 2564 C C . LYS A 1 335 ? 5.386 -8.071 27.886 1.00 90.44 335 LYS A C 1
ATOM 2566 O O . LYS A 1 335 ? 5.119 -7.169 28.673 1.00 90.44 335 LYS A O 1
ATOM 2571 N N . PRO A 1 336 ? 6.626 -8.204 27.364 1.00 95.38 336 PRO A N 1
ATOM 2572 C CA . PRO A 1 336 ? 7.704 -7.259 27.681 1.00 95.38 336 PRO A CA 1
ATOM 2573 C C . PRO A 1 336 ? 7.422 -5.824 27.226 1.00 95.38 336 PRO A C 1
ATOM 2575 O O . PRO A 1 336 ? 7.901 -4.889 27.864 1.00 95.38 336 PRO A O 1
ATOM 2578 N N . ASP A 1 337 ? 6.625 -5.665 26.170 1.00 96.06 337 ASP A N 1
ATOM 2579 C CA . ASP A 1 337 ? 6.300 -4.388 25.527 1.00 96.06 337 ASP A CA 1
ATOM 2580 C C . ASP A 1 337 ? 4.970 -3.805 26.024 1.00 96.06 337 ASP A C 1
ATOM 2582 O O . ASP A 1 337 ? 4.584 -2.703 25.637 1.00 96.06 337 ASP A O 1
ATOM 2586 N N . THR A 1 338 ? 4.265 -4.530 26.897 1.00 97.50 338 THR A N 1
ATOM 2587 C CA . THR A 1 338 ? 2.969 -4.132 27.453 1.00 97.50 338 THR A CA 1
ATOM 2588 C C . THR A 1 338 ? 3.150 -3.119 28.583 1.00 97.50 338 THR A C 1
ATOM 2590 O O . THR A 1 338 ? 3.951 -3.336 29.493 1.00 97.50 338 THR A O 1
ATOM 2593 N N . TYR A 1 339 ? 2.384 -2.028 28.545 1.00 98.25 339 TYR A N 1
ATOM 2594 C CA . TYR A 1 339 ? 2.287 -1.051 29.629 1.00 98.25 339 TYR A CA 1
ATOM 2595 C C . TYR A 1 339 ? 1.115 -1.364 30.564 1.00 98.25 339 TYR A C 1
ATOM 2597 O O . TYR A 1 339 ? 1.308 -1.422 31.773 1.00 98.25 339 TYR A O 1
ATOM 2605 N N . VAL A 1 340 ? -0.071 -1.630 30.013 1.00 97.75 340 VAL A N 1
ATOM 2606 C CA . VAL A 1 340 ? -1.266 -2.059 30.761 1.00 97.75 340 VAL A CA 1
ATOM 2607 C C . VAL A 1 340 ? -1.899 -3.249 30.045 1.00 97.75 340 VAL A C 1
ATOM 2609 O O . VAL A 1 340 ? -1.955 -3.283 28.814 1.00 97.75 340 VAL A O 1
ATOM 2612 N N . GLU A 1 341 ? -2.353 -4.231 30.822 1.00 97.88 341 GLU A N 1
ATOM 2613 C CA . GLU A 1 341 ? -3.073 -5.418 30.352 1.00 97.88 341 GLU A CA 1
ATOM 2614 C C . GLU A 1 341 ? -4.423 -5.527 31.077 1.00 97.88 341 GLU A C 1
ATOM 2616 O O . GLU A 1 341 ? -4.493 -5.382 32.298 1.00 97.88 341 GLU A O 1
ATOM 2621 N N . ALA A 1 342 ? -5.492 -5.805 30.334 1.00 97.38 342 ALA A N 1
ATOM 2622 C CA . ALA A 1 342 ? -6.823 -6.048 30.875 1.00 97.38 342 ALA A CA 1
ATOM 2623 C C . ALA A 1 342 ? -7.426 -7.310 30.268 1.00 97.38 342 ALA A C 1
ATOM 2625 O O . ALA A 1 342 ? -7.265 -7.543 29.077 1.00 97.38 342 ALA A O 1
ATOM 2626 N N . GLY A 1 343 ? -8.129 -8.116 31.059 1.00 94.75 343 GLY A N 1
ATOM 2627 C CA . GLY A 1 343 ? -8.854 -9.273 30.558 1.00 94.75 343 GLY A CA 1
ATOM 2628 C C . GLY A 1 343 ? -8.037 -10.561 30.457 1.00 94.75 343 GLY A C 1
ATOM 2629 O O . GLY A 1 343 ? -7.128 -10.839 31.256 1.00 94.75 343 GLY A O 1
ATOM 2630 N N . GLY A 1 344 ? -8.417 -11.400 29.495 1.00 87.62 344 GLY A N 1
ATOM 2631 C CA . GLY A 1 344 ? -7.965 -12.782 29.391 1.00 87.62 344 GLY A CA 1
ATOM 2632 C C . GLY A 1 344 ? -8.330 -13.570 30.652 1.00 87.62 344 GLY A C 1
ATOM 2633 O O . GLY A 1 344 ? -9.402 -13.414 31.227 1.00 87.62 344 GLY A O 1
ATOM 2634 N N . THR A 1 345 ? -7.417 -14.407 31.143 1.00 89.00 345 THR A N 1
ATOM 2635 C CA . THR A 1 345 ? -7.605 -15.120 32.420 1.00 89.00 345 THR A CA 1
ATOM 2636 C C . THR A 1 345 ? -7.008 -14.367 33.618 1.00 89.00 345 THR A C 1
ATOM 2638 O O . THR A 1 345 ? -6.766 -14.985 34.656 1.00 89.00 345 THR A O 1
ATOM 2641 N N . ARG A 1 346 ? -6.644 -13.081 33.464 1.00 92.06 346 ARG A N 1
ATOM 2642 C CA . ARG A 1 346 ? -5.790 -12.352 34.427 1.00 92.06 346 ARG A CA 1
ATOM 2643 C C . ARG A 1 346 ? -6.520 -11.239 35.180 1.00 92.06 346 ARG A C 1
ATOM 2645 O O . ARG A 1 346 ? -6.194 -11.016 36.344 1.00 92.06 346 ARG A O 1
ATOM 2652 N N . SER A 1 347 ? -7.487 -10.573 34.555 1.00 96.06 347 SER A N 1
ATOM 2653 C CA . SER A 1 347 ? -8.406 -9.636 35.212 1.00 96.06 347 SER A CA 1
ATOM 2654 C C . SER A 1 347 ? -9.804 -9.726 34.588 1.00 96.06 347 SER A C 1
ATOM 2656 O O . SER A 1 347 ? -9.932 -10.227 33.471 1.00 96.06 347 SER A O 1
ATOM 2658 N N . PRO A 1 348 ? -10.866 -9.289 35.288 1.00 96.38 348 PRO A N 1
ATOM 2659 C CA . PRO A 1 348 ? -12.202 -9.222 34.707 1.00 96.38 348 PRO A CA 1
ATOM 2660 C C . PRO A 1 348 ? -12.230 -8.217 33.557 1.00 96.38 348 PRO A C 1
ATOM 2662 O O . PRO A 1 348 ? -11.856 -7.057 33.746 1.00 96.38 348 PRO A O 1
ATOM 2665 N N . ALA A 1 349 ? -12.697 -8.651 32.389 1.00 97.44 349 ALA A N 1
ATOM 2666 C CA . ALA A 1 349 ? -12.990 -7.744 31.296 1.00 97.44 349 ALA A CA 1
ATOM 2667 C C . ALA A 1 349 ? -14.237 -8.159 30.523 1.00 97.44 349 ALA A C 1
ATOM 2669 O O . ALA A 1 349 ? -14.529 -9.354 30.405 1.00 97.44 349 ALA A O 1
ATOM 2670 N N . PHE A 1 350 ? -14.982 -7.175 30.020 1.00 97.88 350 PHE A N 1
ATOM 2671 C CA . PHE A 1 350 ? -16.032 -7.439 29.051 1.00 97.88 350 PHE A CA 1
ATOM 2672 C C . PHE A 1 350 ? -16.261 -6.291 28.072 1.00 97.88 350 PHE A C 1
ATOM 2674 O O . PHE A 1 350 ? -16.122 -5.120 28.412 1.00 97.88 350 PHE A O 1
ATOM 2681 N N . GLU A 1 351 ? -16.733 -6.634 26.886 1.00 98.06 351 GLU A N 1
ATOM 2682 C CA . GLU A 1 351 ? -17.188 -5.678 25.887 1.00 98.06 351 GLU A CA 1
ATOM 2683 C C . GLU A 1 351 ? -18.637 -5.946 25.493 1.00 98.06 351 GLU A C 1
ATOM 2685 O O . GLU A 1 351 ? -19.025 -7.099 25.317 1.00 98.06 351 GLU A O 1
ATOM 2690 N N . ILE A 1 352 ? -19.447 -4.894 25.376 1.00 98.06 352 ILE A N 1
ATOM 2691 C CA . ILE A 1 352 ? -20.839 -5.036 24.962 1.00 98.06 352 ILE A CA 1
ATOM 2692 C C . ILE A 1 352 ? -21.333 -3.843 24.151 1.00 98.06 352 ILE A C 1
ATOM 2694 O O . ILE A 1 352 ? -21.068 -2.691 24.500 1.00 98.06 352 ILE A O 1
ATOM 2698 N N . LEU A 1 353 ? -22.113 -4.120 23.108 1.00 97.94 353 LEU A N 1
ATOM 2699 C CA . LEU A 1 353 ? -22.928 -3.119 22.425 1.00 97.94 353 LEU A CA 1
ATOM 2700 C C . LEU A 1 353 ? -24.399 -3.274 22.810 1.00 97.94 353 LEU A C 1
ATOM 2702 O O . LEU A 1 353 ? -24.909 -4.388 22.796 1.00 97.94 353 LEU A O 1
ATOM 2706 N N . LEU A 1 354 ? -25.090 -2.186 23.139 1.00 96.75 354 LEU A N 1
ATOM 2707 C CA . LEU A 1 354 ? -26.486 -2.205 23.572 1.00 96.75 354 LEU A CA 1
ATOM 2708 C C . LEU A 1 354 ? -27.316 -1.170 22.815 1.00 96.75 354 LEU A C 1
ATOM 2710 O O . LEU A 1 354 ? -26.948 0.003 22.737 1.00 96.75 354 LEU A O 1
ATOM 2714 N N . SER A 1 355 ? -28.475 -1.585 22.322 1.00 94.75 355 SER A N 1
ATOM 2715 C CA . SER A 1 355 ? -29.482 -0.671 21.796 1.00 94.75 355 SER A CA 1
ATOM 2716 C C . SER A 1 355 ? -30.183 0.035 22.955 1.00 94.75 355 SER A C 1
ATOM 2718 O O . SER A 1 355 ? -30.467 -0.548 24.011 1.00 94.75 355 SER A O 1
ATOM 2720 N N . ARG A 1 356 ? -30.432 1.328 22.773 1.00 94.88 356 ARG A N 1
ATOM 2721 C CA . ARG A 1 356 ? -31.052 2.215 23.760 1.00 94.88 356 ARG A CA 1
ATOM 2722 C C . ARG A 1 356 ? -32.092 3.104 23.103 1.00 94.88 356 ARG A C 1
ATOM 2724 O O . ARG A 1 356 ? -32.154 3.222 21.878 1.00 94.88 356 ARG A O 1
ATOM 2731 N N . LYS A 1 357 ? -32.929 3.735 23.924 1.00 93.25 357 LYS A N 1
ATOM 2732 C CA . LYS A 1 357 ? -33.861 4.753 23.436 1.00 93.25 357 LYS A CA 1
ATOM 2733 C C . LYS A 1 357 ? -33.121 6.035 23.076 1.00 93.25 357 LYS A C 1
ATOM 2735 O O . LYS A 1 357 ? -32.012 6.294 23.535 1.00 93.25 357 LYS A O 1
ATOM 2740 N N . GLU A 1 358 ? -33.773 6.860 22.267 1.00 88.50 358 GLU A N 1
ATOM 2741 C CA . GLU A 1 358 ? -33.219 8.125 21.786 1.00 88.50 358 GLU A CA 1
ATOM 2742 C C . GLU A 1 358 ? -32.741 9.054 22.914 1.00 88.50 358 GLU A C 1
ATOM 2744 O O . GLU A 1 358 ? -31.714 9.716 22.776 1.00 88.50 358 GLU A O 1
ATOM 2749 N N . ASP A 1 359 ? -33.488 9.112 24.017 1.00 92.19 359 ASP A N 1
ATOM 2750 C CA . ASP A 1 359 ? -33.239 9.963 25.183 1.00 92.19 359 ASP A CA 1
ATOM 2751 C C . ASP A 1 359 ? -32.191 9.397 26.154 1.00 92.19 359 ASP A C 1
ATOM 2753 O O . ASP A 1 359 ? -31.761 10.094 27.072 1.00 92.19 359 ASP A O 1
ATOM 2757 N N . GLU A 1 360 ? -31.751 8.159 25.935 1.00 92.94 360 GLU A N 1
ATOM 2758 C CA . GLU A 1 360 ? -30.739 7.470 26.741 1.00 92.94 360 GLU A CA 1
ATOM 2759 C C . GLU A 1 360 ? -29.329 7.576 26.129 1.00 92.94 360 GLU A C 1
ATOM 2761 O O . GLU A 1 360 ? -28.352 7.244 26.801 1.00 92.94 360 GLU A O 1
ATOM 2766 N N . VAL A 1 361 ? -29.210 8.057 24.879 1.00 92.81 361 VAL A N 1
ATOM 2767 C CA . VAL A 1 361 ? -27.938 8.163 24.143 1.00 92.81 361 VAL A CA 1
ATOM 2768 C C . VAL A 1 361 ? -27.618 9.613 23.782 1.00 92.81 361 VAL A C 1
ATOM 2770 O O . VAL A 1 361 ? -28.302 10.246 22.974 1.00 92.81 361 VAL A O 1
ATOM 2773 N N . GLU A 1 362 ? -26.517 10.116 24.334 1.00 91.50 362 GLU A N 1
ATOM 2774 C CA . GLU A 1 362 ? -25.913 11.396 23.975 1.00 91.50 362 GLU A CA 1
ATOM 2775 C C . GLU A 1 362 ? -24.842 11.169 22.904 1.00 91.50 362 GLU A C 1
ATOM 2777 O O . GLU A 1 362 ? -23.791 10.580 23.155 1.00 91.50 362 GLU A O 1
ATOM 2782 N N . ASP A 1 363 ? -25.126 11.619 21.685 1.00 84.94 363 ASP A N 1
ATOM 2783 C CA . ASP A 1 363 ? -24.293 11.294 20.536 1.00 84.94 363 ASP A CA 1
ATOM 2784 C C . ASP A 1 363 ? -22.842 11.795 20.663 1.00 84.94 363 ASP A C 1
ATOM 2786 O O . ASP A 1 363 ? -22.588 12.955 20.979 1.00 84.94 363 ASP A O 1
ATOM 2790 N N . GLY A 1 364 ? -21.881 10.914 20.377 1.00 84.50 364 GLY A N 1
ATOM 2791 C CA . GLY A 1 364 ? -20.448 11.193 20.431 1.00 84.50 364 GLY A CA 1
ATOM 2792 C C . GLY A 1 364 ? -19.835 11.134 21.832 1.00 84.50 364 GLY A C 1
ATOM 2793 O O . GLY A 1 364 ? -18.618 11.271 21.962 1.00 84.50 364 GLY A O 1
ATOM 2794 N N . LYS A 1 365 ? -20.635 10.932 22.885 1.00 95.31 365 LYS A N 1
ATOM 2795 C CA . LYS A 1 365 ? -20.139 10.949 24.262 1.00 95.31 365 LYS A CA 1
ATOM 2796 C C . LYS A 1 365 ? -19.222 9.764 24.540 1.00 95.31 365 LYS A C 1
ATOM 2798 O O . LYS A 1 365 ? -19.579 8.611 24.311 1.00 95.31 365 LYS A O 1
ATOM 2803 N N . VAL A 1 366 ? -18.068 10.049 25.136 1.00 97.94 366 VAL A N 1
ATOM 2804 C CA . VAL A 1 366 ? -17.159 9.034 25.672 1.00 97.94 366 VAL A CA 1
ATOM 2805 C C . VAL A 1 366 ? -16.878 9.348 27.133 1.00 97.94 366 VAL A C 1
ATOM 2807 O O . VAL A 1 366 ? -16.521 10.474 27.470 1.00 97.94 366 VAL A O 1
ATOM 2810 N N . THR A 1 367 ? -17.060 8.364 28.010 1.00 98.31 367 THR A N 1
ATOM 2811 C CA . THR A 1 367 ? -16.829 8.504 29.454 1.00 98.31 367 THR A CA 1
ATOM 2812 C C . THR A 1 367 ? -15.840 7.450 29.932 1.00 98.31 367 THR A C 1
ATOM 2814 O O . THR A 1 367 ? -15.965 6.287 29.561 1.00 98.31 367 THR A O 1
ATOM 2817 N N . LEU A 1 368 ? -14.895 7.841 30.789 1.00 98.56 368 LEU A N 1
ATOM 2818 C CA . LEU A 1 368 ? -14.057 6.919 31.554 1.00 98.56 368 LEU A CA 1
ATOM 2819 C C . LEU A 1 368 ? -14.520 6.902 33.017 1.00 98.56 368 LEU A C 1
ATOM 2821 O O . LEU A 1 368 ? -14.626 7.959 33.639 1.00 98.56 368 LEU A O 1
ATOM 2825 N N . ILE A 1 369 ? -14.774 5.716 33.574 1.00 98.50 369 ILE A N 1
ATOM 2826 C CA . ILE A 1 369 ? -15.061 5.518 35.001 1.00 98.50 369 ILE A CA 1
ATOM 2827 C C . ILE A 1 369 ? -13.955 4.661 35.615 1.00 98.50 369 ILE A C 1
ATOM 2829 O O . ILE A 1 369 ? -13.879 3.458 35.376 1.00 98.50 369 ILE A O 1
ATOM 2833 N N . GLY A 1 370 ? -13.108 5.283 36.429 1.00 97.81 370 GLY A N 1
ATOM 2834 C CA . GLY A 1 370 ? -11.957 4.639 37.053 1.00 97.81 370 GLY A CA 1
ATOM 2835 C C . GLY A 1 370 ? -10.672 5.403 36.765 1.00 97.81 370 GLY A C 1
ATOM 2836 O O . GLY A 1 370 ? -10.701 6.614 36.559 1.00 97.81 370 GLY A O 1
ATOM 2837 N N . LYS A 1 371 ? -9.549 4.688 36.790 1.00 97.69 371 LYS A N 1
ATOM 2838 C CA . LYS A 1 371 ? -8.219 5.247 36.536 1.00 97.69 371 LYS A CA 1
ATOM 2839 C C . LYS A 1 371 ? -7.934 5.350 35.045 1.00 97.69 371 LYS A C 1
ATOM 2841 O O . LYS A 1 371 ? -8.238 4.426 34.288 1.00 97.69 371 LYS A O 1
ATOM 2846 N N . GLU A 1 372 ? -7.270 6.426 34.659 1.00 97.81 372 GLU A N 1
ATOM 2847 C CA . GLU A 1 372 ? -6.645 6.563 33.348 1.00 97.81 372 GLU A CA 1
ATOM 2848 C C . GLU A 1 372 ? -5.250 5.905 33.337 1.00 97.81 372 GLU A C 1
ATOM 2850 O O . GLU A 1 372 ? -4.659 5.628 34.382 1.00 97.81 372 GLU A O 1
ATOM 2855 N N . ILE A 1 373 ? -4.696 5.655 32.150 1.00 97.12 373 ILE A N 1
ATOM 2856 C CA . ILE A 1 373 ? -3.418 4.966 31.938 1.00 97.12 373 ILE A CA 1
ATOM 2857 C C . ILE A 1 373 ? -2.233 5.633 32.648 1.00 97.12 373 ILE A C 1
ATOM 2859 O O . ILE A 1 373 ? -1.315 4.943 33.082 1.00 97.12 373 ILE A O 1
ATOM 2863 N N . ASP A 1 374 ? -2.239 6.961 32.801 1.00 96.25 374 ASP A N 1
ATOM 2864 C CA . ASP A 1 374 ? -1.154 7.689 33.479 1.00 96.25 374 ASP A CA 1
ATOM 2865 C C . ASP A 1 374 ? -1.143 7.461 34.996 1.00 96.25 374 ASP A C 1
ATOM 2867 O O . ASP A 1 374 ? -0.134 7.708 35.656 1.00 96.25 374 ASP A O 1
ATOM 2871 N N . GLU A 1 375 ? -2.257 6.991 35.554 1.00 97.19 375 GLU A N 1
ATOM 2872 C CA . GLU A 1 375 ? -2.413 6.681 36.975 1.00 97.19 375 GLU A CA 1
ATOM 2873 C C . GLU A 1 375 ? -2.069 5.213 37.285 1.00 97.19 375 GLU A C 1
ATOM 2875 O O . GLU A 1 375 ? -2.205 4.755 38.427 1.00 97.19 375 GLU A O 1
ATOM 2880 N N . MET A 1 376 ? -1.644 4.457 36.269 1.00 96.44 376 MET A N 1
ATOM 2881 C CA . MET A 1 376 ? -1.350 3.032 36.354 1.00 96.44 376 MET A CA 1
ATOM 2882 C C . MET A 1 376 ? 0.163 2.765 36.309 1.00 96.44 376 MET A C 1
ATOM 2884 O O . MET A 1 376 ? 0.881 3.368 35.512 1.00 96.44 376 MET A O 1
ATOM 2888 N N . PRO A 1 377 ? 0.685 1.838 37.134 1.00 96.31 377 PRO A N 1
ATOM 2889 C CA . PRO A 1 377 ? 2.064 1.375 37.009 1.00 96.31 377 PRO A CA 1
ATOM 2890 C C . PRO A 1 377 ? 2.297 0.617 35.696 1.00 96.31 377 PRO A C 1
ATOM 2892 O O . PRO A 1 377 ? 1.418 -0.105 35.221 1.00 96.31 377 PRO A O 1
ATOM 2895 N N . GLU A 1 378 ? 3.514 0.697 35.160 1.00 96.88 378 GLU A N 1
ATOM 2896 C CA . GLU A 1 378 ? 3.930 -0.124 34.019 1.00 96.88 378 GLU A CA 1
ATOM 2897 C C . GLU A 1 378 ? 3.819 -1.626 34.337 1.00 96.88 378 GLU A C 1
ATOM 2899 O O . GLU A 1 378 ? 4.231 -2.092 35.402 1.00 96.88 378 GLU A O 1
ATOM 2904 N N . GLY A 1 379 ? 3.272 -2.390 33.393 1.00 94.25 379 GLY A N 1
ATOM 2905 C CA . GLY A 1 379 ? 3.030 -3.826 33.503 1.00 94.25 379 GLY A CA 1
ATOM 2906 C C . GLY A 1 379 ? 1.852 -4.197 34.407 1.00 94.25 379 GLY A C 1
ATOM 2907 O O . GLY A 1 379 ? 1.735 -5.365 34.791 1.00 94.25 379 GLY A O 1
ATOM 2908 N N . SER A 1 380 ? 1.008 -3.233 34.788 1.00 95.88 380 SER A N 1
ATOM 2909 C CA . SER A 1 380 ? -0.134 -3.486 35.667 1.00 95.88 380 SER A CA 1
ATOM 2910 C C . SER A 1 380 ? -1.284 -4.209 34.960 1.00 95.88 380 SER A C 1
ATOM 2912 O O . SER A 1 380 ? -1.460 -4.131 33.742 1.00 95.88 380 SER A O 1
ATOM 2914 N N . LEU A 1 381 ? -2.056 -4.942 35.768 1.00 96.69 381 LEU A N 1
ATOM 2915 C CA . LEU A 1 381 ? -3.324 -5.546 35.374 1.00 96.69 381 LEU A CA 1
ATOM 2916 C C . LEU A 1 381 ? -4.465 -4.639 35.830 1.00 96.69 381 LEU A C 1
ATOM 2918 O O . LEU A 1 381 ? -4.485 -4.233 36.994 1.00 96.69 381 LEU A O 1
ATOM 2922 N N . THR A 1 382 ? -5.413 -4.360 34.941 1.00 96.62 382 THR A N 1
ATOM 2923 C CA . THR A 1 382 ? -6.585 -3.524 35.230 1.00 96.62 382 THR A CA 1
ATOM 2924 C C . THR A 1 382 ? -7.869 -4.258 34.840 1.00 96.62 382 THR A C 1
ATOM 2926 O O . THR A 1 382 ? -7.847 -5.028 33.875 1.00 96.62 382 THR A O 1
ATOM 2929 N N . PRO A 1 383 ? -8.988 -4.097 35.569 1.00 97.50 383 PRO A N 1
ATOM 2930 C CA . PRO A 1 383 ? -10.288 -4.462 35.019 1.00 97.50 383 PRO A CA 1
ATOM 2931 C C . PRO A 1 383 ? -10.625 -3.548 33.835 1.00 97.50 383 PRO A C 1
ATOM 2933 O O . PRO A 1 383 ? -10.149 -2.408 33.785 1.00 97.50 383 PRO A O 1
ATOM 2936 N N . LEU A 1 384 ? -11.425 -4.044 32.891 1.00 98.50 384 LEU A N 1
ATOM 2937 C CA . LEU A 1 384 ? -11.875 -3.262 31.737 1.00 98.50 384 LEU A CA 1
ATOM 2938 C C . LEU A 1 384 ? -13.305 -3.621 31.338 1.00 98.50 384 LEU A C 1
ATOM 2940 O O . LEU A 1 384 ? -13.590 -4.770 31.032 1.00 98.50 384 LEU A O 1
ATOM 2944 N N . ALA A 1 385 ? -14.200 -2.642 31.282 1.00 98.44 385 ALA A N 1
ATOM 2945 C CA . ALA A 1 385 ? -15.450 -2.791 30.547 1.00 98.44 385 ALA A CA 1
ATOM 2946 C C . ALA A 1 385 ? -15.529 -1.770 29.416 1.00 98.44 385 ALA A C 1
ATOM 2948 O O . ALA A 1 385 ? -15.284 -0.587 29.648 1.00 98.44 385 ALA A O 1
ATOM 2949 N N . MET A 1 386 ? -15.903 -2.216 28.221 1.00 98.62 386 MET A N 1
ATOM 2950 C CA . MET A 1 386 ? -16.190 -1.357 27.073 1.00 98.62 386 MET A CA 1
ATOM 2951 C C . MET A 1 386 ? -17.671 -1.486 26.733 1.00 98.62 386 MET A C 1
ATOM 2953 O O . MET A 1 386 ? -18.105 -2.480 26.160 1.00 98.62 386 MET A O 1
ATOM 2957 N N . ILE A 1 387 ? -18.464 -0.497 27.138 1.00 98.62 387 ILE A N 1
ATOM 2958 C CA . ILE A 1 387 ? -19.912 -0.483 26.923 1.00 98.62 387 ILE A CA 1
ATOM 2959 C C . ILE A 1 387 ? -20.217 0.564 25.861 1.00 98.62 387 ILE A C 1
ATOM 2961 O O . ILE A 1 387 ? -20.005 1.752 26.101 1.00 98.62 387 ILE A O 1
ATOM 2965 N N . VAL A 1 388 ? -20.723 0.140 24.709 1.00 98.56 388 VAL A N 1
ATOM 2966 C CA . VAL A 1 388 ? -21.181 1.036 23.642 1.00 98.56 388 VAL A CA 1
ATOM 2967 C C . VAL A 1 388 ? -22.696 1.011 23.603 1.00 98.56 388 VAL A C 1
ATOM 2969 O O . VAL A 1 388 ? -23.311 -0.050 23.563 1.00 98.56 388 VAL A O 1
ATOM 2972 N N . GLU A 1 389 ? -23.305 2.184 23.605 1.00 98.25 389 GLU A N 1
ATOM 2973 C CA . GLU A 1 389 ? -24.752 2.340 23.542 1.00 98.25 389 GLU A CA 1
ATOM 2974 C C . GLU A 1 389 ? -25.121 3.069 22.255 1.00 98.25 389 GLU A C 1
ATOM 2976 O O . GLU A 1 389 ? -24.539 4.108 21.928 1.00 98.25 389 GLU A O 1
ATOM 2981 N N . VAL A 1 390 ? -26.072 2.505 21.512 1.00 97.12 390 VAL A N 1
ATOM 2982 C CA . VAL A 1 390 ? -26.461 2.992 20.187 1.00 97.12 390 VAL A CA 1
ATOM 2983 C C . VAL A 1 390 ? -27.951 3.282 20.097 1.00 97.12 390 VAL A C 1
ATOM 2985 O O . VAL A 1 390 ? -28.778 2.625 20.729 1.00 97.12 390 VAL A O 1
ATOM 2988 N N . TYR A 1 391 ? -28.292 4.241 19.242 1.00 93.81 391 TYR A N 1
ATOM 2989 C CA . TYR A 1 391 ? -29.660 4.505 18.817 1.00 93.81 391 TYR A CA 1
ATOM 2990 C C . TYR A 1 391 ? -29.722 4.793 17.317 1.00 93.81 391 TYR A C 1
ATOM 2992 O O . TYR A 1 391 ? -28.899 5.522 16.755 1.00 93.81 391 TYR A O 1
ATOM 3000 N N . GLY A 1 392 ? -30.764 4.289 16.667 1.00 88.25 392 GLY A N 1
ATOM 3001 C CA . GLY A 1 392 ? -31.136 4.676 15.316 1.00 88.25 392 GLY A CA 1
ATOM 3002 C C . GLY A 1 392 ? -32.522 4.165 14.966 1.00 88.25 392 GLY A C 1
ATOM 3003 O O . GLY A 1 392 ? -32.967 3.147 15.489 1.00 88.25 392 GLY A O 1
ATOM 3004 N N . GLN A 1 393 ? -33.218 4.876 14.081 1.00 84.12 393 GLN A N 1
ATOM 3005 C CA . GLN A 1 393 ? -34.601 4.548 13.724 1.00 84.12 393 GLN A CA 1
ATOM 3006 C C . GLN A 1 393 ? -34.739 3.147 13.104 1.00 84.12 393 GLN A C 1
ATOM 3008 O O . GLN A 1 393 ? -35.763 2.494 13.283 1.00 84.12 393 GLN A O 1
ATOM 3013 N N . ASN A 1 394 ? -33.696 2.697 12.403 1.00 83.44 394 ASN A N 1
ATOM 3014 C CA . ASN A 1 394 ? -33.624 1.384 11.764 1.00 83.44 394 ASN A CA 1
ATOM 3015 C C . ASN A 1 394 ? -32.800 0.375 12.586 1.00 83.44 394 ASN A C 1
ATOM 3017 O O . ASN A 1 394 ? -32.462 -0.692 12.079 1.00 83.44 394 ASN A O 1
ATOM 3021 N N . MET A 1 395 ? -32.413 0.725 13.819 1.00 88.38 395 MET A N 1
ATOM 3022 C CA . MET A 1 395 ? -31.637 -0.159 14.682 1.00 88.38 395 MET A CA 1
ATOM 3023 C C . MET A 1 395 ? -32.520 -1.291 15.212 1.00 88.38 395 MET A C 1
ATOM 3025 O O . MET A 1 395 ? -33.666 -1.077 15.609 1.00 88.38 395 MET A O 1
ATOM 3029 N N . HIS A 1 396 ? -31.959 -2.497 15.240 1.00 85.56 396 HIS A N 1
ATOM 3030 C CA . HIS A 1 396 ? -32.606 -3.698 15.751 1.00 85.56 396 HIS A CA 1
ATOM 3031 C C . HIS A 1 396 ? -31.656 -4.437 16.693 1.00 85.56 396 HIS A C 1
ATOM 3033 O O . HIS A 1 396 ? -30.469 -4.553 16.393 1.00 85.56 396 HIS A O 1
ATOM 3039 N N . ASP A 1 397 ? -32.186 -5.013 17.773 1.00 85.38 397 ASP A N 1
ATOM 3040 C CA . ASP A 1 397 ? -31.399 -5.735 18.784 1.00 85.38 397 ASP A CA 1
ATOM 3041 C C . ASP A 1 397 ? -30.628 -6.944 18.211 1.00 85.38 397 ASP A C 1
ATOM 3043 O O . ASP A 1 397 ? -29.691 -7.448 18.828 1.00 85.38 397 ASP A O 1
ATOM 3047 N N . ASP A 1 398 ? -31.022 -7.448 17.036 1.00 84.62 398 ASP A N 1
ATOM 3048 C CA . ASP A 1 398 ? -30.318 -8.523 16.320 1.00 84.62 398 ASP A CA 1
ATOM 3049 C C . ASP A 1 398 ? -29.002 -8.051 15.676 1.00 84.62 398 ASP A C 1
ATOM 3051 O O . ASP A 1 398 ? -28.113 -8.861 15.412 1.00 84.62 398 ASP A O 1
ATOM 3055 N N . LEU A 1 399 ? -28.842 -6.743 15.452 1.00 88.62 399 LEU A N 1
ATOM 3056 C CA . LEU A 1 399 ? -27.614 -6.157 14.910 1.00 88.62 399 LEU A CA 1
ATOM 3057 C C . LEU A 1 399 ? -26.558 -5.898 15.988 1.00 88.62 399 LEU A C 1
ATOM 3059 O O . LEU A 1 399 ? -25.389 -5.706 15.655 1.00 88.62 399 LEU A O 1
ATOM 3063 N N . GLU A 1 400 ? -26.936 -5.937 17.268 1.00 93.56 400 GLU A N 1
ATOM 3064 C CA . GLU A 1 400 ? -26.009 -5.734 18.382 1.00 93.56 400 GLU A CA 1
ATOM 3065 C C . GLU A 1 400 ? -24.769 -6.637 18.319 1.00 93.56 400 GLU A C 1
ATOM 3067 O O . GLU A 1 400 ? -23.663 -6.098 18.310 1.00 93.56 400 GLU A O 1
ATOM 3072 N N . PRO A 1 401 ? -24.890 -7.980 18.218 1.00 88.69 401 PRO A N 1
ATOM 3073 C CA . PRO A 1 401 ? -23.718 -8.851 18.139 1.00 88.69 401 PRO A CA 1
ATOM 3074 C C . PRO A 1 401 ? -22.896 -8.645 16.858 1.00 88.69 401 PRO A C 1
ATOM 3076 O O . PRO A 1 401 ? -21.690 -8.884 16.870 1.00 88.69 401 PRO A O 1
ATOM 3079 N N . VAL A 1 402 ? -23.519 -8.200 15.759 1.00 89.12 402 VAL A N 1
ATOM 3080 C CA . VAL A 1 402 ? -22.816 -7.921 14.495 1.00 89.12 402 VAL A CA 1
ATOM 3081 C C . VAL A 1 402 ? -21.892 -6.718 14.662 1.00 89.12 402 VAL A C 1
ATOM 3083 O O . VAL A 1 402 ? -20.725 -6.779 14.281 1.00 89.12 402 VAL A O 1
ATOM 3086 N N . MET A 1 403 ? -22.402 -5.645 15.267 1.00 93.38 403 MET A N 1
ATOM 3087 C CA . MET A 1 403 ? -21.639 -4.428 15.540 1.00 93.38 403 MET A CA 1
ATOM 3088 C C . MET A 1 403 ? -20.605 -4.639 16.653 1.00 93.38 403 MET A C 1
ATOM 3090 O O . MET A 1 403 ? -19.461 -4.220 16.506 1.00 93.38 403 MET A O 1
ATOM 3094 N N . GLU A 1 404 ? -20.967 -5.347 17.727 1.00 94.50 404 GLU A N 1
ATOM 3095 C CA . GLU A 1 404 ? -20.056 -5.715 18.824 1.00 94.50 404 GLU A CA 1
ATOM 3096 C C . GLU A 1 404 ? -18.836 -6.482 18.306 1.00 94.50 404 GLU A C 1
ATOM 3098 O O . GLU A 1 404 ? -17.706 -6.192 18.685 1.00 94.50 404 GLU A O 1
ATOM 3103 N N . ARG A 1 405 ? -19.023 -7.389 17.338 1.00 87.50 405 ARG A N 1
ATOM 3104 C CA . ARG A 1 405 ? -17.908 -8.133 16.738 1.00 87.50 405 ARG A CA 1
ATOM 3105 C C . ARG A 1 405 ? -16.873 -7.230 16.055 1.00 87.50 405 ARG A C 1
ATOM 3107 O O . ARG A 1 405 ? -15.718 -7.635 15.917 1.00 87.50 405 ARG A O 1
ATOM 3114 N N . ARG A 1 406 ? -17.255 -6.019 15.634 1.00 89.94 406 ARG A N 1
ATOM 3115 C CA . ARG A 1 406 ? -16.350 -5.045 15.001 1.00 89.94 406 ARG A CA 1
ATOM 3116 C C . ARG A 1 406 ? -15.432 -4.344 15.993 1.00 89.94 406 ARG A C 1
ATOM 3118 O O . ARG A 1 406 ? -14.452 -3.745 15.548 1.00 89.94 406 ARG A O 1
ATOM 3125 N N . PHE A 1 407 ? -15.676 -4.450 17.301 1.00 95.69 407 PHE A N 1
ATOM 3126 C CA . PHE A 1 407 ? -14.789 -3.877 18.320 1.00 95.69 407 PHE A CA 1
ATOM 3127 C C . PHE A 1 407 ? -13.380 -4.445 18.188 1.00 95.69 407 PHE A C 1
ATOM 3129 O O . PHE A 1 407 ? -12.407 -3.696 18.252 1.00 95.69 407 PHE A O 1
ATOM 3136 N N . HIS A 1 408 ? -13.287 -5.738 17.857 1.00 87.88 408 HIS A N 1
ATOM 3137 C CA . HIS A 1 408 ? -12.019 -6.413 17.646 1.00 87.88 408 HIS A CA 1
ATOM 3138 C C . HIS A 1 408 ? -11.137 -5.734 16.601 1.00 87.88 408 HIS A C 1
ATOM 3140 O O . HIS A 1 408 ? -10.031 -5.309 16.927 1.00 87.88 408 HIS A O 1
ATOM 3146 N N . SER A 1 409 ? -11.614 -5.606 15.364 1.00 85.06 409 SER A N 1
ATOM 3147 C CA . SER A 1 409 ? -10.836 -4.948 14.312 1.00 85.06 409 SER A CA 1
ATOM 3148 C C . SER A 1 409 ? -10.634 -3.466 14.624 1.00 85.06 409 SER A C 1
ATOM 3150 O O . SER A 1 409 ? -9.529 -2.957 14.486 1.00 85.06 409 SER A O 1
ATOM 3152 N N . SER A 1 410 ? -11.668 -2.789 15.135 1.00 92.69 410 SER A N 1
ATOM 3153 C CA . SER A 1 410 ? -11.613 -1.357 15.459 1.00 92.69 410 SER A CA 1
ATOM 3154 C C . SER A 1 410 ? -10.481 -1.024 16.432 1.00 92.69 410 SER A C 1
ATOM 3156 O O . SER A 1 410 ? -9.712 -0.103 16.188 1.00 92.69 410 SER A O 1
ATOM 3158 N N . ILE A 1 411 ? -10.334 -1.788 17.516 1.00 96.31 411 ILE A N 1
ATOM 3159 C CA . ILE A 1 411 ? -9.280 -1.551 18.509 1.00 96.31 411 ILE A CA 1
ATOM 3160 C C . ILE A 1 411 ? -7.900 -1.928 17.954 1.00 96.31 411 ILE A C 1
ATOM 3162 O O . ILE A 1 411 ? -6.945 -1.185 18.166 1.00 96.31 411 ILE A O 1
ATOM 3166 N N . ASN A 1 412 ? -7.790 -3.038 17.215 1.00 89.00 412 ASN A N 1
ATOM 3167 C CA . ASN A 1 412 ? -6.515 -3.481 16.636 1.00 89.00 412 ASN A CA 1
ATOM 3168 C C . ASN A 1 412 ? -6.010 -2.572 15.496 1.00 89.00 412 ASN A C 1
ATOM 3170 O O . ASN A 1 412 ? -4.848 -2.659 15.119 1.00 89.00 412 ASN A O 1
ATOM 3174 N N . PHE A 1 413 ? -6.831 -1.667 14.955 1.00 88.25 413 PHE A N 1
ATOM 3175 C CA . PHE A 1 413 ? -6.361 -0.665 13.990 1.00 88.25 413 PHE A CA 1
ATOM 3176 C C . PHE A 1 413 ? -5.477 0.418 14.623 1.00 88.25 413 PHE A C 1
ATOM 3178 O O . PHE A 1 413 ? -4.821 1.154 13.888 1.00 88.25 413 PHE A O 1
ATOM 3185 N N . ALA A 1 414 ? -5.446 0.542 15.954 1.00 92.25 414 ALA A N 1
ATOM 3186 C CA . ALA A 1 414 ? -4.575 1.484 16.650 1.00 92.25 414 ALA A CA 1
ATOM 3187 C C . ALA A 1 414 ? -3.172 0.894 16.870 1.00 92.25 414 ALA A C 1
ATOM 3189 O O . ALA A 1 414 ? -3.007 -0.122 17.543 1.00 92.25 414 ALA A O 1
ATOM 3190 N N . GLU A 1 415 ? -2.148 1.576 16.354 1.00 90.12 415 GLU A N 1
ATOM 3191 C CA . GLU A 1 415 ? -0.748 1.175 16.501 1.00 90.12 415 GLU A CA 1
ATOM 3192 C C . GLU A 1 415 ? -0.363 0.993 17.977 1.00 90.12 415 GLU A C 1
ATOM 3194 O O . GLU A 1 415 ? -0.565 1.871 18.824 1.00 90.12 415 GLU A O 1
ATOM 3199 N N . GLY A 1 416 ? 0.245 -0.152 18.288 1.00 92.62 416 GLY A N 1
ATOM 3200 C CA . GLY A 1 416 ? 0.690 -0.479 19.634 1.00 92.62 416 GLY A CA 1
ATOM 3201 C C . GLY A 1 416 ? -0.440 -0.780 20.624 1.00 92.62 416 GLY A C 1
ATOM 3202 O O . GLY A 1 416 ? -0.171 -0.784 21.832 1.00 92.62 416 GLY A O 1
ATOM 3203 N N . VAL A 1 417 ? -1.660 -1.038 20.149 1.00 97.25 417 VAL A N 1
ATOM 3204 C CA . VAL A 1 417 ? -2.799 -1.539 20.928 1.00 97.25 417 VAL A CA 1
ATOM 3205 C C . VAL A 1 417 ? -3.218 -2.888 20.356 1.00 97.25 417 VAL A C 1
ATOM 3207 O O . VAL A 1 417 ? -3.204 -3.096 19.151 1.00 97.25 417 VAL A O 1
ATOM 3210 N N . TRP A 1 418 ? -3.557 -3.831 21.227 1.00 95.62 418 TRP A N 1
ATOM 3211 C CA . TRP A 1 418 ? -3.936 -5.180 20.830 1.00 95.62 418 TRP A CA 1
ATOM 3212 C C . TRP A 1 418 ? -5.179 -5.624 21.586 1.00 95.62 418 TRP A C 1
ATOM 3214 O O . TRP A 1 418 ? -5.261 -5.423 22.798 1.00 95.62 418 TRP A O 1
ATOM 3224 N N . HIS A 1 419 ? -6.114 -6.253 20.882 1.00 95.44 419 HIS A N 1
ATOM 3225 C CA . HIS A 1 419 ? -7.350 -6.795 21.434 1.00 95.44 419 HIS A CA 1
ATOM 3226 C C . HIS A 1 419 ? -7.601 -8.216 20.913 1.00 95.44 419 HIS A C 1
ATOM 3228 O O . HIS A 1 419 ? -7.465 -8.497 19.720 1.00 95.44 419 HIS A O 1
ATOM 3234 N N . ALA A 1 420 ? -8.043 -9.117 21.785 1.00 89.06 420 ALA A N 1
ATOM 3235 C CA . ALA A 1 420 ? -8.511 -10.448 21.426 1.00 89.06 420 ALA A CA 1
ATOM 3236 C C . ALA A 1 420 ? -9.642 -10.911 22.346 1.00 89.06 420 ALA A C 1
ATOM 3238 O O . ALA A 1 420 ? -9.836 -10.385 23.432 1.00 89.06 420 ALA A O 1
ATOM 3239 N N . GLY A 1 421 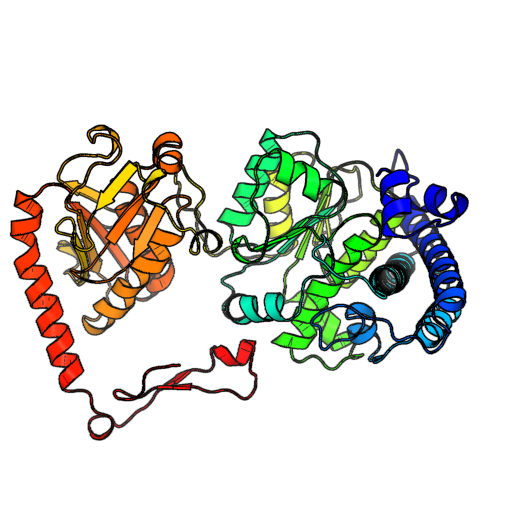? -10.346 -11.962 21.932 1.00 86.75 421 GLY A N 1
ATOM 3240 C CA . GLY A 1 421 ? -11.516 -12.451 22.657 1.00 86.75 421 GLY A CA 1
ATOM 3241 C C . GLY A 1 421 ? -12.796 -11.772 22.181 1.00 86.75 421 GLY A C 1
ATOM 3242 O O . GLY A 1 421 ? -12.850 -11.261 21.061 1.00 86.75 421 GLY A O 1
ATOM 3243 N N . GLN A 1 422 ? -13.847 -11.902 22.988 1.00 83.56 422 GLN A N 1
ATOM 3244 C CA . GLN A 1 422 ? -15.154 -11.278 22.768 1.00 83.56 422 GLN A CA 1
ATOM 3245 C C . GLN A 1 422 ? -15.991 -11.321 24.050 1.00 83.56 422 GLN A C 1
ATOM 3247 O O . GLN A 1 422 ? -15.763 -12.191 24.905 1.00 83.56 422 GLN A O 1
ATOM 3252 N N . ARG A 1 423 ? -17.023 -10.477 24.154 1.00 92.19 423 ARG A N 1
ATOM 3253 C CA . ARG A 1 423 ? -17.972 -10.483 25.286 1.00 92.19 423 ARG A CA 1
ATOM 3254 C C . ARG A 1 423 ? -17.212 -10.398 26.615 1.00 92.19 423 ARG A C 1
ATOM 3256 O O . ARG A 1 423 ? -16.348 -9.553 26.767 1.00 92.19 423 ARG A O 1
ATOM 3263 N N . ASN A 1 424 ? -17.464 -11.294 27.570 1.00 92.25 424 ASN A N 1
ATOM 3264 C CA . ASN A 1 424 ? -16.781 -11.376 28.870 1.00 92.25 424 ASN A CA 1
ATOM 3265 C C . ASN A 1 424 ? -15.470 -12.190 28.865 1.00 92.25 424 ASN A C 1
ATOM 3267 O O . ASN A 1 424 ? -15.027 -12.661 29.912 1.00 92.25 424 ASN A O 1
ATOM 3271 N N . THR A 1 425 ? -14.884 -12.409 27.689 1.00 89.38 425 THR A N 1
ATOM 3272 C CA . THR A 1 425 ? -13.564 -13.044 27.521 1.00 89.38 425 THR A CA 1
ATOM 3273 C C . THR A 1 425 ? -12.581 -12.121 26.806 1.00 89.38 425 THR A C 1
ATOM 3275 O O . THR A 1 425 ? -11.565 -12.581 26.287 1.00 89.38 425 THR A O 1
ATOM 3278 N N . ASP A 1 426 ? -12.917 -10.831 26.773 1.00 90.81 426 ASP A N 1
ATOM 3279 C CA . ASP A 1 426 ? -12.099 -9.748 26.242 1.00 90.81 426 ASP A CA 1
ATOM 3280 C C . ASP A 1 426 ? -10.688 -9.755 26.858 1.00 90.81 426 ASP A C 1
ATOM 3282 O O . ASP A 1 426 ? -10.490 -10.143 28.015 1.00 90.81 426 ASP A O 1
ATOM 3286 N N . TRP A 1 427 ? -9.695 -9.373 26.062 1.00 95.88 427 TRP A N 1
ATOM 3287 C CA . TRP A 1 427 ? -8.292 -9.272 26.419 1.00 95.88 427 TRP A CA 1
ATOM 3288 C C . TRP A 1 427 ? -7.619 -8.154 25.623 1.00 95.88 427 TRP A C 1
ATOM 3290 O O . TRP A 1 427 ? -7.354 -8.293 24.431 1.00 95.88 427 TRP A O 1
ATOM 3300 N N . VAL A 1 428 ? -7.260 -7.074 26.315 1.00 97.44 428 VAL A N 1
ATOM 3301 C CA . VAL A 1 428 ? -6.645 -5.877 25.738 1.00 97.44 428 VAL A CA 1
ATOM 3302 C C . VAL A 1 428 ? -5.244 -5.651 26.299 1.00 97.44 428 VAL A C 1
ATOM 3304 O O . VAL A 1 428 ? -4.981 -5.833 27.492 1.00 97.44 428 VAL A O 1
ATOM 3307 N N . ARG A 1 429 ? -4.326 -5.206 25.438 1.00 98.19 429 ARG A N 1
ATOM 3308 C CA . ARG A 1 429 ? -2.996 -4.710 25.805 1.00 98.19 429 ARG A CA 1
ATOM 3309 C C . ARG A 1 429 ? -2.721 -3.369 25.148 1.00 98.19 429 ARG A C 1
ATOM 3311 O O . ARG A 1 429 ? -2.914 -3.212 23.950 1.00 98.19 429 ARG A O 1
ATOM 3318 N N . ILE A 1 430 ? -2.170 -2.443 25.924 1.00 98.44 430 ILE A N 1
ATOM 3319 C CA . ILE A 1 430 ? -1.648 -1.165 25.427 1.00 98.44 430 ILE A CA 1
ATOM 3320 C C . ILE A 1 430 ? -0.131 -1.179 25.611 1.00 98.44 430 ILE A C 1
ATOM 3322 O O . ILE A 1 430 ? 0.364 -1.463 26.706 1.00 98.44 430 ILE A O 1
ATOM 3326 N N . SER A 1 431 ? 0.622 -0.911 24.545 1.00 98.00 431 SER A N 1
ATOM 3327 C CA . SER A 1 431 ? 2.086 -0.941 24.562 1.00 98.00 431 SER A CA 1
ATOM 3328 C C . SER A 1 431 ? 2.706 0.274 25.260 1.00 98.00 431 SER A C 1
ATOM 3330 O O . SER A 1 431 ? 2.104 1.344 25.383 1.00 98.00 431 SER A O 1
ATOM 3332 N N . LYS A 1 432 ? 3.970 0.131 25.674 1.00 98.06 432 LYS A N 1
ATOM 3333 C CA . LYS A 1 432 ? 4.781 1.243 26.204 1.00 98.06 432 LYS A CA 1
ATOM 3334 C C . LYS A 1 432 ? 4.944 2.366 25.180 1.00 98.06 432 LYS A C 1
ATOM 3336 O O . LYS A 1 432 ? 4.906 3.535 25.555 1.00 98.06 432 LYS A O 1
ATOM 3341 N N . THR A 1 433 ? 5.086 2.014 23.901 1.00 95.12 433 THR A N 1
ATOM 3342 C CA . THR A 1 433 ? 5.224 2.969 22.795 1.00 95.12 433 THR A CA 1
ATOM 3343 C C . THR A 1 433 ? 3.947 3.781 22.597 1.00 95.12 433 THR A C 1
ATOM 3345 O O . THR A 1 433 ? 4.024 5.005 22.536 1.00 95.12 433 THR A O 1
ATOM 3348 N N . ALA A 1 434 ? 2.776 3.133 22.593 1.00 96.31 434 ALA A N 1
ATOM 3349 C CA . ALA A 1 434 ? 1.488 3.821 22.480 1.00 96.31 434 ALA A CA 1
ATOM 3350 C C . ALA A 1 434 ? 1.264 4.794 23.650 1.00 96.31 434 ALA A C 1
ATOM 3352 O O . ALA A 1 434 ? 0.934 5.963 23.441 1.00 96.31 434 ALA A O 1
ATOM 3353 N N . LYS A 1 435 ? 1.549 4.358 24.887 1.00 97.56 435 LYS A N 1
ATOM 3354 C CA . LYS A 1 435 ? 1.486 5.234 26.068 1.00 97.56 435 LYS A CA 1
ATOM 3355 C C . LYS A 1 435 ? 2.434 6.427 25.945 1.00 97.56 435 LYS A C 1
ATOM 3357 O O . LYS A 1 435 ? 2.055 7.549 26.269 1.00 97.56 435 LYS A O 1
ATOM 3362 N N . ALA A 1 436 ? 3.672 6.200 25.504 1.00 95.62 436 ALA A N 1
ATOM 3363 C CA . ALA A 1 436 ? 4.663 7.262 25.330 1.00 95.62 436 ALA A CA 1
ATOM 3364 C C . ALA A 1 436 ? 4.263 8.272 24.242 1.00 95.62 436 ALA A C 1
ATOM 3366 O O . ALA A 1 436 ? 4.549 9.457 24.391 1.00 95.62 436 ALA A O 1
ATOM 3367 N N . ALA A 1 437 ? 3.571 7.818 23.193 1.00 93.31 437 ALA A N 1
ATOM 3368 C CA . ALA A 1 437 ? 3.004 8.679 22.158 1.00 93.31 437 ALA A CA 1
ATOM 3369 C C . ALA A 1 437 ? 1.816 9.520 22.662 1.00 93.31 437 ALA A C 1
ATOM 3371 O O . ALA A 1 437 ? 1.518 10.563 22.087 1.00 93.31 437 ALA A O 1
ATOM 3372 N N . GLY A 1 438 ? 1.180 9.107 23.764 1.00 95.88 438 GLY A N 1
ATOM 3373 C CA . GLY A 1 438 ? 0.104 9.838 24.435 1.00 95.88 438 GLY A CA 1
ATOM 3374 C C . GLY A 1 438 ? -1.239 9.112 24.476 1.00 95.88 438 GLY A C 1
ATOM 3375 O O . GLY A 1 438 ? -2.202 9.711 24.949 1.00 95.88 438 GLY A O 1
ATOM 3376 N N . PHE A 1 439 ? -1.313 7.858 24.010 1.00 97.88 439 PHE A N 1
ATOM 3377 C CA . PHE A 1 439 ? -2.548 7.063 23.988 1.00 97.88 439 PHE A CA 1
ATOM 3378 C C . PHE A 1 439 ? -3.130 6.876 25.392 1.00 97.88 439 PHE A C 1
ATOM 3380 O O . PHE A 1 439 ? -2.388 6.596 26.339 1.00 97.88 439 PHE A O 1
ATOM 3387 N N . LYS A 1 440 ? -4.451 7.017 25.514 1.00 98.06 440 LYS A N 1
ATOM 3388 C CA . LYS A 1 440 ? -5.238 6.902 26.748 1.00 98.06 440 LYS A CA 1
ATOM 3389 C C . LYS A 1 440 ? -6.230 5.743 26.666 1.00 98.06 440 LYS A C 1
ATOM 3391 O O . LYS A 1 440 ? -6.667 5.363 25.590 1.00 98.06 440 LYS A O 1
ATOM 3396 N N . ILE A 1 441 ? -6.658 5.206 27.804 1.00 98.00 441 ILE A N 1
ATOM 3397 C CA . ILE A 1 441 ? -7.710 4.179 27.867 1.00 98.00 441 ILE A CA 1
ATOM 3398 C C . ILE A 1 441 ? -9.035 4.731 27.331 1.00 98.00 441 ILE A C 1
ATOM 3400 O O . ILE A 1 441 ? -9.757 4.009 26.646 1.00 98.00 441 ILE A O 1
ATOM 3404 N N . ILE A 1 442 ? -9.339 6.014 27.561 1.00 98.12 442 ILE A N 1
ATOM 3405 C CA . ILE A 1 442 ? -10.537 6.644 26.986 1.00 98.12 442 ILE A CA 1
ATOM 3406 C C . ILE A 1 442 ? -10.538 6.646 25.445 1.00 98.12 442 ILE A C 1
ATOM 3408 O O . ILE A 1 442 ? -11.611 6.666 24.835 1.00 98.12 442 ILE A O 1
ATOM 3412 N N . ASP A 1 443 ? -9.367 6.564 24.799 1.00 98.25 443 ASP A N 1
ATOM 3413 C CA . ASP A 1 443 ? -9.270 6.494 23.338 1.00 98.25 443 ASP A CA 1
ATOM 3414 C C . ASP A 1 443 ? -9.880 5.199 22.780 1.00 98.25 443 ASP A C 1
ATOM 3416 O O . ASP A 1 443 ? -10.402 5.225 21.668 1.00 98.25 443 ASP A O 1
ATOM 3420 N N . LEU A 1 444 ? -9.942 4.109 23.563 1.00 98.38 444 LEU A N 1
ATOM 3421 C CA . LEU A 1 444 ? -10.691 2.899 23.189 1.00 98.38 444 LEU A CA 1
ATOM 3422 C C . LEU A 1 444 ? -12.166 3.232 22.927 1.00 98.38 444 LEU A C 1
ATOM 3424 O O . LEU A 1 444 ? -12.727 2.849 21.906 1.00 98.38 444 LEU A O 1
ATOM 3428 N N . GLY A 1 445 ? -12.790 4.022 23.805 1.00 98.00 445 GLY A N 1
ATOM 3429 C CA . GLY A 1 445 ? -14.175 4.457 23.623 1.00 98.00 445 GLY A CA 1
ATOM 3430 C C . GLY A 1 445 ? -14.348 5.387 22.420 1.00 98.00 445 GLY A C 1
ATOM 3431 O O . GLY A 1 445 ? -15.327 5.259 21.686 1.00 98.00 445 GLY A O 1
ATOM 3432 N N . ARG A 1 446 ? -13.381 6.284 22.171 1.00 97.25 446 ARG A N 1
ATOM 3433 C CA . ARG A 1 446 ? -13.382 7.172 20.990 1.00 97.25 446 ARG A CA 1
ATOM 3434 C C . ARG A 1 446 ? -13.309 6.371 19.690 1.00 97.25 446 ARG A C 1
ATOM 3436 O O . ARG A 1 446 ? -14.074 6.656 18.772 1.00 97.25 446 ARG A O 1
ATOM 3443 N N . ILE A 1 447 ? -12.448 5.352 19.647 1.00 97.31 447 ILE A N 1
ATOM 3444 C CA . ILE A 1 447 ? -12.324 4.407 18.531 1.00 97.31 447 ILE A CA 1
ATOM 3445 C C . ILE A 1 447 ? -13.662 3.721 18.257 1.00 97.31 447 ILE A C 1
ATOM 3447 O O . ILE A 1 447 ? -14.143 3.751 17.125 1.00 97.31 447 ILE A O 1
ATOM 3451 N N . LEU A 1 448 ? -14.293 3.151 19.287 1.00 97.62 448 LEU A N 1
ATOM 3452 C CA . LEU A 1 448 ? -15.548 2.415 19.128 1.00 97.62 448 LEU A CA 1
ATOM 3453 C C . LEU A 1 448 ? -16.697 3.318 18.658 1.00 97.62 448 LEU A C 1
ATOM 3455 O O . LEU A 1 448 ? -17.414 2.955 17.727 1.00 97.62 448 LEU A O 1
ATOM 3459 N N . VAL A 1 449 ? -16.845 4.516 19.236 1.00 95.19 449 VAL A N 1
ATOM 3460 C CA . VAL A 1 449 ? -17.845 5.503 18.786 1.00 95.19 449 VAL A CA 1
ATOM 3461 C C . VAL A 1 449 ? -17.636 5.858 17.316 1.00 95.19 449 VAL A C 1
ATOM 3463 O O . VAL A 1 449 ? -18.588 5.850 16.536 1.00 95.19 449 VAL A O 1
ATOM 3466 N N . HIS A 1 450 ? -16.394 6.158 16.938 1.00 92.12 450 HIS A N 1
ATOM 3467 C CA . HIS A 1 450 ? -16.048 6.548 15.579 1.00 92.12 450 HIS A CA 1
ATOM 3468 C C . HIS A 1 450 ? -16.336 5.423 14.575 1.00 92.12 450 HIS A C 1
ATOM 3470 O O . HIS A 1 450 ? -17.057 5.634 13.603 1.00 92.12 450 HIS A O 1
ATOM 3476 N N . LYS A 1 451 ? -15.851 4.207 14.842 1.00 91.12 451 LYS A N 1
ATOM 3477 C CA . LYS A 1 451 ? -15.979 3.069 13.923 1.00 91.12 451 LYS A CA 1
ATOM 3478 C C . LYS A 1 451 ? -17.403 2.567 13.755 1.00 91.12 451 LYS A C 1
ATOM 3480 O O . LYS A 1 451 ? -17.787 2.226 12.639 1.00 91.12 451 LYS A O 1
ATOM 3485 N N . ILE A 1 452 ? -18.205 2.557 14.820 1.00 92.88 452 ILE A N 1
ATOM 3486 C CA . ILE A 1 452 ? -19.618 2.186 14.696 1.00 92.88 452 ILE A CA 1
ATOM 3487 C C . ILE A 1 452 ? -20.368 3.190 13.817 1.00 92.88 452 ILE A C 1
ATOM 3489 O O . ILE A 1 452 ? -21.145 2.779 12.957 1.00 92.88 452 ILE A O 1
ATOM 3493 N N . LYS A 1 453 ? -20.110 4.493 13.972 1.00 86.88 453 LYS A N 1
ATOM 3494 C CA . LYS A 1 453 ? -20.706 5.514 13.099 1.00 86.88 453 LYS A CA 1
ATOM 3495 C C . LYS A 1 453 ? -20.241 5.392 11.655 1.00 86.88 453 LYS A C 1
ATOM 3497 O O . LYS A 1 453 ? -21.060 5.502 10.749 1.00 86.88 453 LYS A O 1
ATOM 3502 N N . GLU A 1 454 ? -18.949 5.167 11.448 1.00 84.56 454 GLU A N 1
ATOM 3503 C CA . GLU A 1 454 ? -18.370 5.039 10.112 1.00 84.56 454 GLU A CA 1
ATOM 3504 C C . GLU A 1 454 ? -18.972 3.847 9.354 1.00 84.56 454 GLU A C 1
ATOM 3506 O O . GLU A 1 454 ? -19.423 3.990 8.220 1.00 84.56 454 GLU A O 1
ATOM 3511 N N . GLU A 1 455 ? -19.019 2.671 9.982 1.00 85.12 455 GLU A N 1
ATOM 3512 C CA . GLU A 1 455 ? -19.438 1.439 9.304 1.00 85.12 455 GLU A CA 1
ATOM 3513 C C . GLU A 1 455 ? -20.960 1.265 9.257 1.00 85.12 455 GLU A C 1
ATOM 3515 O O . GLU A 1 455 ? -21.492 0.688 8.306 1.00 85.12 455 GLU A O 1
ATOM 3520 N N . PHE A 1 456 ? -21.679 1.776 10.261 1.00 85.25 456 PHE A N 1
ATOM 3521 C CA . PHE A 1 456 ? -23.113 1.539 10.436 1.00 85.25 456 PHE A CA 1
ATOM 3522 C C . PHE A 1 456 ? -23.954 2.818 10.470 1.00 85.25 456 PHE A C 1
ATOM 3524 O O . PHE A 1 456 ? -25.115 2.761 10.873 1.00 85.25 456 PHE A O 1
ATOM 3531 N N . GLY A 1 457 ? -23.434 3.957 9.999 1.00 78.38 457 GLY A N 1
ATOM 3532 C CA . GLY A 1 457 ? -24.127 5.256 10.020 1.00 78.38 457 GLY A CA 1
ATOM 3533 C C . GLY A 1 457 ? -25.485 5.298 9.299 1.00 78.38 457 GLY A C 1
ATOM 3534 O O . GLY A 1 457 ? -26.310 6.165 9.572 1.00 78.38 457 GLY A O 1
ATOM 3535 N N . ASN A 1 458 ? -25.766 4.330 8.419 1.00 75.81 458 ASN A N 1
ATOM 3536 C CA . ASN A 1 458 ? -27.081 4.170 7.777 1.00 75.81 458 ASN A CA 1
ATOM 3537 C C . ASN A 1 458 ? -28.157 3.574 8.708 1.00 75.81 458 ASN A C 1
ATOM 3539 O O . ASN A 1 458 ? -29.353 3.686 8.435 1.00 75.81 458 ASN A O 1
ATOM 3543 N N . VAL A 1 459 ? -27.737 2.903 9.781 1.00 83.81 459 VAL A N 1
ATOM 3544 C CA . VAL A 1 459 ? -28.604 2.227 10.756 1.00 83.81 459 VAL A CA 1
ATOM 3545 C C . VAL A 1 459 ? -28.553 2.940 12.103 1.00 83.81 459 VAL A C 1
ATOM 3547 O O . VAL A 1 459 ? -29.587 3.121 12.744 1.00 83.81 459 VAL A O 1
ATOM 3550 N N . VAL A 1 460 ? -27.359 3.363 12.513 1.00 85.75 460 VAL A N 1
ATOM 3551 C CA . VAL A 1 460 ? -27.071 3.970 13.808 1.00 85.75 460 VAL A CA 1
ATOM 3552 C C . VAL A 1 460 ? -26.851 5.466 13.637 1.00 85.75 460 VAL A C 1
ATOM 3554 O O . VAL A 1 460 ? -25.972 5.902 12.904 1.00 85.75 460 VAL A O 1
ATOM 3557 N N . THR A 1 461 ? -27.643 6.255 14.355 1.00 75.56 461 THR A N 1
ATOM 3558 C CA . THR A 1 461 ? -27.621 7.726 14.283 1.00 75.56 461 THR A CA 1
ATOM 3559 C C . THR A 1 461 ? -26.979 8.380 15.500 1.00 75.56 461 THR A C 1
ATOM 3561 O O . THR A 1 461 ? -26.500 9.505 15.395 1.00 75.56 461 THR A O 1
ATOM 3564 N N . ARG A 1 462 ? -26.972 7.697 16.654 1.00 85.88 462 ARG A N 1
ATOM 3565 C CA . ARG A 1 462 ? -26.302 8.151 17.875 1.00 85.88 462 ARG A CA 1
ATOM 3566 C C . ARG A 1 462 ? -25.491 7.029 18.486 1.00 85.88 462 ARG A C 1
ATOM 3568 O O . ARG A 1 462 ? -25.982 5.903 18.569 1.00 85.88 462 ARG A O 1
ATOM 3575 N N . VAL A 1 463 ? -24.284 7.350 18.934 1.00 95.06 463 VAL A N 1
ATOM 3576 C CA . VAL A 1 463 ? -23.388 6.396 19.595 1.00 95.06 463 VAL A CA 1
ATOM 3577 C C . VAL A 1 463 ? -22.715 7.065 20.778 1.00 95.06 463 VAL A C 1
ATOM 3579 O O . VAL A 1 463 ? -22.170 8.157 20.629 1.00 95.06 463 VAL A O 1
ATOM 3582 N N . GLN A 1 464 ? -22.691 6.389 21.920 1.00 97.50 464 GLN A N 1
ATOM 3583 C CA . GLN A 1 464 ? -21.851 6.755 23.056 1.00 97.50 464 GLN A CA 1
ATOM 3584 C C . GLN A 1 464 ? -21.074 5.542 23.563 1.00 97.50 464 GLN A C 1
ATOM 3586 O O . GLN A 1 464 ? -21.495 4.403 23.367 1.00 97.50 464 GLN A O 1
ATOM 3591 N N . ALA A 1 465 ? -19.963 5.783 24.252 1.00 98.50 465 ALA A N 1
ATOM 3592 C CA . ALA A 1 465 ? -19.185 4.739 24.902 1.00 98.50 465 ALA A CA 1
ATOM 3593 C C . ALA A 1 465 ? -18.877 5.084 26.362 1.00 98.50 465 ALA A C 1
ATOM 3595 O O . ALA A 1 465 ? -18.558 6.222 26.714 1.00 98.50 465 ALA A O 1
ATOM 3596 N N . THR A 1 466 ? -18.918 4.068 27.217 1.00 98.75 466 THR A N 1
ATOM 3597 C CA . THR A 1 466 ? -18.403 4.112 28.584 1.00 98.75 466 THR A CA 1
ATOM 3598 C C . THR A 1 466 ? -17.303 3.071 28.721 1.00 98.75 466 THR A C 1
ATOM 3600 O O . THR A 1 466 ? -17.551 1.876 28.571 1.00 98.75 466 THR A O 1
ATOM 3603 N N . VAL A 1 467 ? -16.095 3.533 29.028 1.00 98.69 467 VAL A N 1
ATOM 3604 C CA . VAL A 1 467 ? -14.948 2.691 29.365 1.00 98.69 467 VAL A CA 1
ATOM 3605 C C . VAL A 1 467 ? -14.805 2.668 30.884 1.00 98.69 467 VAL A C 1
ATOM 3607 O O . VAL A 1 467 ? -14.865 3.713 31.531 1.00 98.69 467 VAL A O 1
ATOM 3610 N N . ILE A 1 468 ? -14.656 1.489 31.481 1.00 98.75 468 ILE A N 1
ATOM 3611 C CA . ILE A 1 468 ? -14.644 1.320 32.940 1.00 98.75 468 ILE A CA 1
ATOM 3612 C C . ILE A 1 468 ? -13.381 0.578 33.350 1.00 98.75 468 ILE A C 1
ATOM 3614 O O . ILE A 1 468 ? -13.160 -0.541 32.906 1.00 98.75 468 ILE A O 1
ATOM 3618 N N . THR A 1 469 ? -12.587 1.181 34.229 1.00 98.50 469 THR A N 1
ATOM 3619 C CA . THR A 1 469 ? -11.399 0.574 34.856 1.00 98.50 469 THR A CA 1
ATOM 3620 C C . THR A 1 469 ? -11.518 0.501 36.379 1.00 98.50 469 THR A C 1
ATOM 3622 O O . THR A 1 469 ? -10.593 0.068 37.067 1.00 98.50 469 THR A O 1
ATOM 3625 N N . ASP A 1 470 ? -12.658 0.922 36.932 1.00 98.19 470 ASP A N 1
ATOM 3626 C CA . ASP A 1 470 ? -13.015 0.707 38.330 1.00 98.19 470 ASP A CA 1
ATOM 3627 C C . ASP A 1 470 ? -13.640 -0.682 38.531 1.00 98.19 470 ASP A C 1
ATOM 3629 O O . ASP A 1 470 ? -14.599 -1.055 37.854 1.00 98.19 470 ASP A O 1
ATOM 3633 N N . GLN A 1 471 ? -13.111 -1.452 39.485 1.00 97.06 471 GLN A N 1
ATOM 3634 C CA . GLN A 1 471 ? -13.572 -2.820 39.741 1.00 97.06 471 GLN A CA 1
ATOM 3635 C C . GLN A 1 471 ? -15.020 -2.865 40.249 1.00 97.06 471 GLN A C 1
ATOM 3637 O O . GLN A 1 471 ? -15.781 -3.737 39.838 1.00 97.06 471 GLN A O 1
ATOM 3642 N N . ALA A 1 472 ? -15.408 -1.943 41.134 1.00 97.75 472 ALA A N 1
ATOM 3643 C CA . ALA A 1 472 ? -16.729 -1.973 41.752 1.00 97.75 472 ALA A CA 1
ATOM 3644 C C . ALA A 1 472 ? -17.826 -1.614 40.741 1.00 97.75 472 ALA A C 1
ATOM 3646 O O . ALA A 1 472 ? -18.887 -2.241 40.729 1.00 97.75 472 ALA A O 1
ATOM 3647 N N . GLU A 1 473 ? -17.567 -0.641 39.867 1.00 98.06 473 GLU A N 1
ATOM 3648 C CA . GLU A 1 473 ? -18.488 -0.316 38.780 1.00 98.06 473 GLU A CA 1
ATOM 3649 C C . GLU A 1 473 ? -18.527 -1.432 37.721 1.00 98.06 473 GLU A C 1
ATOM 3651 O O . GLU A 1 473 ? -19.614 -1.768 37.251 1.00 98.06 473 GLU A O 1
ATOM 3656 N N . LEU A 1 474 ? -17.400 -2.082 37.393 1.00 97.12 474 LEU A N 1
ATOM 3657 C CA . LEU A 1 474 ? -17.409 -3.252 36.502 1.00 97.12 474 LEU A CA 1
ATOM 3658 C C . LEU A 1 474 ? -18.302 -4.367 37.062 1.00 97.12 474 LEU A C 1
ATOM 3660 O O . LEU A 1 474 ? -19.194 -4.848 36.358 1.00 97.12 474 LEU A O 1
ATOM 3664 N N . ASP A 1 475 ? -18.115 -4.736 38.332 1.00 96.75 475 ASP A N 1
ATOM 3665 C CA . ASP A 1 475 ? -18.890 -5.789 39.001 1.00 96.75 475 ASP A CA 1
ATOM 3666 C C . ASP A 1 475 ? -20.390 -5.461 39.037 1.00 96.75 475 ASP A C 1
ATOM 3668 O O . ASP A 1 475 ? -21.236 -6.354 38.955 1.00 96.75 475 ASP A O 1
ATOM 3672 N N . ARG A 1 476 ? -20.737 -4.171 39.114 1.00 97.81 476 ARG A N 1
ATOM 3673 C CA . ARG A 1 476 ? -22.122 -3.696 39.058 1.00 97.81 476 ARG A CA 1
ATOM 3674 C C . ARG A 1 476 ? -22.744 -3.850 37.668 1.00 97.81 476 ARG A C 1
ATOM 3676 O O . ARG A 1 476 ? -23.944 -4.110 37.579 1.00 97.81 476 ARG A O 1
ATOM 3683 N N . ARG A 1 477 ? -21.969 -3.665 36.595 1.00 96.94 477 ARG A N 1
ATOM 3684 C CA . ARG A 1 477 ? -22.460 -3.678 35.201 1.00 96.94 477 ARG A CA 1
ATOM 3685 C C . ARG A 1 477 ? -22.424 -5.068 34.565 1.00 96.94 477 ARG A C 1
ATOM 3687 O O . ARG A 1 477 ? -23.269 -5.373 33.725 1.00 96.94 477 ARG A O 1
ATOM 3694 N N . LEU A 1 478 ? -21.512 -5.934 35.003 1.00 95.56 478 LEU A N 1
ATOM 3695 C CA . LEU A 1 478 ? -21.336 -7.283 34.463 1.00 95.56 478 LEU A CA 1
ATOM 3696 C C . LEU A 1 478 ? -22.627 -8.138 34.444 1.00 95.56 478 LEU A C 1
ATOM 3698 O O . LEU A 1 478 ? -22.861 -8.799 33.431 1.00 95.56 478 LEU A O 1
ATOM 3702 N N . PRO A 1 479 ? -23.506 -8.133 35.471 1.00 97.31 479 PRO A N 1
ATOM 3703 C CA . PRO A 1 479 ? -24.742 -8.918 35.435 1.00 97.31 479 PRO A CA 1
ATOM 3704 C C . PRO A 1 479 ? -25.691 -8.548 34.285 1.00 97.31 479 PRO A C 1
ATOM 3706 O O . PRO A 1 479 ? -26.341 -9.432 33.727 1.00 97.31 479 PRO A O 1
ATOM 3709 N N . GLU A 1 480 ? -25.775 -7.264 33.914 1.00 95.00 480 GLU A N 1
ATOM 3710 C CA . GLU A 1 480 ? -26.581 -6.816 32.767 1.00 95.00 480 GLU A CA 1
ATOM 3711 C C . GLU A 1 480 ? -25.998 -7.354 31.457 1.00 95.00 480 GLU A C 1
ATOM 3713 O O . GLU A 1 480 ? -26.734 -7.885 30.624 1.00 95.00 480 GLU A O 1
ATOM 3718 N N . ALA A 1 481 ? -24.672 -7.285 31.314 1.00 94.69 481 ALA A N 1
ATOM 3719 C CA . ALA A 1 481 ? -23.978 -7.786 30.136 1.00 94.69 481 ALA A CA 1
ATOM 3720 C C . ALA A 1 481 ? -24.163 -9.302 29.963 1.00 94.69 481 ALA A C 1
ATOM 3722 O O . ALA A 1 481 ? -24.561 -9.751 28.891 1.00 94.69 481 ALA A O 1
ATOM 3723 N N . LEU A 1 482 ? -23.976 -10.083 31.036 1.00 94.06 482 LEU A N 1
ATOM 3724 C CA . LEU A 1 482 ? -24.191 -11.535 31.021 1.00 94.06 482 LEU A CA 1
ATOM 3725 C C . LEU A 1 482 ? -25.621 -11.899 30.610 1.00 94.06 482 LEU A C 1
ATOM 3727 O O . LEU A 1 482 ? -25.812 -12.755 29.751 1.00 94.06 482 LEU A O 1
ATOM 3731 N N . LYS A 1 483 ? -26.622 -11.194 31.151 1.00 95.44 483 LYS A N 1
ATOM 3732 C CA . LYS A 1 483 ? -28.025 -11.401 30.774 1.00 95.44 483 LYS A CA 1
ATOM 3733 C C . LYS A 1 483 ? -28.272 -11.122 29.286 1.00 95.44 483 LYS A C 1
ATOM 3735 O O . LYS A 1 483 ? -29.054 -11.833 28.658 1.00 95.44 483 LYS A O 1
ATOM 3740 N N . SER A 1 484 ? -27.631 -10.095 28.727 1.00 93.19 484 SER A N 1
ATOM 3741 C CA . SER A 1 484 ? -27.725 -9.789 27.296 1.00 93.19 484 SER A CA 1
ATOM 3742 C C . SER A 1 484 ? -27.087 -10.887 26.440 1.00 93.19 484 SER A C 1
ATOM 3744 O O . SER A 1 484 ? -27.701 -11.350 25.477 1.00 93.19 484 SER A O 1
ATOM 3746 N N . TYR A 1 485 ? -25.901 -11.378 26.820 1.00 92.25 485 TYR A N 1
ATOM 3747 C CA . TYR A 1 485 ? -25.254 -12.493 26.121 1.00 92.25 485 TYR A CA 1
ATOM 3748 C C . TYR A 1 485 ? -26.112 -13.759 26.151 1.00 92.25 485 TYR A C 1
ATOM 3750 O O . TYR A 1 485 ? -26.318 -14.366 25.102 1.00 92.25 485 TYR A O 1
ATOM 3758 N N . ASP A 1 486 ? -26.677 -14.106 27.310 1.00 91.00 486 ASP A N 1
ATOM 3759 C CA . ASP A 1 486 ? -27.559 -15.267 27.451 1.00 91.00 486 ASP A CA 1
ATOM 3760 C C . ASP A 1 486 ? -28.793 -15.144 26.542 1.00 91.00 486 ASP A C 1
ATOM 3762 O O . ASP A 1 486 ? -29.139 -16.091 25.836 1.00 91.00 486 ASP A O 1
ATOM 3766 N N . ALA A 1 487 ? -29.419 -13.962 26.482 1.00 88.25 487 ALA A N 1
ATOM 3767 C CA . ALA A 1 487 ? -30.567 -13.708 25.609 1.00 88.25 487 ALA A CA 1
ATOM 3768 C C . ALA A 1 487 ? -30.211 -13.780 24.110 1.00 88.25 487 ALA A C 1
ATOM 3770 O O . ALA A 1 487 ? -31.023 -14.215 23.288 1.00 88.25 487 ALA A O 1
ATOM 3771 N N . ARG A 1 488 ? -28.999 -13.361 23.722 1.00 87.00 488 ARG A N 1
ATOM 3772 C CA . ARG A 1 488 ? -28.485 -13.520 22.348 1.00 87.00 488 ARG A CA 1
ATOM 3773 C C . ARG A 1 488 ? -28.237 -14.989 22.016 1.00 87.00 488 ARG A C 1
ATOM 3775 O O . ARG A 1 488 ? -28.642 -15.448 20.950 1.00 87.00 488 ARG A O 1
ATOM 3782 N N . ASP A 1 489 ? -27.634 -15.738 22.932 1.00 83.69 489 ASP A N 1
ATOM 3783 C CA . ASP A 1 489 ? -27.352 -17.161 22.737 1.00 83.69 489 ASP A CA 1
ATOM 3784 C C . ASP A 1 489 ? -28.639 -17.997 22.687 1.00 83.69 489 ASP A C 1
ATOM 3786 O O . ASP A 1 489 ? -28.727 -18.961 21.926 1.00 83.69 489 ASP A O 1
ATOM 3790 N N . GLU A 1 490 ? -29.664 -17.625 23.453 1.00 84.81 490 GLU A N 1
ATOM 3791 C CA . GLU A 1 490 ? -30.971 -18.284 23.432 1.00 84.81 490 GLU A CA 1
ATOM 3792 C C . GLU A 1 490 ? -31.704 -18.075 22.098 1.00 84.81 490 GLU A C 1
ATOM 3794 O O . GLU A 1 490 ? -32.254 -19.034 21.552 1.00 84.81 490 GLU A O 1
ATOM 3799 N N . ARG A 1 491 ? -31.617 -16.871 21.508 1.00 77.50 491 ARG A N 1
ATOM 3800 C CA . ARG A 1 491 ? -32.095 -16.608 20.137 1.00 77.50 491 ARG A CA 1
ATOM 3801 C C . ARG A 1 491 ? -31.372 -17.481 19.109 1.00 77.50 491 ARG A C 1
ATOM 3803 O O . ARG A 1 491 ? -32.024 -18.123 18.288 1.00 77.50 491 ARG A O 1
ATOM 3810 N N . MET A 1 492 ? -30.042 -17.566 19.192 1.00 72.12 492 MET A N 1
ATOM 3811 C CA . MET A 1 492 ? -29.238 -18.372 18.264 1.00 72.12 492 MET A CA 1
ATOM 3812 C C . MET A 1 492 ? -29.510 -19.877 18.381 1.00 72.12 492 MET A C 1
ATOM 3814 O O . MET A 1 492 ? -29.511 -20.573 17.372 1.00 72.12 492 MET A O 1
ATOM 3818 N N . LYS A 1 493 ? -29.804 -20.400 19.580 1.00 73.44 493 LYS A N 1
ATOM 3819 C CA . LYS A 1 493 ? -30.151 -21.824 19.776 1.00 73.44 493 LYS A CA 1
ATOM 3820 C C . LYS A 1 493 ? -31.426 -22.254 19.040 1.00 73.44 493 LYS A C 1
ATOM 3822 O O . LYS A 1 493 ? -31.591 -23.445 18.778 1.00 73.44 493 LYS A O 1
ATOM 3827 N N . GLY A 1 494 ? -32.334 -21.319 18.751 1.00 70.81 494 GLY A N 1
ATOM 3828 C CA . GLY A 1 494 ? -33.573 -21.584 18.016 1.00 70.81 494 GLY A CA 1
ATOM 3829 C C . GLY A 1 494 ? -33.409 -21.615 16.493 1.00 70.81 494 GLY A C 1
ATOM 3830 O O . GLY A 1 494 ? -34.273 -22.161 15.811 1.00 70.81 494 GLY A O 1
ATOM 3831 N N . LEU A 1 495 ? -32.311 -21.061 15.973 1.00 76.56 495 LEU A N 1
ATOM 3832 C CA . LEU A 1 495 ? -32.029 -20.925 14.547 1.00 76.56 495 LEU A CA 1
ATOM 3833 C C . LEU A 1 495 ? -31.376 -22.208 14.015 1.00 76.56 495 LEU A C 1
ATOM 3835 O O . LEU A 1 495 ? -30.183 -22.443 14.186 1.00 76.56 495 LEU A O 1
ATOM 3839 N N . LYS A 1 496 ? -32.192 -23.047 13.378 1.00 83.69 496 LYS A N 1
ATOM 3840 C CA . LYS A 1 496 ? -31.779 -24.231 12.606 1.00 83.69 496 LYS A CA 1
ATOM 3841 C C . LYS A 1 496 ? -32.056 -24.030 11.126 1.00 83.69 496 LYS A C 1
ATOM 3843 O O . LYS A 1 496 ? -32.933 -23.235 10.781 1.00 83.69 496 LYS A O 1
ATOM 3848 N N . ASP A 1 497 ? -31.403 -24.802 10.269 1.00 88.25 497 ASP A N 1
ATOM 3849 C CA . ASP A 1 497 ? -31.639 -24.720 8.826 1.00 88.25 497 ASP A CA 1
ATOM 3850 C C . ASP A 1 497 ? -33.114 -25.004 8.481 1.00 88.25 497 ASP A C 1
ATOM 3852 O O . ASP A 1 497 ? -33.707 -24.281 7.688 1.00 88.25 497 ASP A O 1
ATOM 3856 N N . ASP A 1 498 ? -33.755 -25.950 9.179 1.00 88.75 498 ASP A N 1
ATOM 3857 C CA . ASP A 1 498 ? -35.185 -26.276 9.010 1.00 88.75 498 ASP A CA 1
ATOM 3858 C C . ASP A 1 498 ? -36.148 -25.203 9.563 1.00 88.75 498 ASP A C 1
ATOM 3860 O O . ASP A 1 498 ? -37.356 -25.264 9.330 1.00 88.75 498 ASP A O 1
ATOM 3864 N N . SER A 1 499 ? -35.644 -24.249 10.355 1.00 86.62 499 SER A N 1
ATOM 3865 C CA . SER A 1 499 ? -36.456 -23.191 10.979 1.00 86.62 499 SER A CA 1
ATOM 3866 C C . SER A 1 499 ? -36.539 -21.909 10.146 1.00 86.62 499 SER A C 1
ATOM 3868 O O . SER A 1 499 ? -37.280 -20.997 10.513 1.00 86.62 499 SER A O 1
ATOM 3870 N N . VAL A 1 500 ? -35.789 -21.834 9.043 1.00 85.25 500 VAL A N 1
ATOM 3871 C CA . VAL A 1 500 ? -35.726 -20.671 8.153 1.00 85.25 500 VAL A CA 1
ATOM 3872 C C . VAL A 1 500 ? -36.139 -21.065 6.737 1.00 85.25 500 VAL A C 1
ATOM 3874 O O . VAL A 1 500 ? -35.949 -22.197 6.307 1.00 85.25 500 VAL A O 1
ATOM 3877 N N . ASP A 1 501 ? -36.705 -20.123 5.990 1.00 91.31 501 ASP A N 1
ATOM 3878 C CA . ASP A 1 501 ? -37.076 -20.308 4.581 1.00 91.31 501 ASP A CA 1
ATOM 3879 C C . ASP A 1 501 ? -36.063 -19.680 3.608 1.00 91.31 501 ASP A C 1
ATOM 3881 O O . ASP A 1 501 ? -36.170 -19.854 2.392 1.00 91.31 501 ASP A O 1
ATOM 3885 N N . THR A 1 502 ? -35.070 -18.964 4.145 1.00 89.06 502 THR A N 1
ATOM 3886 C CA . THR A 1 502 ? -34.134 -18.138 3.385 1.00 89.06 502 THR A CA 1
ATOM 3887 C C . THR A 1 502 ? -32.702 -18.352 3.874 1.00 89.06 502 THR A C 1
ATOM 3889 O O . THR A 1 502 ? -32.400 -18.177 5.054 1.00 89.06 502 THR A O 1
ATOM 3892 N N . PHE A 1 503 ? -31.802 -18.674 2.944 1.00 93.06 503 PHE A N 1
ATOM 3893 C CA . PHE A 1 503 ? -30.350 -18.638 3.144 1.00 93.06 503 PHE A CA 1
ATOM 3894 C C . PHE A 1 503 ? -29.747 -17.419 2.451 1.00 93.06 503 PHE A C 1
ATOM 3896 O O . PHE A 1 503 ? -30.323 -16.879 1.505 1.00 93.06 503 PHE A O 1
ATOM 3903 N N . TYR A 1 504 ? -28.556 -17.015 2.890 1.00 89.12 504 TYR A N 1
ATOM 3904 C CA . TYR A 1 504 ? -27.853 -15.869 2.323 1.00 89.12 504 TYR A CA 1
ATOM 3905 C C . TYR A 1 504 ? -26.688 -16.324 1.454 1.00 89.12 504 TYR A C 1
ATOM 3907 O O . TYR A 1 504 ? -25.891 -17.173 1.848 1.00 89.12 504 TYR A O 1
ATOM 3915 N N . THR A 1 505 ? -26.556 -15.731 0.272 1.00 87.56 505 THR A N 1
ATOM 3916 C CA . THR A 1 505 ? -25.367 -15.903 -0.564 1.00 87.56 505 THR A CA 1
ATOM 3917 C C . THR A 1 505 ? -24.376 -14.782 -0.284 1.00 87.56 505 THR A C 1
ATOM 3919 O O . THR A 1 505 ? -24.738 -13.610 -0.377 1.00 87.56 505 THR A O 1
ATOM 3922 N N . CYS A 1 506 ? -23.121 -15.118 -0.005 1.00 74.44 506 CYS A N 1
ATOM 3923 C CA . CYS A 1 506 ? -22.033 -14.156 0.094 1.00 74.44 506 CYS A CA 1
ATOM 3924 C C . CYS A 1 506 ? -21.070 -14.351 -1.082 1.00 74.44 506 CYS A C 1
ATOM 3926 O O . CYS A 1 506 ? -20.437 -15.398 -1.225 1.00 74.44 506 CYS A O 1
ATOM 3928 N N . ALA A 1 507 ? -20.971 -13.323 -1.925 1.00 71.44 507 ALA A N 1
ATOM 3929 C CA . ALA A 1 507 ? -20.066 -13.267 -3.072 1.00 71.44 507 ALA A CA 1
ATOM 3930 C C . ALA A 1 507 ? -18.786 -12.464 -2.773 1.00 71.44 507 ALA A C 1
ATOM 3932 O O . ALA A 1 507 ? -18.026 -12.142 -3.676 1.00 71.44 507 ALA A O 1
ATOM 3933 N N . MET A 1 508 ? -18.529 -12.132 -1.506 1.00 52.72 508 MET A N 1
ATOM 3934 C CA . MET A 1 508 ? -17.413 -11.278 -1.085 1.00 52.72 508 MET A CA 1
ATOM 3935 C C . MET A 1 508 ? -16.043 -11.801 -1.567 1.00 52.72 508 MET A C 1
ATOM 3937 O O . MET A 1 508 ? -15.201 -11.040 -2.049 1.00 52.72 508 MET A O 1
ATOM 3941 N N . CYS A 1 509 ? -15.852 -13.122 -1.534 1.00 53.50 509 CYS A N 1
ATOM 3942 C CA . CYS A 1 509 ? -14.635 -13.784 -2.003 1.00 53.50 509 CYS A CA 1
ATOM 3943 C C . CYS A 1 509 ? -14.549 -13.937 -3.532 1.00 53.50 509 CYS A C 1
ATOM 3945 O O . CYS A 1 509 ? -13.505 -14.360 -4.024 1.00 53.50 509 CYS A O 1
ATOM 3947 N N . GLN A 1 510 ? -15.585 -13.568 -4.304 1.00 50.12 510 GLN A N 1
ATOM 3948 C CA . GLN A 1 510 ? -15.489 -13.538 -5.775 1.00 50.12 510 GLN A CA 1
ATOM 3949 C C . GLN A 1 510 ? -14.437 -12.557 -6.276 1.00 50.12 510 GLN A C 1
ATOM 3951 O O . GLN A 1 510 ? -13.944 -12.715 -7.387 1.00 50.12 510 GLN A O 1
ATOM 3956 N N . SER A 1 511 ? -14.044 -11.611 -5.423 1.00 41.16 511 SER A N 1
ATOM 3957 C CA . SER A 1 511 ? -12.860 -10.784 -5.612 1.00 41.16 511 SER A CA 1
ATOM 3958 C C . SER A 1 511 ? -11.628 -11.624 -5.979 1.00 41.16 511 SER A C 1
ATOM 3960 O O . SER A 1 511 ? -11.024 -11.378 -7.006 1.00 41.16 511 SER A O 1
ATOM 3962 N N . PHE A 1 512 ? -11.267 -12.662 -5.224 1.00 42.62 512 PHE A N 1
ATOM 3963 C CA . PHE A 1 512 ? -10.075 -13.485 -5.508 1.00 42.62 512 PHE A CA 1
ATOM 3964 C C . PHE A 1 512 ? -10.388 -14.913 -5.989 1.00 42.62 512 PHE A C 1
ATOM 3966 O O . PHE A 1 512 ? -9.479 -15.647 -6.386 1.00 42.62 512 PHE A O 1
ATOM 3973 N N . ALA A 1 513 ? -11.657 -15.321 -5.955 1.00 45.03 513 ALA A N 1
ATOM 3974 C CA . ALA A 1 513 ? -12.141 -16.615 -6.417 1.00 45.03 513 ALA A CA 1
ATOM 3975 C C . ALA A 1 513 ? -13.442 -16.435 -7.232 1.00 45.03 513 ALA A C 1
ATOM 3977 O O . ALA A 1 513 ? -14.525 -16.668 -6.697 1.00 45.03 513 ALA A O 1
ATOM 3978 N N . PRO A 1 514 ? -13.370 -16.059 -8.526 1.00 46.12 514 PRO A N 1
ATOM 3979 C CA . PRO A 1 514 ? -14.525 -15.599 -9.317 1.00 46.12 514 PRO A CA 1
ATOM 3980 C C . PRO A 1 514 ? -15.723 -16.563 -9.369 1.00 46.12 514 PRO A C 1
ATOM 3982 O O . PRO A 1 514 ? -16.868 -16.135 -9.469 1.00 46.12 514 PRO A O 1
ATOM 3985 N N . GLY A 1 515 ? -15.477 -17.874 -9.267 1.00 67.44 515 GLY A N 1
ATOM 3986 C CA . GLY A 1 515 ? -16.524 -18.904 -9.240 1.00 67.44 515 GLY A CA 1
ATOM 3987 C C . GLY A 1 515 ? -17.062 -19.258 -7.847 1.00 67.44 515 GLY A C 1
ATOM 3988 O O . GLY A 1 515 ? -17.908 -20.142 -7.732 1.00 67.44 515 GLY A O 1
ATOM 3989 N N . HIS A 1 516 ? -16.561 -18.636 -6.779 1.00 69.81 516 HIS A N 1
ATOM 3990 C CA . HIS A 1 516 ? -16.896 -18.992 -5.404 1.00 69.81 516 HIS A CA 1
ATOM 3991 C C . HIS A 1 516 ? -18.113 -18.213 -4.893 1.00 69.81 516 HIS A C 1
ATOM 3993 O O . HIS A 1 516 ? -18.159 -16.993 -4.982 1.00 69.81 516 HIS A O 1
ATOM 3999 N N . ILE A 1 517 ? -19.080 -18.907 -4.295 1.0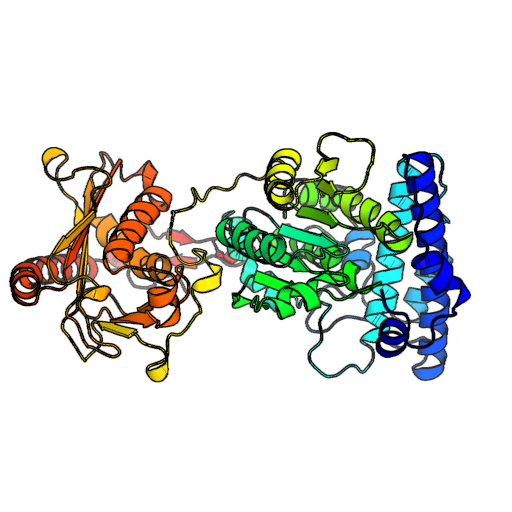0 79.00 517 ILE A N 1
ATOM 4000 C CA . ILE A 1 517 ? -20.191 -18.297 -3.556 1.00 79.00 517 ILE A CA 1
ATOM 4001 C C . ILE A 1 517 ? -20.338 -19.059 -2.242 1.00 79.00 517 ILE A C 1
ATOM 4003 O O . ILE A 1 517 ? -20.541 -20.275 -2.245 1.00 79.00 517 ILE A O 1
ATOM 4007 N N . CYS A 1 518 ? -20.264 -18.344 -1.122 1.00 77.50 518 CYS A N 1
ATOM 4008 C CA . CYS A 1 518 ? -20.640 -18.893 0.174 1.00 77.50 518 CYS A CA 1
ATOM 4009 C C . CYS A 1 518 ? -22.166 -18.933 0.272 1.00 77.50 518 CYS A C 1
ATOM 4011 O O . CYS A 1 518 ? -22.823 -17.918 0.053 1.00 77.50 518 CYS A O 1
ATOM 4013 N N . ILE A 1 519 ? -22.726 -20.087 0.633 1.00 90.56 519 ILE A N 1
ATOM 4014 C CA . ILE A 1 519 ? -24.123 -20.209 1.064 1.00 90.56 519 ILE A CA 1
ATOM 4015 C C . ILE A 1 519 ? -24.104 -20.282 2.586 1.00 90.56 519 ILE A C 1
ATOM 4017 O O . ILE A 1 519 ? -23.561 -21.236 3.144 1.00 90.56 519 ILE A O 1
ATOM 4021 N N . ILE A 1 520 ? -24.644 -19.255 3.230 1.00 87.38 520 ILE A N 1
ATOM 4022 C CA . ILE A 1 520 ? -24.661 -19.087 4.679 1.00 87.38 520 ILE A CA 1
ATOM 4023 C C . ILE A 1 520 ? -26.044 -19.492 5.188 1.00 87.38 520 ILE A C 1
ATOM 4025 O O . ILE A 1 520 ? -27.058 -18.926 4.763 1.00 87.38 520 ILE A O 1
ATOM 4029 N N . SER A 1 521 ? -26.064 -20.455 6.104 1.00 87.88 521 SER A N 1
ATOM 4030 C CA . SER A 1 521 ? -27.253 -20.910 6.828 1.00 87.88 521 SER A CA 1
ATOM 4031 C C . SER A 1 521 ? -27.014 -20.842 8.343 1.00 87.88 521 SER A C 1
ATOM 4033 O O . SER A 1 521 ? -25.862 -20.701 8.770 1.00 87.88 521 SER A O 1
ATOM 4035 N N . PRO A 1 522 ? -28.067 -20.919 9.178 1.00 84.31 522 PRO A N 1
ATOM 4036 C CA . PRO A 1 522 ? -27.916 -20.986 10.630 1.00 84.31 522 PRO A CA 1
ATOM 4037 C C . PRO A 1 522 ? -26.902 -22.026 11.127 1.00 84.31 522 PRO A C 1
ATOM 4039 O O . PRO A 1 522 ? -26.130 -21.741 12.042 1.00 84.31 522 PRO A O 1
ATOM 4042 N N . GLU A 1 523 ? -26.864 -23.209 10.509 1.00 82.81 523 GLU A N 1
ATOM 4043 C CA . GLU A 1 523 ? -25.982 -24.314 10.908 1.00 82.81 523 GLU A CA 1
ATOM 4044 C C . GLU A 1 523 ? -24.697 -24.397 10.062 1.00 82.81 523 GLU A C 1
ATOM 4046 O O . GLU A 1 523 ? -23.812 -25.213 10.340 1.00 82.81 523 GLU A O 1
ATOM 4051 N N . ARG A 1 524 ? -24.545 -23.521 9.059 1.00 78.88 524 ARG A N 1
ATOM 4052 C CA . ARG A 1 524 ? -23.356 -23.412 8.205 1.00 78.88 524 ARG A CA 1
ATOM 4053 C C . ARG A 1 524 ? -22.945 -21.950 8.028 1.00 78.88 524 ARG A C 1
ATOM 4055 O O . ARG A 1 524 ? -23.357 -21.273 7.085 1.00 78.88 524 ARG A O 1
ATOM 4062 N N . LEU A 1 525 ? -22.076 -21.493 8.928 1.00 72.12 525 LEU A N 1
ATOM 4063 C CA . LEU A 1 525 ? -21.456 -20.169 8.856 1.00 72.12 525 LEU A CA 1
ATOM 4064 C C . LEU A 1 525 ? -20.607 -20.006 7.581 1.00 72.12 525 LEU A C 1
ATOM 4066 O O . LEU A 1 525 ? -20.147 -20.989 6.991 1.00 72.12 525 LEU A O 1
ATOM 4070 N N . GLY A 1 526 ? -20.395 -18.751 7.171 1.00 65.56 526 GLY A N 1
ATOM 4071 C CA . GLY A 1 526 ? -19.455 -18.414 6.098 1.00 65.56 526 GLY A CA 1
ATOM 4072 C C . GLY A 1 526 ? -18.041 -18.907 6.424 1.00 65.56 526 GLY A C 1
ATOM 4073 O O . GLY A 1 526 ? -17.620 -18.826 7.578 1.00 65.56 526 GLY A O 1
ATOM 4074 N N . LEU A 1 527 ? -17.367 -19.461 5.410 1.00 49.94 527 LEU A N 1
ATOM 4075 C CA . LEU A 1 527 ? -16.019 -20.039 5.502 1.00 49.94 527 LEU A CA 1
ATOM 4076 C C . LEU A 1 527 ? -14.920 -18.985 5.622 1.00 49.94 527 LEU A C 1
ATOM 4078 O O . LEU A 1 527 ? -15.055 -17.932 4.955 1.00 49.94 527 LEU A O 1
#

Sequence (527 aa):
MDTGRITERYGNIPEEYLSVLLGTEDKIDVPTLLSMASEGSKAIVEAAKWTVSEAADKHGWDCPIGFPETGYSLPAIHAWTGMKDLTLESARDILYNMDEAGASELADGMKAGENAMFAAEIIEAVSYIGFEGERDGFIPDRVLRGLGLNFVDETIPGAVAFLGSLDDKDALNKMYRDFQGKGMIGLASGDYPEQFKGIGAKMGLDWRFYPVGFFTGTVHALNFAVRAALTFGNIEPGSREELSEYLKKRPKVIVIQTGPLCRLDAAFAFAALMHSASIVTDQDLPEIPHCVKVCKKPLEMIQNGIEERGITVKLEPIELPVGYAPSFEGEVVRKPDTYVEAGGTRSPAFEILLSRKEDEVEDGKVTLIGKEIDEMPEGSLTPLAMIVEVYGQNMHDDLEPVMERRFHSSINFAEGVWHAGQRNTDWVRISKTAKAAGFKIIDLGRILVHKIKEEFGNVVTRVQATVITDQAELDRRLPEALKSYDARDERMKGLKDDSVDTFYTCAMCQSFAPGHICIISPERLGL

Foldseek 3Di:
DDVVVVCVQQNCQDPVLVCQQQDFDPADELLNLLVLLLSNLVSLLVSLLVSLVVLCVVPNQQAWFADPQDPQGLQLCCQAAVDHRDTSVNLNVVSVPQDRADRDDLVSLLSSLSSLLSSLSSSVRSSCVVDDDDDAAADHVVLLLVCLLCQVVCVALAAEEEADDDPDLVLLVLVLLVCQLLQHAAEYEACNVVSCVVSVHDADSLSSHGDQYYDSSSSNVLSSFLVLCCQQVVRRTNPLVSSLVVLLPPRAYEYEYEDTQGSSNSSNLSSCVSSQYAYEYCHPYDDDQLHYHYDVRSNCRVVVRCVSSVGDRLDPRDDALFRFHLSQLPDDQDLVFFFEKEAAVPHWEFEWEEEDDPVVFDFLAFAEADDKSVVDGGSDYFYKYKYKYFYFPQDDLLCGVVLQVCLQSLQSRGHQKHWDDHGRRIMITHGPVSVVSPGMQSVSQNSSSSVCCSVPVVGTVGMGIYMYRDPVVCVVCSVVSVVSVVVNVVVLVQFDQVNDPDWDWDCSSCSRVVPDIDTDGSVRHGD